Protein AF-A0A846JM96-F1 (afdb_monomer_lite)

InterPro domains:
  IPR011010 DNA breaking-rejoining enzyme, catalytic core [SSF56349] (28-225)
  IPR013762 Integrase-like, catalytic domain superfamily [G3DSA:1.10.443.10] (12-236)

Foldseek 3Di:
DLLLVVVVVLLVVVQVVLDDPLSCLLLLLVVLLQVDCLAFQADLVQQLAAFLPQWDDDPNWIKGKTWHCDQDDPVCNVVVPTDIDIDTDDVVSVVSSVVQSVDPQQDDRHSDFPSSNCVSNPPPDDCPPPPDDGGDDPVSNVVSQVCCCVPVDVVLVLAAEDEPVPPDPPDDPVVVLRHRYRDDSNVSSLNNLLVCLLLLPALVVSCVSNVHRDSCPSVVSLVVNVVNLVSLLSSLLVVVVSVVSVCVVSPDDDDDDDDPVRNVVSCVPPQQWDDDQQWIFRPCRVPVVCPPVPDPDPLVPDPRTDDPPPVDPLVVVLVVLVVLLVVLSVLSSVNNVVSVVVVVVPPPDPDDPPVSRVVNSVSSVVNVVSSVVNSVSVNVVVVVVVSVVVD

Secondary structure (DSSP, 8-state):
-HHHHHHHHHHHHHHHHT--HHHHHHHHHHHHHHHHHTTS---HHHHHT-BTT-EEEETTEEEEEEE-SS--SHHHHHTT---EEEEEE-HHHHHHHHHHHTSTT--SSBS-BHHHHHHHHTTSS--------SBPPHHHHHHHHHHIIIIIIITTTS-EEE-TTT--TTS-HHHHHSEEEPPPTTHHHHHHHHHHHHTT--HHHHHHHHT-SSGGGGHHHHHHHHHHHHHHHHHHHHHHHHHHHHHHHH-------SSTTHHHHHHHHHHS-EEETTEEESTTTT-GGGTTTT-SS-GGG-TTEE-----S-HHHHHHHHHHHHHHHHHHHHHHHHHHHHHHHH-TT-----HHHHHHHHHHHHHHHHHHHHHHHHHHHHHHHHHHTT--

pLDDT: mean 72.08, std 19.09, range [28.84, 98.12]

Structure (mmCIF, N/CA/C/O backbone):
data_AF-A0A846JM96-F1
#
_entry.id   AF-A0A846JM96-F1
#
loop_
_atom_site.group_PDB
_atom_site.id
_atom_site.type_symbol
_atom_site.label_atom_id
_atom_site.label_alt_id
_atom_site.label_comp_id
_atom_site.label_asym_id
_atom_site.label_entity_id
_atom_site.label_seq_id
_atom_site.pdbx_PDB_ins_code
_atom_site.Cartn_x
_atom_site.Cartn_y
_atom_site.Cartn_z
_atom_site.occupancy
_atom_site.B_iso_or_equiv
_atom_site.auth_seq_id
_atom_site.auth_comp_id
_atom_site.auth_asym_id
_atom_site.auth_atom_id
_atom_site.pdbx_PDB_model_num
ATOM 1 N N . ASP A 1 1 ? 5.087 5.737 12.498 1.00 76.88 1 ASP A N 1
ATOM 2 C CA . ASP A 1 1 ? 3.682 5.969 12.848 1.00 76.88 1 ASP A CA 1
ATOM 3 C C . ASP A 1 1 ? 2.809 5.137 11.916 1.00 76.88 1 ASP A C 1
ATOM 5 O O . ASP A 1 1 ? 2.880 5.330 10.706 1.00 76.88 1 ASP A O 1
ATOM 9 N N . TYR A 1 2 ? 2.069 4.169 12.459 1.00 81.06 2 TYR A N 1
ATOM 10 C CA . TYR A 1 2 ? 1.190 3.299 11.668 1.00 81.06 2 TYR A CA 1
ATOM 11 C C . TYR A 1 2 ? -0.168 3.941 11.388 1.00 81.06 2 TYR A C 1
ATOM 13 O O . TYR A 1 2 ? -0.814 3.583 10.404 1.00 81.06 2 TYR A O 1
ATOM 21 N N . THR A 1 3 ? -0.565 4.933 12.188 1.00 77.88 3 THR A N 1
ATOM 22 C CA . THR A 1 3 ? -1.803 5.683 11.982 1.00 77.88 3 THR A CA 1
ATOM 23 C C . THR A 1 3 ? -1.761 6.397 10.631 1.00 77.88 3 THR A C 1
ATOM 25 O O . THR A 1 3 ? -2.664 6.245 9.811 1.00 77.88 3 THR A O 1
ATOM 28 N N . SER A 1 4 ? -0.656 7.089 10.341 1.00 85.44 4 SER A N 1
ATOM 29 C CA . SER A 1 4 ? -0.440 7.734 9.042 1.00 85.44 4 SER A CA 1
ATOM 30 C C . SER A 1 4 ? -0.374 6.745 7.879 1.00 85.44 4 SER A C 1
ATOM 32 O O . SER A 1 4 ? -0.926 7.017 6.821 1.00 85.44 4 SER A O 1
ATOM 34 N N . ILE A 1 5 ? 0.236 5.571 8.062 1.00 86.06 5 ILE A N 1
ATOM 35 C CA . ILE A 1 5 ? 0.288 4.520 7.029 1.00 86.06 5 ILE A CA 1
ATOM 36 C C . ILE A 1 5 ? -1.118 4.088 6.594 1.00 86.06 5 ILE A C 1
ATOM 38 O O . ILE A 1 5 ? -1.386 3.962 5.401 1.00 86.06 5 ILE A O 1
ATOM 42 N N . LEU A 1 6 ? -2.020 3.894 7.552 1.00 82.12 6 LEU A N 1
ATOM 43 C CA . LEU A 1 6 ? -3.398 3.494 7.277 1.00 82.12 6 LEU A CA 1
ATOM 44 C C . LEU A 1 6 ? -4.235 4.647 6.709 1.00 82.12 6 LEU A C 1
ATOM 46 O O . LEU A 1 6 ? -5.020 4.435 5.789 1.00 82.12 6 LEU A O 1
ATOM 50 N N . LYS A 1 7 ? -4.036 5.879 7.204 1.00 82.81 7 LYS A N 1
ATOM 51 C CA . LYS A 1 7 ? -4.655 7.081 6.620 1.00 82.81 7 LYS A CA 1
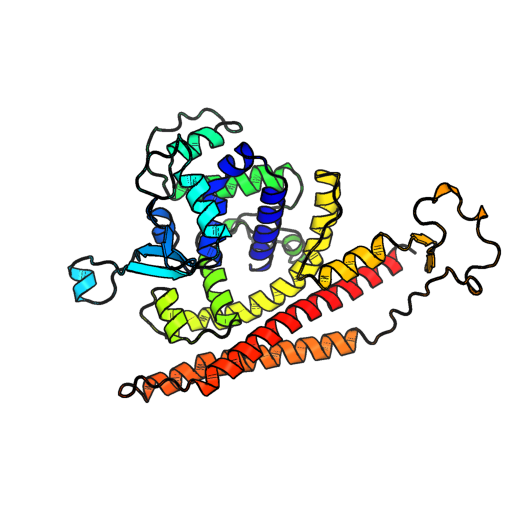ATOM 52 C C . LYS A 1 7 ? -4.213 7.271 5.161 1.00 82.81 7 LYS A C 1
ATOM 54 O O . LYS A 1 7 ? -5.051 7.580 4.322 1.00 82.81 7 LYS A O 1
ATOM 59 N N . PHE A 1 8 ? -2.940 7.023 4.834 1.00 90.12 8 PHE A N 1
ATOM 60 C CA . PHE A 1 8 ? -2.440 7.066 3.454 1.00 90.12 8 PHE A CA 1
ATOM 61 C C . PHE A 1 8 ? -3.147 6.052 2.553 1.00 90.12 8 PHE A C 1
ATOM 63 O O . PHE A 1 8 ? -3.607 6.429 1.480 1.00 90.12 8 PHE A O 1
ATOM 70 N N . ASP A 1 9 ? -3.244 4.793 2.994 1.00 86.94 9 ASP A N 1
ATOM 71 C CA . ASP A 1 9 ? -3.929 3.722 2.257 1.00 86.94 9 ASP A CA 1
ATOM 72 C C . ASP A 1 9 ? -5.362 4.129 1.900 1.00 86.94 9 ASP A C 1
ATOM 74 O O . ASP A 1 9 ? -5.756 4.116 0.735 1.00 86.94 9 ASP A O 1
ATOM 78 N N . PHE A 1 10 ? -6.102 4.602 2.905 1.00 82.81 10 PHE A N 1
ATOM 79 C CA . PHE A 1 10 ? -7.473 5.064 2.749 1.00 82.81 10 PHE A CA 1
ATOM 80 C C . PHE A 1 10 ? -7.593 6.258 1.789 1.00 82.81 10 PHE A C 1
ATOM 82 O O . PHE A 1 10 ? -8.431 6.246 0.886 1.00 82.81 10 PHE A O 1
ATOM 89 N N . LEU A 1 11 ? -6.758 7.287 1.961 1.00 88.19 11 LEU A N 1
ATOM 90 C CA . LEU A 1 11 ? -6.795 8.493 1.131 1.00 88.19 11 LEU A CA 1
ATOM 91 C C . LEU A 1 11 ? -6.406 8.202 -0.322 1.00 88.19 11 LEU A C 1
ATOM 93 O O . LEU A 1 11 ? -7.035 8.734 -1.235 1.00 88.19 11 LEU A O 1
ATOM 97 N N . LEU A 1 12 ? -5.416 7.334 -0.548 1.00 91.81 12 LEU A N 1
ATOM 98 C CA . LEU A 1 12 ? -5.024 6.911 -1.889 1.00 91.81 12 LEU A CA 1
ATOM 99 C C . LEU A 1 12 ? -6.143 6.112 -2.567 1.00 91.81 12 LEU A C 1
ATOM 101 O O . LEU A 1 12 ? -6.429 6.342 -3.739 1.00 91.81 12 LEU A O 1
ATOM 105 N N . ASP A 1 13 ? -6.810 5.211 -1.844 1.00 86.69 13 ASP A N 1
ATOM 106 C CA . ASP A 1 13 ? -7.943 4.457 -2.385 1.00 86.69 13 ASP A CA 1
ATOM 107 C C . ASP A 1 13 ? -9.137 5.357 -2.715 1.00 86.69 13 ASP A C 1
ATOM 109 O O . ASP A 1 13 ? -9.777 5.172 -3.751 1.00 86.69 13 ASP A O 1
ATOM 113 N N . LYS A 1 14 ? -9.427 6.356 -1.875 1.00 83.88 14 LYS A N 1
ATOM 114 C CA . LYS A 1 14 ? -10.475 7.350 -2.151 1.00 83.88 14 LYS A CA 1
ATOM 115 C C . LYS A 1 14 ? -10.135 8.213 -3.359 1.00 83.88 14 LYS A C 1
ATOM 117 O O . LYS A 1 14 ? -10.990 8.390 -4.220 1.00 83.88 14 LYS A O 1
ATOM 122 N N . TYR A 1 15 ? -8.891 8.677 -3.455 1.00 89.81 15 TYR A N 1
ATOM 123 C CA . TYR A 1 15 ? -8.401 9.374 -4.640 1.00 89.81 15 TYR A CA 1
ATOM 124 C C . TYR A 1 15 ? -8.609 8.529 -5.900 1.00 89.81 15 TYR A C 1
ATOM 126 O O . TYR A 1 15 ? -9.197 9.001 -6.863 1.00 89.81 15 TYR A O 1
ATOM 134 N N . LEU A 1 16 ? -8.199 7.257 -5.871 1.00 91.12 16 LEU A N 1
ATOM 135 C CA . LEU A 1 16 ? -8.301 6.367 -7.026 1.00 91.12 16 LEU A CA 1
ATOM 136 C C . LEU A 1 16 ? -9.743 6.124 -7.479 1.00 91.12 16 LEU A C 1
ATOM 138 O O . LEU A 1 16 ? -10.003 6.139 -8.680 1.00 91.12 16 LEU A O 1
ATOM 142 N N . LYS A 1 17 ? -10.677 5.920 -6.542 1.00 88.38 17 LYS A N 1
ATOM 143 C CA . LYS A 1 17 ? -12.101 5.728 -6.867 1.00 88.38 17 LYS A CA 1
ATOM 144 C C . LYS A 1 17 ? -12.735 6.947 -7.539 1.00 88.38 17 LYS A C 1
ATOM 146 O O . LYS A 1 17 ? -13.601 6.766 -8.384 1.00 88.38 17 LYS A O 1
ATOM 151 N N . ASN A 1 18 ? -12.269 8.144 -7.197 1.00 85.44 18 ASN A N 1
ATOM 152 C CA . ASN A 1 18 ? -12.797 9.405 -7.716 1.00 85.44 18 ASN A CA 1
ATOM 153 C C . ASN A 1 18 ? -11.950 9.974 -8.866 1.00 85.44 18 ASN A C 1
ATOM 155 O O . ASN A 1 18 ? -12.220 11.084 -9.312 1.00 85.44 18 ASN A O 1
ATOM 159 N N . SER A 1 19 ? -10.916 9.250 -9.312 1.00 88.88 19 SER A N 1
ATOM 160 C CA . SER A 1 19 ? -9.964 9.740 -10.311 1.00 88.88 19 SER A CA 1
ATOM 161 C C . SER A 1 19 ? -10.338 9.336 -11.729 1.00 88.88 19 SER A C 1
ATOM 163 O O . SER A 1 19 ? -10.697 8.184 -11.990 1.00 88.88 19 SER A O 1
ATOM 165 N N . ASP A 1 20 ? -10.162 10.262 -12.668 1.00 92.50 20 ASP A N 1
ATOM 166 C CA . ASP A 1 20 ? -10.154 9.943 -14.090 1.00 92.50 20 ASP A CA 1
ATOM 167 C C . ASP A 1 20 ? -8.819 9.303 -14.538 1.00 92.50 20 ASP A C 1
ATOM 169 O O . ASP A 1 20 ? -7.883 9.067 -13.765 1.00 92.50 20 ASP A O 1
ATOM 173 N N . GLU A 1 21 ? -8.705 8.988 -15.830 1.00 91.94 21 GLU A N 1
ATOM 174 C CA . GLU A 1 21 ? -7.484 8.392 -16.374 1.00 91.94 21 GLU A CA 1
ATOM 175 C C . GLU A 1 21 ? -6.254 9.312 -16.250 1.00 91.94 21 GLU A C 1
ATOM 177 O O . GLU A 1 21 ? -5.152 8.832 -15.966 1.00 91.94 21 GLU A O 1
ATOM 182 N N . LYS A 1 22 ? -6.414 10.625 -16.445 1.00 91.62 22 LYS A N 1
ATOM 183 C CA . LYS A 1 22 ? -5.305 11.588 -16.371 1.00 91.62 22 LYS A CA 1
ATOM 184 C C . LYS A 1 22 ? -4.821 11.743 -14.934 1.00 91.62 22 LYS A C 1
ATOM 186 O O . LYS A 1 22 ? -3.612 11.790 -14.706 1.00 91.62 22 LYS A O 1
ATOM 191 N N . GLU A 1 23 ? -5.747 11.811 -13.990 1.00 91.88 23 GLU A N 1
ATOM 192 C CA . GLU A 1 23 ? -5.507 11.864 -12.552 1.00 91.88 23 GLU A CA 1
ATOM 193 C C . GLU A 1 23 ? -4.801 10.596 -12.069 1.00 91.88 23 GLU A C 1
ATOM 195 O O . GLU A 1 23 ? -3.730 10.674 -11.462 1.00 91.88 23 GLU A O 1
ATOM 200 N N . PHE A 1 24 ? -5.284 9.419 -12.478 1.00 95.25 24 PHE A N 1
ATOM 201 C CA . PHE A 1 24 ? -4.581 8.160 -12.242 1.00 95.25 24 PHE A CA 1
ATOM 202 C C . PHE A 1 24 ? -3.129 8.217 -12.744 1.00 95.25 24 PHE A C 1
ATOM 204 O O . PHE A 1 24 ? -2.194 7.903 -12.002 1.00 95.25 24 PHE A O 1
ATOM 211 N N . PHE A 1 25 ? -2.911 8.634 -13.998 1.00 95.38 25 PHE A N 1
ATOM 212 C CA . PHE A 1 25 ? -1.565 8.682 -14.570 1.00 95.38 25 PHE A CA 1
ATOM 213 C C . PHE A 1 25 ? -0.678 9.782 -13.976 1.00 95.38 25 PHE A C 1
ATOM 215 O O . PHE A 1 25 ? 0.544 9.678 -14.069 1.00 95.38 25 PHE A O 1
ATOM 222 N N . ARG A 1 26 ? -1.234 10.800 -13.315 1.00 92.50 26 ARG A N 1
ATOM 223 C CA . ARG A 1 26 ? -0.440 11.792 -12.576 1.00 92.50 26 ARG A CA 1
ATOM 224 C C . ARG A 1 26 ? 0.317 11.155 -11.414 1.00 92.50 26 ARG A C 1
ATOM 226 O O . ARG A 1 26 ? 1.484 11.476 -11.193 1.00 92.50 26 ARG A O 1
ATOM 233 N N . TYR A 1 27 ? -0.327 10.220 -10.719 1.00 95.31 27 TYR A N 1
ATOM 234 C CA . TYR A 1 27 ? 0.209 9.575 -9.520 1.00 95.31 27 TYR A CA 1
ATOM 235 C C . TYR A 1 27 ? 0.474 8.072 -9.693 1.00 95.31 27 TYR A C 1
ATOM 237 O O . TYR A 1 27 ? 0.776 7.378 -8.721 1.00 95.31 27 TYR A O 1
ATOM 245 N N . TYR A 1 28 ? 0.467 7.554 -10.927 1.00 96.19 28 TYR A N 1
ATOM 246 C CA . TYR A 1 28 ? 0.726 6.134 -11.200 1.00 96.19 28 TYR A CA 1
ATOM 247 C C . TYR A 1 28 ? 1.985 5.565 -10.514 1.00 96.19 28 TYR A C 1
ATOM 249 O O . TYR A 1 28 ? 1.924 4.414 -10.073 1.00 96.19 28 TYR A O 1
ATOM 257 N N . PRO A 1 29 ? 3.116 6.300 -10.362 1.00 96.44 29 PRO A N 1
ATOM 258 C CA . PRO A 1 29 ? 4.302 5.735 -9.728 1.00 96.44 29 PRO A CA 1
ATOM 259 C C . PRO A 1 29 ? 4.074 5.423 -8.248 1.00 96.44 29 PRO A C 1
ATOM 261 O O . PRO A 1 29 ? 4.505 4.368 -7.781 1.00 96.44 29 PRO A O 1
ATOM 264 N N . ILE A 1 30 ? 3.376 6.305 -7.520 1.00 97.00 30 ILE A N 1
ATOM 265 C CA . ILE A 1 30 ? 3.053 6.082 -6.105 1.00 97.00 30 ILE A CA 1
ATOM 266 C C . ILE A 1 30 ? 1.936 5.052 -5.941 1.00 97.00 30 ILE A C 1
ATOM 268 O O . ILE A 1 30 ? 1.985 4.263 -5.003 1.00 97.00 30 ILE A O 1
ATOM 272 N N . VAL A 1 31 ? 0.993 4.981 -6.886 1.00 97.25 31 VAL A N 1
ATOM 273 C CA . VAL A 1 31 ? -0.061 3.957 -6.908 1.00 97.25 31 VAL A CA 1
ATOM 274 C C . VAL A 1 31 ? 0.544 2.567 -7.087 1.00 97.25 31 VAL A C 1
ATOM 276 O O . VAL A 1 31 ? 0.258 1.667 -6.300 1.00 97.25 31 VAL A O 1
ATOM 279 N N . LEU A 1 32 ? 1.435 2.390 -8.069 1.00 97.69 32 LEU A N 1
ATOM 280 C CA . LEU A 1 32 ? 2.165 1.136 -8.267 1.00 97.69 32 LEU A CA 1
ATOM 281 C C . LEU A 1 32 ? 3.040 0.798 -7.060 1.00 97.69 32 LEU A C 1
ATOM 283 O O . LEU A 1 32 ? 3.022 -0.342 -6.596 1.00 97.69 32 LEU A O 1
ATOM 287 N N . TRP A 1 33 ? 3.790 1.778 -6.542 1.00 97.88 33 TRP A N 1
ATOM 288 C CA . TRP A 1 33 ? 4.626 1.594 -5.356 1.00 97.88 33 TRP A CA 1
ATOM 289 C C . TRP A 1 33 ? 3.791 1.083 -4.189 1.00 97.88 33 TRP A C 1
ATOM 291 O O . TRP A 1 33 ? 4.152 0.073 -3.590 1.00 97.88 33 TRP A O 1
ATOM 301 N N . TRP A 1 34 ? 2.659 1.724 -3.908 1.00 97.50 34 TRP A N 1
ATOM 302 C CA . TRP A 1 34 ? 1.805 1.352 -2.795 1.00 97.50 34 TRP A CA 1
ATOM 303 C C . TRP A 1 34 ? 1.153 -0.012 -3.006 1.00 97.50 34 TRP A C 1
ATOM 305 O O . TRP A 1 34 ? 1.341 -0.912 -2.189 1.00 97.50 34 TRP A O 1
ATOM 315 N N . LYS A 1 35 ? 0.455 -0.219 -4.130 1.00 95.38 35 LYS A N 1
ATOM 316 C CA . LYS A 1 35 ? -0.302 -1.452 -4.410 1.00 95.38 35 LYS A CA 1
ATOM 317 C C . LYS A 1 35 ? 0.586 -2.696 -4.514 1.00 95.38 35 LYS A C 1
ATOM 319 O O . LYS A 1 35 ? 0.097 -3.793 -4.249 1.00 95.38 35 LYS A O 1
ATOM 324 N N . ILE A 1 36 ? 1.867 -2.543 -4.867 1.00 95.88 36 ILE A N 1
ATOM 325 C CA . ILE A 1 36 ? 2.837 -3.646 -4.934 1.00 95.88 36 ILE A CA 1
ATOM 326 C C . ILE A 1 36 ? 3.611 -3.779 -3.617 1.00 95.88 36 ILE A C 1
ATOM 328 O O . ILE A 1 36 ? 3.600 -4.850 -3.011 1.00 95.88 36 ILE A O 1
ATOM 332 N N . CYS A 1 37 ? 4.285 -2.721 -3.154 1.00 96.00 37 CYS A N 1
ATOM 333 C CA . CYS A 1 37 ? 5.248 -2.819 -2.052 1.00 96.00 37 CYS A CA 1
ATOM 334 C C . CYS A 1 37 ? 4.601 -2.983 -0.670 1.00 96.00 37 CYS A C 1
ATOM 336 O O . CYS A 1 37 ? 5.282 -3.466 0.228 1.00 96.00 37 CYS A O 1
ATOM 338 N N . SER A 1 38 ? 3.324 -2.613 -0.492 1.00 92.75 38 SER A N 1
ATOM 339 C CA . SER A 1 38 ? 2.564 -2.870 0.750 1.00 92.75 38 SER A CA 1
ATOM 340 C C . SER A 1 38 ? 2.123 -4.332 0.903 1.00 92.75 38 SER A C 1
ATOM 342 O O . SER A 1 38 ? 1.791 -4.772 2.004 1.00 92.75 38 SER A O 1
ATOM 344 N N . LYS A 1 39 ? 2.140 -5.097 -0.198 1.00 89.88 39 LYS A N 1
ATOM 345 C CA . LYS A 1 39 ? 1.746 -6.515 -0.256 1.00 89.88 39 LYS A CA 1
ATOM 346 C C . LYS A 1 39 ? 2.947 -7.441 -0.435 1.00 89.88 39 LYS A C 1
ATOM 348 O O . LYS A 1 39 ? 2.947 -8.560 0.065 1.00 89.88 39 LYS A O 1
ATOM 353 N N . ILE A 1 40 ? 3.973 -6.982 -1.149 1.00 92.31 40 ILE A N 1
ATOM 354 C CA . ILE A 1 40 ? 5.206 -7.726 -1.400 1.00 92.31 40 ILE A CA 1
ATOM 355 C C . ILE A 1 40 ? 6.367 -6.927 -0.812 1.00 92.31 40 ILE A C 1
ATOM 357 O O . ILE A 1 40 ? 6.593 -5.800 -1.253 1.00 92.31 40 ILE A O 1
ATOM 361 N N . PRO A 1 41 ? 7.148 -7.481 0.134 1.00 92.19 41 PRO A N 1
ATOM 362 C CA . PRO A 1 41 ? 8.204 -6.742 0.815 1.00 92.19 41 PRO A CA 1
ATOM 363 C C . PRO A 1 41 ? 9.400 -6.517 -0.121 1.00 92.19 41 PRO A C 1
ATOM 365 O O . PRO A 1 41 ? 10.407 -7.236 -0.107 1.00 92.19 41 PRO A O 1
ATOM 368 N N . LEU A 1 42 ? 9.286 -5.472 -0.937 1.00 92.69 42 LEU A N 1
ATOM 369 C CA . LEU A 1 42 ? 10.305 -4.959 -1.842 1.00 92.69 42 LEU A CA 1
ATOM 370 C C . LEU A 1 42 ? 11.072 -3.825 -1.185 1.00 92.69 42 LEU A C 1
ATOM 372 O O . LEU A 1 42 ? 10.507 -2.994 -0.484 1.00 92.69 42 LEU A O 1
ATOM 376 N N . ARG A 1 43 ? 12.384 -3.763 -1.397 1.00 91.62 43 ARG A N 1
ATOM 377 C CA . ARG A 1 43 ? 13.127 -2.532 -1.089 1.00 91.62 43 ARG A CA 1
ATOM 378 C C . ARG A 1 43 ? 12.775 -1.462 -2.126 1.00 91.62 43 ARG A C 1
ATOM 380 O O . ARG A 1 43 ? 12.565 -1.820 -3.284 1.00 91.62 43 ARG A O 1
ATOM 387 N N . PRO A 1 44 ? 12.824 -0.161 -1.784 1.00 92.94 44 PRO A N 1
ATOM 388 C CA . PRO A 1 44 ? 12.602 0.901 -2.766 1.00 92.94 44 PRO A CA 1
ATOM 389 C C . PRO A 1 44 ? 13.470 0.738 -4.018 1.00 92.94 44 PRO A C 1
ATOM 391 O O . PRO A 1 44 ? 12.980 0.836 -5.134 1.00 92.94 44 PRO A O 1
ATOM 394 N N . CYS A 1 45 ? 14.745 0.374 -3.856 1.00 90.88 45 CYS A N 1
ATOM 395 C CA . CYS A 1 45 ? 15.632 0.123 -4.990 1.00 90.88 45 CYS A CA 1
ATOM 396 C C . CYS A 1 45 ? 15.262 -1.114 -5.827 1.00 90.88 45 CYS A C 1
ATOM 398 O O . CYS A 1 45 ? 15.585 -1.129 -7.005 1.00 90.88 45 CYS A O 1
ATOM 400 N N . GLU A 1 46 ? 14.602 -2.128 -5.255 1.00 93.81 46 GLU A N 1
ATOM 401 C CA . GLU A 1 46 ? 14.084 -3.289 -6.000 1.00 93.81 46 GLU A CA 1
ATOM 402 C C . GLU A 1 46 ? 12.862 -2.887 -6.829 1.00 93.81 46 GLU A C 1
ATOM 404 O O . GLU A 1 46 ? 12.768 -3.258 -7.994 1.00 93.81 46 GLU A O 1
ATOM 409 N N . PHE A 1 47 ? 11.974 -2.069 -6.255 1.00 95.75 47 PHE A N 1
ATOM 410 C CA . PHE A 1 47 ? 10.823 -1.509 -6.959 1.00 95.75 47 PHE A CA 1
ATOM 411 C C . PHE A 1 47 ? 11.243 -0.626 -8.144 1.00 95.75 47 PHE A C 1
ATOM 413 O O . PHE A 1 47 ? 10.749 -0.812 -9.253 1.00 95.75 47 PHE A O 1
ATOM 420 N N . MET A 1 48 ? 12.220 0.267 -7.942 1.00 93.88 48 MET A N 1
ATOM 421 C CA . MET A 1 48 ? 12.721 1.165 -8.994 1.00 93.88 48 MET A CA 1
ATOM 422 C C . MET A 1 48 ? 13.308 0.429 -10.211 1.00 93.88 48 MET A C 1
ATOM 424 O O . MET A 1 48 ? 13.349 1.002 -11.296 1.00 93.88 48 MET A O 1
ATOM 428 N N . ILE A 1 49 ? 13.777 -0.814 -10.042 1.00 91.94 49 ILE A N 1
ATOM 429 C CA . ILE A 1 49 ? 14.384 -1.618 -11.116 1.00 91.94 49 ILE A CA 1
ATOM 430 C C . ILE A 1 49 ? 13.472 -2.738 -11.630 1.00 91.94 49 ILE A C 1
ATOM 432 O O . ILE A 1 49 ? 13.935 -3.568 -12.420 1.00 91.94 49 ILE A O 1
ATOM 436 N N . LEU A 1 50 ? 12.207 -2.798 -11.194 1.00 95.19 50 LEU A N 1
ATOM 437 C CA . LEU A 1 50 ? 11.238 -3.740 -11.756 1.00 95.19 50 LEU A CA 1
ATOM 438 C C . LEU A 1 50 ? 11.144 -3.527 -13.265 1.00 95.19 50 LEU A C 1
ATOM 440 O O . LEU A 1 50 ? 11.060 -2.394 -13.732 1.00 95.19 50 LEU A O 1
ATOM 444 N N . LYS A 1 51 ? 11.188 -4.617 -14.031 1.00 95.50 51 LYS A N 1
ATOM 445 C CA . LYS A 1 51 ? 11.090 -4.572 -15.492 1.00 95.50 51 LYS A CA 1
ATOM 446 C C . LYS A 1 51 ? 9.647 -4.361 -15.941 1.00 95.50 51 LYS A C 1
ATOM 448 O O . LYS A 1 51 ? 8.717 -4.671 -15.201 1.00 95.50 51 LYS A O 1
ATOM 453 N N . LYS A 1 52 ? 9.443 -3.845 -17.154 1.00 95.44 52 LYS A N 1
ATOM 454 C CA . LYS A 1 52 ? 8.090 -3.670 -17.708 1.00 95.44 52 LYS A CA 1
ATOM 455 C C . LYS A 1 52 ? 7.348 -5.004 -17.887 1.00 95.44 52 LYS A C 1
ATOM 457 O O . LYS A 1 52 ? 6.151 -5.076 -17.662 1.00 95.44 52 LYS A O 1
ATOM 462 N N . ASP A 1 53 ? 8.072 -6.075 -18.202 1.00 95.75 53 ASP A N 1
ATOM 463 C CA . ASP A 1 53 ? 7.586 -7.455 -18.321 1.00 95.75 53 ASP A CA 1
ATOM 464 C C . ASP A 1 53 ? 7.688 -8.213 -16.981 1.00 95.75 53 ASP A C 1
ATOM 466 O O . ASP A 1 53 ? 7.950 -9.420 -16.926 1.00 95.75 53 ASP A O 1
ATOM 470 N N . CYS A 1 54 ? 7.551 -7.495 -15.860 1.00 96.94 54 CYS A N 1
ATOM 471 C CA . CYS A 1 54 ? 7.613 -8.112 -14.540 1.00 96.94 54 CYS A CA 1
ATOM 472 C C . CYS A 1 54 ? 6.377 -8.953 -14.223 1.00 96.94 54 CYS A C 1
ATOM 474 O O . CYS A 1 54 ? 6.479 -9.797 -13.345 1.00 96.94 54 CYS A O 1
ATOM 476 N N . VAL A 1 55 ? 5.244 -8.781 -14.905 1.00 98.12 55 VAL A N 1
ATOM 477 C CA . VAL A 1 55 ? 4.037 -9.584 -14.662 1.00 98.12 55 VAL A CA 1
ATOM 478 C C . VAL A 1 55 ? 3.774 -10.584 -15.781 1.00 98.12 55 VAL A C 1
ATOM 480 O O . VAL A 1 55 ? 4.091 -10.327 -16.939 1.00 98.12 55 VAL A O 1
ATOM 483 N N . TYR A 1 56 ? 3.196 -11.731 -15.431 1.00 97.88 56 TYR A N 1
ATOM 484 C CA . TYR A 1 56 ? 2.792 -12.757 -16.391 1.00 97.88 56 TYR A CA 1
ATOM 485 C C . TYR A 1 56 ? 1.610 -13.580 -15.872 1.00 97.88 56 TYR A C 1
ATOM 487 O O . TYR A 1 56 ? 1.411 -13.728 -14.662 1.00 97.88 56 TYR A O 1
ATOM 495 N N . GLU A 1 57 ? 0.837 -14.142 -16.797 1.00 97.44 57 GLU A N 1
ATOM 496 C CA . GLU A 1 57 ? -0.217 -15.107 -16.501 1.00 97.44 57 GLU A CA 1
ATOM 497 C C . GLU A 1 57 ? 0.277 -16.531 -16.782 1.00 97.44 57 GLU A C 1
ATOM 499 O O . GLU A 1 57 ? 0.907 -16.805 -17.803 1.00 97.44 57 GLU A O 1
ATOM 504 N N . LYS A 1 58 ? -0.009 -17.461 -15.870 1.00 96.38 58 LYS A N 1
ATOM 505 C CA . LYS A 1 58 ? 0.241 -18.894 -16.047 1.00 96.38 58 LYS A CA 1
ATOM 506 C C . LYS A 1 58 ? -0.884 -19.684 -15.395 1.00 96.38 58 LYS A C 1
ATOM 508 O O . LYS A 1 58 ? -1.161 -19.501 -14.213 1.00 96.38 58 LYS A O 1
ATOM 513 N N . ASN A 1 59 ? -1.515 -20.590 -16.141 1.00 94.88 59 ASN A N 1
ATOM 514 C CA . ASN A 1 59 ? -2.602 -21.447 -15.647 1.00 94.88 59 ASN A CA 1
ATOM 515 C C . ASN A 1 59 ? -3.745 -20.652 -14.975 1.00 94.88 59 ASN A C 1
ATOM 517 O O . ASN A 1 59 ? -4.168 -21.000 -13.870 1.00 94.88 59 ASN A O 1
ATOM 521 N N . ARG A 1 60 ? -4.210 -19.560 -15.607 1.00 94.38 60 ARG A N 1
ATOM 522 C CA . ARG A 1 60 ? -5.244 -18.642 -15.076 1.00 94.38 60 ARG A CA 1
ATOM 523 C C . ARG A 1 60 ? -4.899 -18.006 -13.721 1.00 94.38 60 ARG A C 1
ATOM 525 O O . ARG A 1 60 ? -5.777 -17.595 -12.964 1.00 94.38 60 ARG A O 1
ATOM 532 N N . LYS A 1 61 ? -3.612 -17.968 -13.372 1.00 96.81 61 LYS A N 1
ATOM 533 C CA . LYS A 1 61 ? -3.079 -17.306 -12.179 1.00 96.81 61 LYS A CA 1
ATOM 534 C C . LYS A 1 61 ? -2.074 -16.250 -12.615 1.00 96.81 61 LYS A C 1
ATOM 536 O O . LYS A 1 61 ? -1.335 -16.447 -13.576 1.00 96.81 61 LYS A O 1
ATOM 541 N N . TYR A 1 62 ? -2.032 -15.154 -11.873 1.00 97.44 62 TYR A N 1
ATOM 542 C CA . TYR A 1 62 ? -1.177 -14.012 -12.169 1.00 97.44 62 TYR A CA 1
ATOM 543 C C . TYR A 1 62 ? 0.039 -14.005 -11.253 1.00 97.44 62 TYR A C 1
ATOM 545 O O . TYR A 1 62 ? -0.051 -14.356 -10.071 1.00 97.44 62 TYR A O 1
ATOM 553 N N . TYR A 1 63 ? 1.178 -13.604 -11.801 1.00 97.81 63 TYR A N 1
ATOM 554 C CA . TYR A 1 63 ? 2.458 -13.607 -11.111 1.00 97.81 63 TYR A CA 1
ATOM 555 C C . TYR A 1 63 ? 3.229 -12.320 -11.384 1.00 97.81 63 TYR A C 1
ATOM 557 O O . TYR A 1 63 ? 3.073 -11.709 -12.438 1.00 97.81 63 TYR A O 1
ATOM 565 N N . ILE A 1 64 ? 4.090 -11.945 -10.440 1.00 97.06 64 ILE A N 1
ATOM 566 C CA . ILE A 1 64 ? 5.093 -10.890 -10.587 1.00 97.06 64 ILE A CA 1
ATOM 567 C C . ILE A 1 64 ? 6.488 -11.455 -10.322 1.00 97.06 64 ILE A C 1
ATOM 569 O O . ILE A 1 64 ? 6.711 -12.160 -9.339 1.00 97.06 64 ILE A O 1
ATOM 573 N N . ARG A 1 65 ? 7.431 -11.136 -11.200 1.00 96.31 65 ARG A N 1
ATOM 574 C CA . ARG A 1 65 ? 8.837 -11.521 -11.175 1.00 96.31 65 ARG A CA 1
ATOM 575 C C . ARG A 1 65 ? 9.675 -10.362 -10.659 1.00 96.31 65 ARG A C 1
ATOM 577 O O . ARG A 1 65 ? 9.599 -9.238 -11.151 1.00 96.31 65 ARG A O 1
ATOM 584 N N . ILE A 1 66 ? 10.480 -10.654 -9.649 1.00 93.06 66 ILE A N 1
ATOM 585 C CA . ILE A 1 66 ? 11.225 -9.676 -8.868 1.00 93.06 66 ILE A CA 1
ATOM 586 C C . ILE A 1 66 ? 12.682 -10.102 -8.820 1.00 93.06 66 ILE A C 1
ATOM 588 O O . ILE A 1 66 ? 13.005 -11.217 -8.409 1.00 93.06 66 ILE A O 1
ATOM 592 N N . ARG A 1 67 ? 13.573 -9.167 -9.149 1.00 90.00 67 ARG A N 1
ATOM 593 C CA . ARG A 1 67 ? 15.016 -9.325 -8.983 1.00 90.00 67 ARG A CA 1
ATOM 594 C C . ARG A 1 67 ? 15.477 -8.615 -7.712 1.00 90.00 67 ARG A C 1
ATOM 596 O O . ARG A 1 67 ? 15.313 -7.405 -7.576 1.00 90.00 67 ARG A O 1
ATOM 603 N N . ARG A 1 68 ? 16.081 -9.354 -6.779 1.00 87.56 68 ARG A N 1
ATOM 604 C CA . ARG A 1 68 ? 16.603 -8.795 -5.521 1.00 87.56 68 ARG A CA 1
ATOM 605 C C . ARG A 1 68 ? 17.786 -7.875 -5.774 1.00 87.56 68 ARG A C 1
ATOM 607 O O . ARG A 1 68 ? 18.647 -8.177 -6.594 1.00 87.56 68 ARG A O 1
ATOM 614 N N . CYS A 1 69 ? 17.875 -6.773 -5.035 1.00 81.75 69 CYS A N 1
ATOM 615 C CA . CYS A 1 69 ? 18.975 -5.824 -5.217 1.00 81.75 69 CYS A CA 1
ATOM 616 C C . CYS A 1 69 ? 20.278 -6.322 -4.574 1.00 81.75 69 CYS A C 1
ATOM 618 O O . CYS A 1 69 ? 21.363 -6.053 -5.093 1.00 81.75 69 CYS A O 1
ATOM 620 N N . LYS A 1 70 ? 20.180 -7.077 -3.469 1.00 76.00 70 LYS A N 1
ATOM 621 C CA . LYS A 1 70 ? 21.328 -7.628 -2.740 1.00 76.00 70 LYS A CA 1
ATOM 622 C C . LYS A 1 70 ? 21.626 -9.067 -3.194 1.00 76.00 70 LYS A C 1
ATOM 624 O O . LYS A 1 70 ? 20.723 -9.904 -3.139 1.00 76.00 70 LYS A O 1
ATOM 629 N N . PRO A 1 71 ? 22.873 -9.392 -3.585 1.00 69.81 71 PRO A N 1
ATOM 630 C CA . PRO A 1 71 ? 23.276 -10.775 -3.827 1.00 69.81 71 PRO A CA 1
ATOM 631 C C . PRO A 1 71 ? 23.271 -11.588 -2.519 1.00 69.81 71 PRO A C 1
ATOM 633 O O . PRO A 1 71 ? 23.578 -11.066 -1.437 1.00 69.81 71 PRO A O 1
ATOM 636 N N . HIS A 1 72 ? 22.924 -12.873 -2.609 1.00 66.44 72 HIS A N 1
ATOM 637 C CA . HIS A 1 72 ? 22.828 -13.795 -1.469 1.00 66.44 72 HIS A CA 1
ATOM 638 C C . HIS A 1 72 ? 23.924 -14.862 -1.523 1.00 66.44 72 HIS A C 1
ATOM 640 O O . HIS A 1 72 ? 23.959 -15.644 -2.464 1.00 66.44 72 HIS A O 1
ATOM 646 N N . GLY A 1 73 ? 24.775 -14.927 -0.495 1.00 64.94 73 GLY A N 1
ATOM 647 C CA . GLY A 1 73 ? 25.912 -15.854 -0.429 1.00 64.94 73 GLY A CA 1
ATOM 648 C C . GLY A 1 73 ? 27.215 -15.252 -0.964 1.00 64.94 73 GLY A C 1
ATOM 649 O O . GLY A 1 73 ? 27.196 -14.283 -1.726 1.00 64.94 73 GLY A O 1
ATOM 650 N N . PHE A 1 74 ? 28.350 -15.802 -0.526 1.00 69.00 74 PHE A N 1
ATOM 651 C CA . PHE A 1 74 ? 29.687 -15.305 -0.877 1.00 69.00 74 PHE A CA 1
ATOM 652 C C . PHE A 1 74 ? 29.950 -15.374 -2.385 1.00 69.00 74 PHE A C 1
ATOM 654 O O . PHE A 1 74 ? 30.300 -14.360 -2.983 1.00 69.00 74 PHE A O 1
ATOM 661 N N . VAL A 1 75 ? 29.669 -16.523 -3.008 1.00 72.06 75 VAL A N 1
ATOM 662 C CA . VAL A 1 75 ? 29.853 -16.749 -4.453 1.00 72.06 75 VAL A CA 1
ATOM 663 C C . VAL A 1 75 ? 29.012 -15.776 -5.282 1.00 72.06 75 VAL A C 1
ATOM 665 O O . VAL A 1 75 ? 29.536 -15.053 -6.120 1.00 72.06 75 VAL A O 1
ATOM 668 N N . ASN A 1 76 ? 27.715 -15.660 -4.989 1.00 74.94 76 ASN A N 1
ATOM 669 C CA . ASN A 1 76 ? 26.839 -14.732 -5.709 1.00 74.94 76 ASN A CA 1
ATOM 670 C C . ASN A 1 76 ? 27.211 -13.265 -5.474 1.00 74.94 76 ASN A C 1
ATOM 672 O O . ASN A 1 76 ? 26.957 -12.432 -6.337 1.00 74.94 76 ASN A O 1
ATOM 676 N N . LYS A 1 77 ? 27.796 -12.919 -4.319 1.00 71.00 77 LYS A N 1
ATOM 677 C CA . LYS A 1 77 ? 28.314 -11.568 -4.076 1.00 71.00 77 LYS A CA 1
ATOM 678 C C . LYS A 1 77 ? 29.544 -11.295 -4.942 1.00 71.00 77 LYS A C 1
ATOM 680 O O . LYS A 1 77 ? 29.603 -10.223 -5.532 1.00 71.00 77 LYS A O 1
ATOM 685 N N . ALA A 1 78 ? 30.461 -12.257 -5.048 1.00 70.50 78 ALA A N 1
ATOM 686 C CA . ALA A 1 78 ? 31.635 -12.161 -5.914 1.00 70.50 78 ALA A CA 1
ATOM 687 C C . ALA A 1 78 ? 31.248 -12.062 -7.401 1.00 70.50 78 ALA A C 1
ATOM 689 O O . ALA A 1 78 ? 31.807 -11.252 -8.128 1.00 70.50 78 ALA A O 1
ATOM 690 N N . LEU A 1 79 ? 30.227 -12.813 -7.826 1.00 77.12 79 LEU A N 1
ATOM 691 C CA . LEU A 1 79 ? 29.731 -12.834 -9.208 1.00 77.12 79 LEU A CA 1
ATOM 692 C C . LEU A 1 79 ? 28.615 -11.808 -9.493 1.00 77.12 79 LEU A C 1
ATOM 694 O O . LEU A 1 79 ? 28.068 -11.774 -10.592 1.00 77.12 79 LEU A O 1
ATOM 698 N N . ASN A 1 80 ? 28.227 -10.993 -8.503 1.00 74.88 80 ASN A N 1
ATOM 699 C CA . ASN A 1 80 ? 27.092 -10.058 -8.562 1.00 74.88 80 ASN A CA 1
ATOM 700 C C . ASN A 1 80 ? 25.770 -10.692 -9.068 1.00 74.88 80 ASN A C 1
ATOM 702 O O . ASN A 1 80 ? 24.927 -10.036 -9.693 1.00 74.88 80 ASN A O 1
ATOM 706 N N . ILE A 1 81 ? 25.568 -11.980 -8.777 1.00 77.62 81 ILE A N 1
ATOM 707 C CA . ILE A 1 81 ? 24.363 -12.730 -9.129 1.00 77.62 81 ILE A CA 1
ATOM 708 C C . ILE A 1 81 ? 23.249 -12.346 -8.156 1.00 77.62 81 ILE A C 1
ATOM 710 O O . ILE A 1 81 ? 23.363 -12.450 -6.932 1.00 77.62 81 ILE A O 1
ATOM 714 N N . ARG A 1 82 ? 22.134 -11.889 -8.720 1.00 80.12 82 ARG A N 1
ATOM 715 C CA . ARG A 1 82 ? 20.961 -11.431 -7.974 1.00 80.12 82 ARG A CA 1
ATOM 716 C C . ARG A 1 82 ? 19.854 -12.462 -8.097 1.00 80.12 82 ARG A C 1
ATOM 718 O O . ARG A 1 82 ? 19.494 -12.822 -9.212 1.00 80.12 82 ARG A O 1
ATOM 725 N N . LYS A 1 83 ? 19.308 -12.893 -6.957 1.00 83.69 83 LYS A N 1
ATOM 726 C CA . LYS A 1 83 ? 18.202 -13.856 -6.903 1.00 83.69 83 LYS A CA 1
ATOM 727 C C . LYS A 1 83 ? 16.971 -13.273 -7.596 1.00 83.69 83 LYS A C 1
ATOM 729 O O . LYS A 1 83 ? 16.606 -12.122 -7.341 1.00 83.69 83 LYS A O 1
ATOM 734 N N . GLU A 1 84 ? 16.333 -14.082 -8.427 1.00 87.12 84 GLU A N 1
ATOM 735 C CA . GLU A 1 84 ? 15.065 -13.766 -9.072 1.00 87.12 84 GLU A CA 1
ATOM 736 C C . GLU A 1 84 ? 13.974 -14.664 -8.483 1.00 87.12 84 GLU A C 1
ATOM 738 O O . GLU A 1 84 ? 14.190 -15.853 -8.251 1.00 87.12 84 GLU A O 1
ATOM 743 N N . GLN A 1 85 ? 12.829 -14.080 -8.141 1.00 89.44 85 GLN A N 1
ATOM 744 C CA . GLN A 1 85 ? 11.720 -14.776 -7.491 1.00 89.44 85 GLN A CA 1
ATOM 745 C C . GLN A 1 85 ? 10.410 -14.361 -8.144 1.00 89.44 85 GLN A C 1
ATOM 747 O O . GLN A 1 85 ? 10.245 -13.203 -8.521 1.00 89.44 85 GLN A O 1
ATOM 752 N N . SER A 1 86 ? 9.476 -15.301 -8.252 1.00 92.38 86 SER A N 1
ATOM 753 C CA . SER A 1 86 ? 8.114 -15.016 -8.694 1.00 92.38 86 SER A CA 1
ATOM 754 C C . SER A 1 86 ? 7.137 -15.157 -7.536 1.00 92.38 86 SER A C 1
ATOM 756 O O . SER A 1 86 ? 7.199 -16.132 -6.791 1.00 92.38 86 SER A O 1
ATOM 758 N N . PHE A 1 87 ? 6.219 -14.205 -7.416 1.00 91.31 87 PHE A N 1
ATOM 759 C CA . PHE A 1 87 ? 5.162 -14.194 -6.410 1.00 91.31 87 PHE A CA 1
ATOM 760 C C . PHE A 1 87 ? 3.809 -14.199 -7.100 1.00 91.31 87 PHE A C 1
ATOM 762 O O . PHE A 1 87 ? 3.627 -13.525 -8.112 1.00 91.31 87 PHE A O 1
ATOM 769 N N . ARG A 1 88 ? 2.854 -14.956 -6.557 1.00 93.19 88 ARG A N 1
ATOM 770 C CA . ARG A 1 88 ? 1.470 -14.908 -7.031 1.00 93.19 88 ARG A CA 1
ATOM 771 C C . ARG A 1 88 ? 0.859 -13.561 -6.645 1.00 93.19 88 ARG A C 1
ATOM 773 O O . ARG A 1 88 ? 0.997 -13.134 -5.503 1.00 93.19 88 ARG A O 1
ATOM 780 N N . ILE A 1 89 ? 0.162 -12.931 -7.582 1.00 94.19 89 ILE A N 1
ATOM 781 C CA . ILE A 1 89 ? -0.574 -11.680 -7.379 1.00 94.19 89 ILE A CA 1
ATOM 782 C C . ILE A 1 89 ? -2.045 -11.860 -7.751 1.00 94.19 89 ILE A C 1
ATOM 784 O O . ILE A 1 89 ? -2.433 -12.840 -8.394 1.00 94.19 89 ILE A O 1
ATOM 788 N N . ASN A 1 90 ? -2.881 -10.926 -7.303 1.00 93.75 90 ASN A N 1
ATOM 789 C CA . ASN A 1 90 ? -4.267 -10.858 -7.743 1.00 93.75 90 ASN A CA 1
ATOM 790 C C . ASN A 1 90 ? -4.353 -10.223 -9.144 1.00 93.75 90 ASN A C 1
ATOM 792 O O . ASN A 1 90 ? -3.395 -9.626 -9.642 1.00 93.75 90 ASN A O 1
ATOM 796 N N . LYS A 1 91 ? -5.524 -10.362 -9.772 1.00 95.38 91 LYS A N 1
ATOM 797 C CA . LYS A 1 91 ? -5.782 -9.800 -11.099 1.00 95.38 91 LYS A CA 1
ATOM 798 C C . LYS A 1 91 ? -5.694 -8.269 -11.107 1.00 95.38 91 LYS A C 1
ATOM 800 O O . LYS A 1 91 ? -5.136 -7.704 -12.029 1.00 95.38 91 LYS A O 1
ATOM 805 N N . GLU A 1 92 ? -6.150 -7.616 -10.039 1.00 95.06 92 GLU A N 1
ATOM 806 C CA . GLU A 1 92 ? -6.084 -6.156 -9.871 1.00 95.06 92 GLU A CA 1
ATOM 807 C C . GLU A 1 92 ? -4.659 -5.601 -10.060 1.00 95.06 92 GLU A C 1
ATOM 809 O O . GLU A 1 92 ? -4.465 -4.669 -10.833 1.00 95.06 92 GLU A O 1
ATOM 814 N N . ILE A 1 93 ? -3.643 -6.184 -9.407 1.00 96.06 93 ILE A N 1
ATOM 815 C CA . ILE A 1 93 ? -2.243 -5.746 -9.562 1.00 96.06 93 ILE A CA 1
ATOM 816 C C . ILE A 1 93 ? -1.735 -6.035 -10.977 1.00 96.06 93 ILE A C 1
ATOM 818 O O . ILE A 1 93 ? -0.996 -5.228 -11.539 1.00 96.06 93 ILE A O 1
ATOM 822 N N . TYR A 1 94 ? -2.114 -7.181 -11.548 1.00 98.06 94 TYR A N 1
ATOM 823 C CA . TYR A 1 94 ? -1.735 -7.548 -12.909 1.00 98.06 94 TYR A CA 1
ATOM 824 C C . TYR A 1 94 ? -2.278 -6.534 -13.921 1.00 98.06 94 TYR A C 1
ATOM 826 O O . TYR A 1 94 ? -1.504 -5.941 -14.670 1.00 98.06 94 TYR A O 1
ATOM 834 N N . ASP A 1 95 ? -3.584 -6.272 -13.879 1.00 97.44 95 ASP A N 1
ATOM 835 C CA . ASP A 1 95 ? -4.273 -5.328 -14.758 1.00 97.44 95 ASP A CA 1
ATOM 836 C C . ASP A 1 95 ? -3.727 -3.903 -14.571 1.00 97.44 95 ASP A C 1
ATOM 838 O O . ASP A 1 95 ? -3.525 -3.185 -15.549 1.00 97.44 95 ASP A O 1
ATOM 842 N N . LEU A 1 96 ? -3.405 -3.510 -13.333 1.00 97.19 96 LEU A N 1
ATOM 843 C CA . LEU A 1 96 ? -2.781 -2.223 -13.022 1.00 97.19 96 LEU A CA 1
ATOM 844 C C . LEU A 1 96 ? -1.408 -2.066 -13.692 1.00 97.19 96 LEU A C 1
ATOM 846 O O . LEU A 1 96 ? -1.129 -1.026 -14.292 1.00 97.19 96 LEU A O 1
ATOM 850 N N . VAL A 1 97 ? -0.550 -3.087 -13.603 1.00 98.06 97 VAL A N 1
ATOM 851 C CA . VAL A 1 97 ? 0.754 -3.080 -14.282 1.00 98.06 97 VAL A CA 1
ATOM 852 C C . VAL A 1 97 ? 0.557 -3.039 -15.793 1.00 98.06 97 VAL A C 1
ATOM 854 O O . VAL A 1 97 ? 1.179 -2.207 -16.455 1.00 98.06 97 VAL A O 1
ATOM 857 N N . MET A 1 98 ? -0.344 -3.870 -16.327 1.00 98.06 98 MET A N 1
ATOM 858 C CA . MET A 1 98 ? -0.645 -3.918 -17.757 1.00 98.06 98 MET A CA 1
ATOM 859 C C . MET A 1 98 ? -1.128 -2.565 -18.286 1.00 98.06 98 MET A C 1
ATOM 861 O O . MET A 1 98 ? -0.585 -2.100 -19.283 1.00 98.06 98 MET A O 1
ATOM 865 N N . LYS A 1 99 ? -2.044 -1.886 -17.578 1.00 97.44 99 LYS A N 1
ATOM 866 C CA . LYS A 1 99 ? -2.536 -0.536 -17.912 1.00 97.44 99 LYS A CA 1
ATOM 867 C C . LYS A 1 99 ? -1.399 0.478 -18.065 1.00 97.44 99 LYS A C 1
ATOM 869 O O . LYS A 1 99 ? -1.440 1.329 -18.952 1.00 97.44 99 LYS A O 1
ATOM 874 N N . VAL A 1 100 ? -0.385 0.408 -17.201 1.00 97.31 100 VAL A N 1
ATOM 875 C CA . VAL A 1 100 ? 0.758 1.333 -17.236 1.00 97.31 100 VAL A CA 1
ATOM 876 C C . VAL A 1 100 ? 1.707 1.011 -18.388 1.00 97.31 100 VAL A C 1
ATOM 878 O O . VAL A 1 100 ? 2.107 1.921 -19.115 1.00 97.31 100 VAL A O 1
ATOM 881 N N . VAL A 1 101 ? 2.066 -0.261 -18.578 1.00 96.81 101 VAL A N 1
ATOM 882 C CA . VAL A 1 101 ? 3.051 -0.657 -19.602 1.00 96.81 101 VAL A CA 1
ATOM 883 C C . VAL A 1 101 ? 2.478 -0.668 -21.020 1.00 96.81 101 VAL A C 1
ATOM 885 O O . VAL A 1 101 ? 3.242 -0.569 -21.975 1.00 96.81 101 VAL A O 1
ATOM 888 N N . SER A 1 102 ? 1.151 -0.753 -21.177 1.00 96.62 102 SER A N 1
ATOM 889 C CA . SER A 1 102 ? 0.470 -0.647 -22.475 1.00 96.62 102 SER A CA 1
ATOM 890 C C . SER A 1 102 ? 0.261 0.796 -22.935 1.00 96.62 102 SER A C 1
ATOM 892 O O . SER A 1 102 ? -0.152 1.034 -24.070 1.00 96.62 102 SER A O 1
ATOM 894 N N . HIS A 1 103 ? 0.495 1.781 -22.068 1.00 96.44 103 HIS A N 1
ATOM 895 C CA . HIS A 1 103 ? 0.267 3.176 -22.407 1.00 96.44 103 HIS A CA 1
ATOM 896 C C . HIS A 1 103 ? 1.301 3.663 -23.441 1.00 96.44 103 HIS A C 1
ATOM 898 O O . HIS A 1 103 ? 2.503 3.532 -23.239 1.00 96.44 103 HIS A O 1
ATOM 904 N N . LYS A 1 104 ? 0.851 4.327 -24.517 1.00 93.31 104 LYS A N 1
ATOM 905 C CA . LYS A 1 104 ? 1.683 4.736 -25.677 1.00 93.31 104 LYS A CA 1
ATOM 906 C C . LYS A 1 104 ? 2.940 5.562 -25.368 1.00 93.31 104 LYS A C 1
ATOM 908 O O . LYS A 1 104 ? 3.867 5.599 -26.164 1.00 93.31 104 LYS A O 1
ATOM 913 N N . SER A 1 105 ? 2.942 6.281 -24.247 1.00 91.25 105 SER A N 1
ATOM 914 C CA . SER A 1 105 ? 4.078 7.101 -23.789 1.00 91.25 105 SER A CA 1
ATOM 915 C C . SER A 1 105 ? 5.024 6.360 -22.836 1.00 91.25 105 SER A C 1
ATOM 917 O O . SER A 1 105 ? 5.955 6.971 -22.321 1.00 91.25 105 SER A O 1
ATOM 919 N N . HIS A 1 106 ? 4.768 5.078 -22.557 1.00 93.81 106 HIS A N 1
ATOM 920 C CA . HIS A 1 106 ? 5.692 4.207 -21.837 1.00 93.81 106 HIS A CA 1
ATOM 921 C C . HIS A 1 106 ? 6.783 3.733 -22.798 1.00 93.81 106 HIS A C 1
ATOM 923 O O . HIS A 1 106 ? 6.510 3.107 -23.818 1.00 93.81 106 HIS A O 1
ATOM 929 N N . ASP A 1 107 ? 8.026 4.082 -22.493 1.00 90.38 107 ASP A N 1
ATOM 930 C CA . ASP A 1 107 ? 9.137 4.026 -23.443 1.00 90.38 107 ASP A CA 1
ATOM 931 C C . ASP A 1 107 ? 10.445 3.511 -22.821 1.00 90.38 107 ASP A C 1
ATOM 933 O O . ASP A 1 107 ? 11.536 3.711 -23.362 1.00 90.38 107 ASP A O 1
ATOM 937 N N . CYS A 1 108 ? 10.361 2.854 -21.665 1.00 90.06 108 CYS A N 1
ATOM 938 C CA . CYS A 1 108 ? 11.527 2.354 -20.949 1.00 90.06 108 CYS A CA 1
ATOM 939 C C . CYS A 1 108 ? 11.429 0.846 -20.684 1.00 90.06 108 CYS A C 1
ATOM 941 O O . CYS A 1 108 ? 10.371 0.233 -20.781 1.00 90.06 108 CYS A O 1
ATOM 943 N N . GLU A 1 109 ? 12.561 0.215 -20.369 1.00 93.00 109 GLU A N 1
ATOM 944 C CA . GLU A 1 109 ? 12.612 -1.217 -20.033 1.00 93.00 109 GLU A CA 1
ATOM 945 C C . GLU A 1 109 ? 12.110 -1.534 -18.612 1.00 93.00 109 GLU A C 1
ATOM 947 O O . GLU A 1 109 ? 11.912 -2.698 -18.257 1.00 93.00 109 GLU A O 1
ATOM 952 N N . PHE A 1 110 ? 11.929 -0.505 -17.787 1.00 95.69 110 PHE A N 1
ATOM 953 C CA . PHE A 1 110 ? 11.481 -0.616 -16.406 1.00 95.69 110 PHE A CA 1
ATOM 954 C C . PHE A 1 110 ? 9.978 -0.363 -16.301 1.00 95.69 110 PHE A C 1
ATOM 956 O O . PHE A 1 110 ? 9.355 0.195 -17.196 1.00 95.69 110 PHE A O 1
ATOM 963 N N . LEU A 1 111 ? 9.378 -0.761 -15.186 1.00 96.38 111 LEU A N 1
ATOM 964 C CA . LEU A 1 111 ? 7.972 -0.506 -14.907 1.00 96.38 111 LEU A CA 1
ATOM 965 C C . LEU A 1 111 ? 7.679 1.006 -14.865 1.00 96.38 111 LEU A C 1
ATOM 967 O O . LEU A 1 111 ? 6.656 1.452 -15.376 1.00 96.38 111 LEU A O 1
ATOM 971 N N . LEU A 1 112 ? 8.609 1.798 -14.319 1.00 95.25 112 LEU A N 1
ATOM 972 C CA . LEU A 1 112 ? 8.483 3.249 -14.185 1.00 95.25 112 LEU A CA 1
ATOM 973 C C . LEU A 1 112 ? 9.160 3.993 -15.350 1.00 95.25 112 LEU A C 1
ATOM 975 O O . LEU A 1 112 ? 10.390 4.096 -15.410 1.00 95.25 112 LEU A O 1
ATOM 979 N N . SER A 1 113 ? 8.353 4.562 -16.249 1.00 93.19 113 SER A N 1
ATOM 980 C CA . SER A 1 113 ? 8.821 5.455 -17.321 1.00 93.19 113 SER A CA 1
ATOM 981 C C . SER A 1 113 ? 8.787 6.913 -16.864 1.00 93.19 113 SER A C 1
ATOM 983 O O . SER A 1 113 ? 7.752 7.439 -16.438 1.00 93.19 113 SER A O 1
ATOM 985 N N . LYS A 1 114 ? 9.931 7.596 -16.991 1.00 90.00 114 LYS A N 1
ATOM 986 C CA . LYS A 1 114 ? 10.027 9.030 -16.693 1.00 90.00 114 LYS A CA 1
ATOM 987 C C . LYS A 1 114 ? 9.312 9.878 -17.746 1.00 90.00 114 LYS A C 1
ATOM 989 O O . LYS A 1 114 ? 8.713 10.881 -17.378 1.00 90.00 114 LYS A O 1
ATOM 994 N N . ASN A 1 115 ? 9.298 9.471 -19.014 1.00 89.00 115 ASN A N 1
ATOM 995 C CA . ASN A 1 115 ? 8.562 10.200 -20.048 1.00 89.00 115 ASN A CA 1
ATOM 996 C C . ASN A 1 115 ? 7.043 10.055 -19.876 1.00 89.00 115 ASN A C 1
ATOM 998 O O . ASN A 1 115 ? 6.324 11.049 -19.991 1.00 89.00 115 ASN A O 1
ATOM 1002 N N . LEU A 1 116 ? 6.559 8.868 -19.488 1.00 92.31 116 LEU A N 1
ATOM 1003 C CA . LEU A 1 116 ? 5.166 8.689 -19.075 1.00 92.31 116 LEU A CA 1
ATOM 1004 C C . LEU A 1 116 ? 4.817 9.582 -17.879 1.00 92.31 116 LEU A C 1
ATOM 1006 O O . LEU A 1 116 ? 3.813 10.284 -17.915 1.00 92.31 116 LEU A O 1
ATOM 1010 N N . TYR A 1 117 ? 5.662 9.591 -16.847 1.00 90.81 117 TYR A N 1
ATOM 1011 C CA . TYR A 1 117 ? 5.484 10.456 -15.680 1.00 90.81 117 TYR A CA 1
ATOM 1012 C C . TYR A 1 117 ? 5.427 11.941 -16.075 1.00 90.81 117 TYR A C 1
ATOM 1014 O O . TYR A 1 117 ? 4.449 12.620 -15.777 1.00 90.81 117 TYR A O 1
ATOM 1022 N N . ASN A 1 118 ? 6.411 12.430 -16.834 1.00 87.88 118 ASN A N 1
ATOM 1023 C CA . ASN A 1 118 ? 6.501 13.827 -17.267 1.00 87.88 118 ASN A CA 1
ATOM 1024 C C . ASN A 1 118 ? 5.272 14.293 -18.069 1.00 87.88 118 ASN A C 1
ATOM 1026 O O . ASN A 1 118 ? 4.870 15.453 -17.952 1.00 87.88 118 ASN A O 1
ATOM 1030 N N . LYS A 1 119 ? 4.654 13.399 -18.855 1.00 88.69 119 LYS A N 1
ATOM 1031 C CA . LYS A 1 119 ? 3.447 13.703 -19.638 1.00 88.69 119 LYS A CA 1
ATOM 1032 C C . LYS A 1 119 ? 2.274 14.164 -18.765 1.00 88.69 119 LYS A C 1
ATOM 1034 O O . LYS A 1 119 ? 1.515 15.028 -19.194 1.00 88.69 119 LYS A O 1
ATOM 1039 N N . TYR A 1 120 ? 2.118 13.588 -17.575 1.00 88.81 120 TYR A N 1
ATOM 1040 C CA . TYR A 1 120 ? 0.989 13.874 -16.679 1.00 88.81 120 TYR A CA 1
ATOM 1041 C C . TYR A 1 120 ? 1.373 14.751 -15.482 1.00 88.81 120 TYR A C 1
ATOM 1043 O O . TYR A 1 120 ? 0.511 15.379 -14.871 1.00 88.81 120 TYR A O 1
ATOM 1051 N N . TYR A 1 121 ? 2.667 14.834 -15.176 1.00 76.00 121 TYR A N 1
ATOM 1052 C CA . TYR A 1 121 ? 3.209 15.600 -14.059 1.00 76.00 121 TYR A CA 1
ATOM 1053 C C . TYR A 1 121 ? 3.170 17.129 -14.266 1.00 76.00 121 TYR A C 1
ATOM 1055 O O . TYR A 1 121 ? 3.038 17.892 -13.316 1.00 76.00 121 TYR A O 1
ATOM 1063 N N . THR A 1 122 ? 3.247 17.597 -15.514 1.00 61.47 122 THR A N 1
ATOM 1064 C CA . THR A 1 122 ? 3.487 19.011 -15.881 1.00 61.47 122 THR A CA 1
ATOM 1065 C C . THR A 1 122 ? 2.286 19.949 -15.798 1.00 61.47 122 THR A C 1
ATOM 1067 O O . THR A 1 122 ? 2.432 21.139 -16.058 1.00 61.47 122 THR A O 1
ATOM 1070 N N . GLN A 1 123 ? 1.095 19.464 -15.453 1.00 56.69 123 GLN A N 1
ATOM 1071 C CA . GLN A 1 123 ? -0.108 20.297 -15.548 1.00 56.69 123 GLN A CA 1
ATOM 1072 C C . GLN A 1 123 ? -0.282 21.296 -14.383 1.00 56.69 123 GLN A C 1
ATOM 1074 O O . GLN A 1 123 ? -1.103 22.195 -14.515 1.00 56.69 123 GLN A O 1
ATOM 1079 N N . TYR A 1 124 ? 0.480 21.187 -13.280 1.00 52.25 124 TYR A N 1
ATOM 1080 C CA . TYR A 1 124 ? 0.266 21.995 -12.058 1.00 52.25 124 TYR A CA 1
ATOM 1081 C C . TYR A 1 124 ? 1.524 22.631 -11.431 1.00 52.25 124 TYR A C 1
ATOM 1083 O O . TYR A 1 124 ? 1.400 23.392 -10.474 1.00 52.25 124 TYR A O 1
ATOM 1091 N N . THR A 1 125 ? 2.732 22.367 -11.939 1.00 48.28 125 THR A N 1
ATOM 1092 C CA . THR A 1 125 ? 3.980 22.930 -11.386 1.00 48.28 125 THR A CA 1
ATOM 1093 C C . THR A 1 125 ? 4.804 23.640 -12.454 1.00 48.28 125 THR A C 1
ATOM 1095 O O . THR A 1 125 ? 4.834 23.232 -13.612 1.00 48.28 125 THR A O 1
ATOM 1098 N N . TYR A 1 126 ? 5.433 24.741 -12.031 1.00 44.06 126 TYR A N 1
ATOM 1099 C CA . TYR A 1 126 ? 6.317 25.628 -12.791 1.00 44.06 126 TYR A CA 1
ATOM 1100 C C . TYR A 1 126 ? 7.170 24.866 -13.822 1.00 44.06 126 TYR A C 1
ATOM 1102 O O . TYR A 1 126 ? 7.732 23.819 -13.498 1.00 44.06 126 TYR A O 1
ATOM 1110 N N . LYS A 1 127 ? 7.265 25.406 -15.048 1.00 44.47 127 LYS A N 1
ATOM 1111 C CA . LYS A 1 127 ? 8.037 24.885 -16.195 1.00 44.47 127 LYS A CA 1
ATOM 1112 C C . LYS A 1 127 ? 9.556 24.875 -15.931 1.00 44.47 127 LYS A C 1
ATOM 1114 O O . LYS A 1 127 ? 10.317 25.468 -16.687 1.00 44.47 127 LYS A O 1
ATOM 1119 N N . GLU A 1 128 ? 10.030 24.227 -14.875 1.00 45.81 128 GLU A N 1
ATOM 1120 C CA . GLU A 1 128 ? 11.416 23.772 -14.865 1.00 45.81 128 GLU A CA 1
ATOM 1121 C C . GLU A 1 128 ? 11.543 22.743 -15.986 1.00 45.81 128 GLU A C 1
ATOM 1123 O O . GLU A 1 128 ? 10.772 21.782 -16.048 1.00 45.81 128 GLU A O 1
ATOM 1128 N N . GLU A 1 129 ? 12.467 22.988 -16.912 1.00 47.50 129 GLU A N 1
ATOM 1129 C CA . GLU A 1 129 ? 12.753 22.117 -18.045 1.00 47.50 129 GLU A CA 1
ATOM 1130 C C . GLU A 1 129 ? 12.962 20.683 -17.547 1.00 47.50 129 GLU A C 1
ATOM 1132 O O . GLU A 1 129 ? 14.006 20.321 -16.998 1.00 47.50 129 GLU A O 1
ATOM 1137 N N . LEU A 1 130 ? 11.933 19.845 -17.689 1.00 56.16 130 LEU A N 1
ATOM 1138 C CA . LEU A 1 130 ? 12.023 18.449 -17.299 1.00 56.16 130 LEU A CA 1
ATOM 1139 C C . LEU A 1 130 ? 13.048 17.789 -18.211 1.00 56.16 130 LEU A C 1
ATOM 1141 O O . LEU A 1 130 ? 12.737 17.433 -19.346 1.00 56.16 130 LEU A O 1
ATOM 1145 N N . VAL A 1 131 ? 14.265 17.612 -17.690 1.00 57.78 131 VAL A N 1
ATOM 1146 C CA . VAL A 1 131 ? 15.359 16.932 -18.385 1.00 57.78 131 VAL A CA 1
ATOM 1147 C C . VAL A 1 131 ? 14.820 15.627 -18.955 1.00 57.78 131 VAL A C 1
ATOM 1149 O O . VAL A 1 131 ? 14.409 14.737 -18.196 1.00 57.78 131 VAL A O 1
ATOM 1152 N N . GLN A 1 132 ? 14.789 15.513 -20.281 1.00 57.81 132 GLN A N 1
ATOM 1153 C CA . GLN A 1 132 ? 14.292 14.310 -20.932 1.00 57.81 132 GLN A CA 1
ATOM 1154 C C . GLN A 1 132 ? 15.129 13.103 -20.503 1.00 57.81 132 GLN A C 1
ATOM 1156 O O . GLN A 1 132 ? 16.342 13.176 -20.309 1.00 57.81 132 GLN A O 1
ATOM 1161 N N . GLY A 1 133 ? 14.464 11.974 -20.289 1.00 66.44 133 GLY A N 1
ATOM 1162 C CA . GLY A 1 133 ? 15.126 10.735 -19.916 1.00 66.44 133 GLY A CA 1
ATOM 1163 C C . GLY A 1 133 ? 14.103 9.630 -19.742 1.00 66.44 133 GLY A C 1
ATOM 1164 O O . GLY A 1 133 ? 13.032 9.869 -19.204 1.00 66.44 133 GLY A O 1
ATOM 1165 N N . ARG A 1 134 ? 14.437 8.416 -20.182 1.00 79.50 134 ARG A N 1
ATOM 1166 C CA . ARG A 1 134 ? 13.506 7.274 -20.164 1.00 79.50 134 ARG A CA 1
ATOM 1167 C C . ARG A 1 134 ? 13.311 6.690 -18.762 1.00 79.50 134 ARG A C 1
ATOM 1169 O O . ARG A 1 134 ? 12.230 6.228 -18.410 1.00 79.50 134 ARG A O 1
ATOM 1176 N N . VAL A 1 135 ? 14.362 6.721 -17.940 1.00 85.75 135 VAL A N 1
ATOM 1177 C CA . VAL A 1 135 ? 14.406 6.034 -16.640 1.00 85.75 135 VAL A CA 1
ATOM 1178 C C . VAL A 1 135 ? 14.043 6.984 -15.501 1.00 85.75 135 VAL A C 1
ATOM 1180 O O . VAL A 1 135 ? 14.666 8.034 -15.327 1.00 85.75 135 VAL A O 1
ATOM 11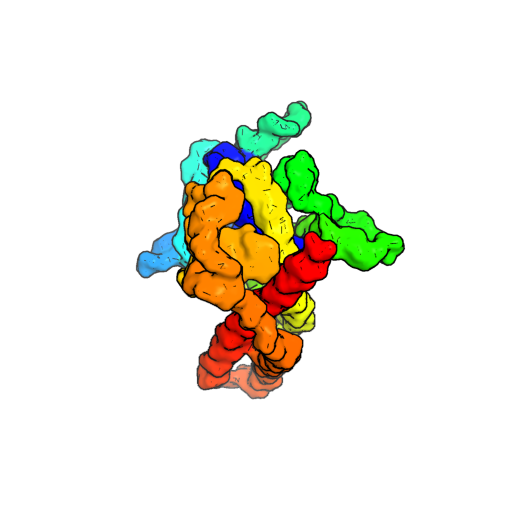83 N N . MET A 1 136 ? 13.054 6.590 -14.700 1.00 89.88 136 MET A N 1
ATOM 1184 C CA . MET A 1 136 ? 12.653 7.303 -13.488 1.00 89.88 136 MET A CA 1
ATOM 1185 C C . MET A 1 136 ? 13.652 7.052 -12.351 1.00 89.88 136 MET A C 1
ATOM 1187 O O . MET A 1 136 ? 14.072 5.919 -12.122 1.00 89.88 136 MET A O 1
ATOM 1191 N N . ARG A 1 137 ? 14.047 8.106 -11.625 1.00 89.69 137 ARG A N 1
ATOM 1192 C CA . ARG A 1 137 ? 14.933 8.006 -10.450 1.00 89.69 137 ARG A CA 1
ATOM 1193 C C . ARG A 1 137 ? 14.122 8.053 -9.157 1.00 89.69 137 ARG A C 1
ATOM 1195 O O . ARG A 1 137 ? 13.013 8.579 -9.140 1.00 89.69 137 ARG A O 1
ATOM 1202 N N . SER A 1 138 ? 14.701 7.580 -8.050 1.00 88.75 138 SER A N 1
ATOM 1203 C CA . SER A 1 138 ? 14.030 7.575 -6.738 1.00 88.75 138 SER A CA 1
ATOM 1204 C C . SER A 1 138 ? 13.566 8.966 -6.297 1.00 88.75 138 SER A C 1
ATOM 1206 O O . SER A 1 138 ? 12.508 9.086 -5.695 1.00 88.75 138 SER A O 1
ATOM 1208 N N . TYR A 1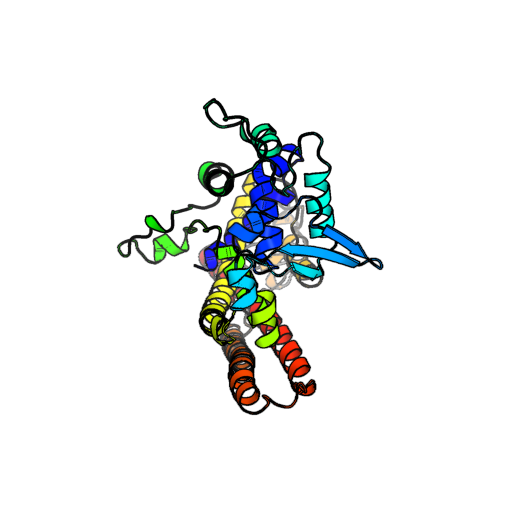 139 ? 14.314 10.019 -6.651 1.00 89.19 139 TYR A N 1
ATOM 1209 C CA . TYR A 1 139 ? 13.909 11.406 -6.398 1.00 89.19 139 TYR A CA 1
ATOM 1210 C C . TYR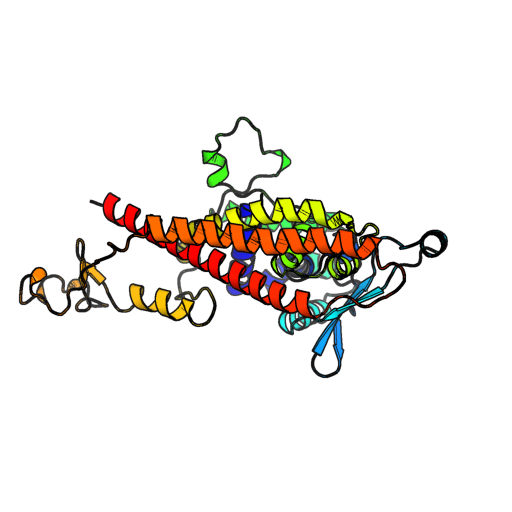 A 1 139 ? 12.580 11.768 -7.081 1.00 89.19 139 TYR A C 1
ATOM 1212 O O . TYR A 1 139 ? 11.779 12.483 -6.496 1.00 89.19 139 TYR A O 1
ATOM 1220 N N . ASN A 1 140 ? 12.306 11.258 -8.288 1.00 90.69 140 ASN A N 1
ATOM 1221 C CA . ASN A 1 140 ? 11.031 11.517 -8.961 1.00 90.69 140 ASN A CA 1
ATOM 1222 C C . ASN A 1 140 ? 9.863 10.868 -8.210 1.00 90.69 140 ASN A C 1
ATOM 1224 O O . ASN A 1 140 ? 8.797 11.461 -8.119 1.00 90.69 140 ASN A O 1
ATOM 1228 N N . LEU A 1 141 ? 10.068 9.666 -7.660 1.00 92.88 141 LEU A N 1
ATOM 1229 C CA . LEU A 1 141 ? 9.039 8.966 -6.891 1.00 92.88 141 LEU A CA 1
ATOM 1230 C C . LEU A 1 141 ? 8.784 9.665 -5.547 1.00 92.88 141 LEU A C 1
ATOM 1232 O O . LEU A 1 141 ? 7.635 9.848 -5.163 1.00 92.88 141 LEU A O 1
ATOM 1236 N N . ASP A 1 142 ? 9.849 10.110 -4.875 1.00 92.00 142 ASP A N 1
ATOM 1237 C CA . ASP A 1 142 ? 9.765 10.916 -3.651 1.00 92.00 142 ASP A CA 1
ATOM 1238 C C . ASP A 1 142 ? 9.053 12.257 -3.895 1.00 92.00 142 ASP A C 1
ATOM 1240 O O . ASP A 1 142 ? 8.182 12.645 -3.119 1.00 92.00 142 ASP A O 1
ATOM 1244 N N . LYS A 1 143 ? 9.361 12.934 -5.010 1.00 91.12 143 LYS A N 1
ATOM 1245 C CA . LYS A 1 143 ? 8.681 14.169 -5.421 1.00 91.12 143 LYS A CA 1
ATOM 1246 C C . LYS A 1 143 ? 7.196 13.922 -5.698 1.00 91.12 143 LYS A C 1
ATOM 1248 O O . LYS A 1 143 ? 6.362 14.615 -5.137 1.00 91.12 143 LYS A O 1
ATOM 1253 N N . CYS A 1 144 ? 6.867 12.877 -6.460 1.00 93.12 144 CYS A N 1
ATOM 1254 C CA . CYS A 1 144 ? 5.485 12.478 -6.739 1.00 93.12 144 CYS A CA 1
ATOM 1255 C C . CYS A 1 144 ? 4.680 12.219 -5.452 1.00 93.12 144 CYS A C 1
ATOM 1257 O O . CYS A 1 144 ? 3.533 12.647 -5.346 1.00 93.12 144 CYS A O 1
ATOM 1259 N N . LEU A 1 145 ? 5.292 11.582 -4.447 1.00 94.50 145 LEU A N 1
ATOM 1260 C CA . LEU A 1 145 ? 4.662 11.355 -3.145 1.00 94.50 145 LEU A CA 1
ATOM 1261 C C . LEU A 1 145 ? 4.430 12.662 -2.372 1.00 94.50 145 LEU A C 1
ATOM 1263 O O . LEU A 1 145 ? 3.356 12.861 -1.810 1.00 94.50 145 LEU A O 1
ATOM 1267 N N . LYS A 1 146 ? 5.411 13.570 -2.361 1.00 91.94 146 LYS A N 1
ATOM 1268 C CA . LYS A 1 146 ? 5.265 14.899 -1.742 1.00 91.94 146 LYS A CA 1
ATOM 1269 C C . LYS A 1 146 ? 4.174 15.726 -2.411 1.00 91.94 146 LYS A C 1
ATOM 1271 O O . LYS A 1 146 ? 3.384 16.352 -1.714 1.00 91.94 146 LYS A O 1
ATOM 1276 N N . ASP A 1 147 ? 4.103 15.681 -3.735 1.00 91.31 147 ASP A N 1
ATOM 1277 C CA . ASP A 1 147 ? 3.090 16.401 -4.499 1.00 91.31 147 ASP A CA 1
ATOM 1278 C C . ASP A 1 147 ? 1.693 15.837 -4.250 1.00 91.31 147 ASP A C 1
ATOM 1280 O O . ASP A 1 147 ? 0.738 16.600 -4.180 1.00 91.31 147 ASP A O 1
ATOM 1284 N N . PHE A 1 148 ? 1.556 14.523 -4.059 1.00 93.62 148 PHE A N 1
ATOM 1285 C CA . PHE A 1 148 ? 0.285 13.938 -3.637 1.00 93.62 148 PHE A CA 1
ATOM 1286 C C . PHE A 1 148 ? -0.153 14.489 -2.275 1.00 93.62 148 PHE A C 1
ATOM 1288 O O . PHE A 1 148 ? -1.271 14.976 -2.137 1.00 93.62 148 PHE A O 1
ATOM 1295 N N . TYR A 1 149 ? 0.744 14.510 -1.284 1.00 93.06 149 TYR A N 1
ATOM 1296 C CA . TYR A 1 149 ? 0.435 15.116 0.014 1.00 93.06 149 TYR A CA 1
ATOM 1297 C C . TYR A 1 149 ? 0.069 16.594 -0.091 1.00 93.06 149 TYR A C 1
ATOM 1299 O O . TYR A 1 149 ? -0.866 17.048 0.563 1.00 93.06 149 TYR A O 1
ATOM 1307 N N . TYR A 1 150 ? 0.794 17.352 -0.906 1.00 90.25 150 TYR A N 1
ATOM 1308 C CA . TYR A 1 150 ? 0.563 18.780 -1.035 1.00 90.25 150 TYR A CA 1
ATOM 1309 C C . TYR A 1 150 ? -0.749 19.090 -1.768 1.00 90.25 150 TYR A C 1
ATOM 1311 O O . TYR A 1 150 ? -1.615 19.764 -1.215 1.00 90.25 150 TYR A O 1
ATOM 1319 N N . TYR A 1 151 ? -0.924 18.576 -2.986 1.00 89.56 151 TYR A N 1
ATOM 1320 C CA . TYR A 1 151 ? -2.047 18.940 -3.851 1.00 89.56 151 TYR A CA 1
ATOM 1321 C C . TYR A 1 151 ? -3.332 18.179 -3.531 1.00 89.56 151 TYR A C 1
ATOM 1323 O O . TYR A 1 151 ? -4.408 18.771 -3.577 1.00 89.56 151 TYR A O 1
ATOM 1331 N N . GLU A 1 152 ? -3.237 16.893 -3.191 1.00 89.81 152 GLU A N 1
ATOM 1332 C CA . GLU A 1 152 ? -4.420 16.045 -3.017 1.00 89.81 152 GLU A CA 1
ATOM 1333 C C . GLU A 1 152 ? -4.900 15.971 -1.571 1.00 89.81 152 GLU A C 1
ATOM 1335 O O . GLU A 1 152 ? -6.036 15.571 -1.342 1.00 89.81 152 GLU A O 1
ATOM 1340 N N . ILE A 1 153 ? -4.072 16.368 -0.597 1.00 89.69 153 ILE A N 1
ATOM 1341 C CA . ILE A 1 153 ? -4.415 16.274 0.828 1.00 89.69 153 ILE A CA 1
ATOM 1342 C C . ILE A 1 153 ? -4.406 17.655 1.496 1.00 89.69 153 ILE A C 1
ATOM 1344 O O . ILE A 1 153 ? -5.462 18.115 1.937 1.00 89.69 153 ILE A O 1
ATOM 1348 N N . ASN A 1 154 ? -3.255 18.334 1.542 1.00 86.69 154 ASN A N 1
ATOM 1349 C CA . ASN A 1 154 ? -3.111 19.612 2.248 1.00 86.69 154 ASN A CA 1
ATOM 1350 C C . ASN A 1 154 ? -3.924 20.734 1.584 1.00 86.69 154 ASN A C 1
ATOM 1352 O O . ASN A 1 154 ? -4.738 21.363 2.250 1.00 86.69 154 ASN A O 1
ATOM 1356 N N . ASN A 1 155 ? -3.762 20.966 0.276 1.00 86.75 155 ASN A N 1
ATOM 1357 C CA . ASN A 1 155 ? -4.457 22.053 -0.434 1.00 86.75 155 ASN A CA 1
ATOM 1358 C C . ASN A 1 155 ? -5.978 21.871 -0.476 1.00 86.75 155 ASN A C 1
ATOM 1360 O O . ASN A 1 155 ? -6.716 22.847 -0.580 1.00 86.75 155 ASN A O 1
ATOM 1364 N N . LYS A 1 156 ? -6.449 20.625 -0.380 1.00 84.06 156 LYS A N 1
ATOM 1365 C CA . LYS A 1 156 ? -7.873 20.288 -0.277 1.00 84.06 156 LYS A CA 1
ATOM 1366 C C . LYS A 1 156 ? -8.390 20.318 1.170 1.00 84.06 156 LYS A C 1
ATOM 1368 O O . LYS A 1 156 ? -9.533 19.944 1.403 1.00 84.06 156 LYS A O 1
ATOM 1373 N N . ASN A 1 157 ? -7.568 20.736 2.141 1.00 79.44 157 ASN A N 1
ATOM 1374 C CA . ASN A 1 157 ? -7.885 20.784 3.574 1.00 79.44 157 ASN A CA 1
ATOM 1375 C C . ASN A 1 157 ? -8.429 19.457 4.141 1.00 79.44 157 ASN A C 1
ATOM 1377 O O . ASN A 1 157 ? -9.212 19.445 5.094 1.00 79.44 157 ASN A O 1
ATOM 1381 N N . ILE A 1 158 ? -8.012 18.322 3.570 1.00 81.31 158 ILE A N 1
ATOM 1382 C CA . ILE A 1 158 ? -8.487 16.998 3.995 1.00 81.31 158 ILE A CA 1
ATOM 1383 C C . ILE A 1 158 ? -7.858 16.630 5.341 1.00 81.31 158 ILE A C 1
ATOM 1385 O O . ILE A 1 158 ? -8.554 16.220 6.273 1.00 81.31 158 ILE A O 1
ATOM 1389 N N . GLN A 1 159 ? -6.537 16.789 5.439 1.00 81.25 159 GLN A N 1
ATOM 1390 C CA . GLN A 1 159 ? -5.736 16.438 6.608 1.00 81.25 159 GLN A CA 1
ATOM 1391 C C . GLN A 1 159 ? -4.439 17.250 6.604 1.00 81.25 159 GLN A C 1
ATOM 1393 O O . GLN A 1 159 ? -3.860 17.474 5.546 1.00 81.25 159 GLN A O 1
ATOM 1398 N N . THR A 1 160 ? -3.945 17.644 7.777 1.00 85.00 160 THR A N 1
ATOM 1399 C CA . THR A 1 160 ? -2.629 18.285 7.888 1.00 85.00 160 THR A CA 1
ATOM 1400 C C . THR A 1 160 ? -1.528 17.236 7.797 1.00 85.00 160 THR A C 1
ATOM 1402 O O . THR A 1 160 ? -1.449 16.351 8.652 1.00 85.00 160 THR A O 1
ATOM 1405 N N . VAL A 1 161 ? -0.662 17.333 6.785 1.00 86.75 161 VAL A N 1
ATOM 1406 C CA . VAL A 1 161 ? 0.490 16.438 6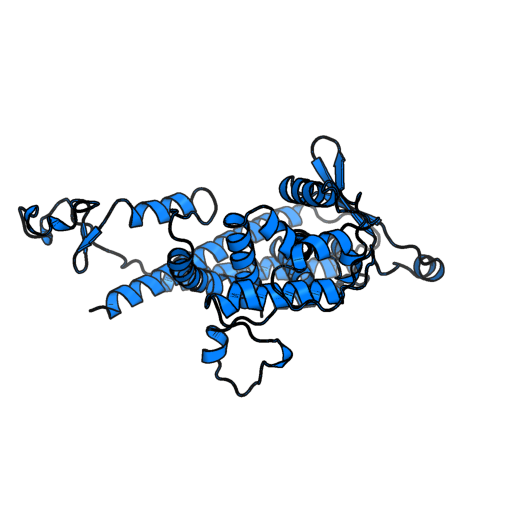.611 1.00 86.75 161 VAL A CA 1
ATOM 1407 C C . VAL A 1 161 ? 1.790 17.127 7.023 1.00 86.75 161 VAL A C 1
ATOM 1409 O O . VAL A 1 161 ? 2.132 18.184 6.495 1.00 86.75 161 VAL A O 1
ATOM 1412 N N . ILE A 1 162 ? 2.550 16.491 7.915 1.00 86.19 162 ILE A N 1
ATOM 1413 C CA . ILE A 1 162 ? 3.853 16.953 8.408 1.00 86.19 162 ILE A CA 1
ATOM 1414 C C . ILE A 1 162 ? 4.982 16.021 7.966 1.00 86.19 162 ILE A C 1
ATOM 1416 O O . ILE A 1 162 ? 4.814 14.805 7.869 1.00 86.19 162 ILE A O 1
ATOM 1420 N N . SER A 1 163 ? 6.167 16.573 7.711 1.00 83.56 163 SER A N 1
ATOM 1421 C CA . SER A 1 163 ? 7.350 15.757 7.430 1.00 83.56 163 SER A CA 1
ATOM 1422 C C . SER A 1 163 ? 7.830 15.051 8.690 1.00 83.56 163 SER A C 1
ATOM 1424 O O . SER A 1 163 ? 7.873 15.643 9.764 1.00 83.56 163 SER A O 1
ATOM 1426 N N . LYS A 1 164 ? 8.324 13.818 8.549 1.00 76.88 164 LYS A N 1
ATOM 1427 C CA . LYS A 1 164 ? 8.968 13.080 9.649 1.00 76.88 164 LYS A CA 1
ATOM 1428 C C . LYS A 1 164 ? 10.136 13.840 10.298 1.00 76.88 164 LYS A C 1
ATOM 1430 O O . LYS A 1 164 ? 10.429 13.610 11.463 1.00 76.88 164 LYS A O 1
ATOM 1435 N N . LYS A 1 165 ? 10.803 14.733 9.556 1.00 76.25 165 LYS A N 1
ATOM 1436 C CA . LYS A 1 165 ? 11.895 15.581 10.073 1.00 76.25 165 LYS A CA 1
ATOM 1437 C C . LYS A 1 165 ? 11.407 16.748 10.932 1.00 76.25 165 LYS A C 1
ATOM 1439 O O . LYS A 1 165 ? 12.171 17.247 11.748 1.00 76.25 165 LYS A O 1
ATOM 1444 N N . ASP A 1 166 ? 10.159 17.158 10.736 1.00 74.38 166 ASP A N 1
ATOM 1445 C CA . ASP A 1 166 ? 9.565 18.323 11.396 1.00 74.38 166 ASP A CA 1
ATOM 1446 C C . ASP A 1 166 ? 8.800 17.923 12.665 1.00 74.38 166 ASP A C 1
ATOM 1448 O O . ASP A 1 166 ? 8.282 18.778 13.382 1.00 74.38 166 ASP A O 1
ATOM 1452 N N . VAL A 1 167 ? 8.757 16.619 12.967 1.00 70.31 167 VAL A N 1
ATOM 1453 C CA . VAL A 1 167 ? 8.238 16.078 14.223 1.00 70.31 167 VAL A CA 1
ATOM 1454 C C . VAL A 1 167 ? 9.185 16.499 15.352 1.00 70.31 167 VAL A C 1
ATOM 1456 O O . VAL A 1 167 ? 10.215 15.872 15.586 1.00 70.31 167 VAL A O 1
ATOM 1459 N N . LYS A 1 168 ? 8.853 17.596 16.037 1.00 64.25 168 LYS A N 1
ATOM 1460 C CA . LYS A 1 168 ? 9.531 18.066 17.252 1.00 64.25 168 LYS A CA 1
ATOM 1461 C C . LYS A 1 168 ? 8.892 17.439 18.492 1.00 64.25 168 LYS A C 1
ATOM 1463 O O . LYS A 1 168 ? 7.674 17.505 18.645 1.00 64.25 168 LYS A O 1
ATOM 1468 N N . GLU A 1 169 ? 9.697 16.916 19.416 1.00 55.53 169 GLU A N 1
ATOM 1469 C CA . GLU A 1 169 ? 9.215 16.389 20.711 1.00 55.53 169 GLU A CA 1
ATOM 1470 C C . GLU A 1 169 ? 8.401 17.417 21.521 1.00 55.53 169 GLU A C 1
ATOM 1472 O O . GLU A 1 169 ? 7.582 17.040 22.351 1.00 55.53 169 GLU A O 1
ATOM 1477 N N . SER A 1 170 ? 8.578 18.715 21.245 1.00 46.59 170 SER A N 1
ATOM 1478 C CA . SER A 1 170 ? 7.916 19.830 21.931 1.00 46.59 170 SER A CA 1
ATOM 1479 C C . SER A 1 170 ? 6.479 20.129 21.482 1.00 46.59 170 SER A C 1
ATOM 1481 O O . SER A 1 170 ? 5.834 20.992 22.071 1.00 46.59 170 SER A O 1
ATOM 1483 N N . LEU A 1 171 ? 5.980 19.508 20.409 1.00 52.19 171 LEU A N 1
ATOM 1484 C CA . LEU A 1 171 ? 4.589 19.685 19.975 1.00 52.19 171 LEU A CA 1
ATOM 1485 C C . LEU A 1 171 ? 3.679 18.763 20.800 1.00 52.19 171 LEU A C 1
ATOM 1487 O O . LEU A 1 171 ? 4.026 17.613 21.067 1.00 52.19 171 LEU A O 1
ATOM 1491 N N . SER A 1 172 ? 2.517 19.268 21.228 1.00 48.50 172 SER A N 1
ATOM 1492 C CA . SER A 1 172 ? 1.621 18.514 22.111 1.00 48.50 172 SER A CA 1
ATOM 1493 C C . SER A 1 172 ? 1.191 17.190 21.463 1.00 48.50 172 SER A C 1
ATOM 1495 O O . SER A 1 172 ? 0.904 17.128 20.266 1.00 48.50 172 SER A O 1
ATOM 1497 N N . GLN A 1 173 ? 1.094 16.116 22.258 1.00 50.50 173 GLN A N 1
ATOM 1498 C CA . GLN A 1 173 ? 0.582 14.814 21.793 1.00 50.50 173 GLN A CA 1
ATOM 1499 C C . GLN A 1 173 ? -0.795 14.932 21.118 1.00 50.50 173 GLN A C 1
ATOM 1501 O O . GLN A 1 173 ? -1.140 14.105 20.279 1.00 50.50 173 GLN A O 1
ATOM 1506 N N . GLN A 1 174 ? -1.567 15.966 21.460 1.00 47.06 174 GLN A N 1
ATOM 1507 C CA . GLN A 1 174 ? -2.866 16.266 20.870 1.00 47.06 174 GLN A CA 1
ATOM 1508 C C . GLN A 1 174 ? -2.754 16.832 19.445 1.00 47.06 174 GLN A C 1
ATOM 1510 O O . GLN A 1 174 ? -3.477 16.371 18.570 1.00 47.06 174 GLN A O 1
ATOM 1515 N N . PHE A 1 175 ? -1.789 17.719 19.167 1.00 50.28 175 PHE A N 1
ATOM 1516 C CA . PHE A 1 175 ? -1.525 18.227 17.812 1.00 50.28 175 PHE A CA 1
ATOM 1517 C C . PHE A 1 175 ? -1.148 17.102 16.833 1.00 50.28 175 PHE A C 1
ATOM 1519 O O . PHE A 1 175 ? -1.587 17.086 15.684 1.00 50.28 175 PHE A O 1
ATOM 1526 N N . TYR A 1 176 ? -0.382 16.111 17.299 1.00 53.59 176 TYR A N 1
ATOM 1527 C CA . TYR A 1 176 ? -0.001 14.959 16.481 1.00 53.59 176 TYR A CA 1
ATOM 1528 C C . TYR A 1 176 ? -1.128 13.953 16.235 1.00 53.59 176 TYR A C 1
ATOM 1530 O O . TYR A 1 176 ? -1.065 13.246 15.232 1.00 53.59 176 TYR A O 1
ATOM 1538 N N . ARG A 1 177 ? -2.161 13.887 17.091 1.00 56.22 177 ARG A N 1
ATOM 1539 C CA . ARG A 1 177 ? -3.329 13.018 16.834 1.00 56.22 177 ARG A CA 1
ATOM 1540 C C . ARG A 1 177 ? -4.096 13.460 15.589 1.00 56.22 177 ARG A C 1
ATOM 1542 O O . ARG A 1 177 ? -4.547 12.615 14.816 1.00 56.22 177 ARG A O 1
ATOM 1549 N N . ASP A 1 178 ? -4.166 14.768 15.365 1.00 64.31 178 ASP A N 1
ATOM 1550 C CA . ASP A 1 178 ? -4.901 15.360 14.248 1.00 64.31 178 ASP A CA 1
ATOM 1551 C C . ASP A 1 178 ? -4.046 15.556 12.988 1.00 64.31 178 ASP A C 1
ATOM 1553 O O . ASP A 1 178 ? -4.575 15.938 11.946 1.00 64.31 178 ASP A O 1
ATOM 1557 N N . CYS A 1 179 ? -2.746 15.248 13.039 1.00 75.25 179 CYS A N 1
ATOM 1558 C CA . CYS A 1 179 ? -1.838 15.338 11.898 1.00 75.25 179 CYS A CA 1
ATOM 1559 C C . CYS A 1 179 ? -1.506 13.959 11.316 1.00 75.25 179 CYS A C 1
ATOM 1561 O O . CYS A 1 179 ? -1.615 12.921 11.965 1.00 75.25 179 CYS A O 1
ATOM 1563 N N . MET A 1 180 ? -1.091 13.950 10.056 1.00 84.00 180 MET A N 1
ATOM 1564 C CA . MET A 1 180 ? -0.535 12.788 9.377 1.00 84.00 180 MET A CA 1
ATOM 1565 C C . MET A 1 180 ? 0.959 13.015 9.135 1.00 84.00 180 MET A C 1
ATOM 1567 O O . MET A 1 180 ? 1.361 14.044 8.607 1.00 84.00 180 MET A O 1
ATOM 1571 N N . VAL A 1 181 ? 1.801 12.053 9.492 1.00 87.50 181 VAL A N 1
ATOM 1572 C CA . VAL A 1 181 ? 3.229 12.061 9.168 1.00 87.50 181 VAL A CA 1
ATOM 1573 C C . VAL A 1 181 ? 3.422 11.512 7.759 1.00 87.50 181 VAL A C 1
ATOM 1575 O O . VAL A 1 181 ? 2.946 10.423 7.436 1.00 87.50 181 VAL A O 1
ATOM 1578 N N . SER A 1 182 ? 4.143 12.244 6.912 1.00 89.75 182 SER A N 1
ATOM 1579 C CA . SER A 1 182 ? 4.416 11.814 5.545 1.00 89.75 182 SER A CA 1
ATOM 1580 C C . SER A 1 182 ? 5.237 10.524 5.511 1.00 89.75 182 SER A C 1
ATOM 1582 O O . SER A 1 182 ? 6.236 10.360 6.221 1.00 89.75 182 SER A O 1
ATOM 1584 N N . LEU A 1 183 ? 4.798 9.592 4.666 1.00 92.44 183 LEU A N 1
ATOM 1585 C CA . LEU A 1 183 ? 5.462 8.304 4.500 1.00 92.44 183 LEU A CA 1
ATOM 1586 C C . LEU A 1 183 ? 6.801 8.444 3.769 1.00 92.44 183 LEU A C 1
ATOM 1588 O O . LEU A 1 183 ? 6.995 9.295 2.901 1.00 92.44 183 LEU A O 1
ATOM 1592 N N . GLN A 1 184 ? 7.699 7.517 4.074 1.00 92.44 184 GLN A N 1
ATOM 1593 C CA . GLN A 1 184 ? 8.925 7.248 3.339 1.00 92.44 184 GLN A CA 1
ATOM 1594 C C . GLN A 1 184 ? 8.731 6.017 2.446 1.00 92.44 184 GLN A C 1
ATOM 1596 O O . GLN A 1 184 ? 7.987 5.097 2.776 1.00 92.44 184 GLN A O 1
ATOM 1601 N N . LEU A 1 185 ? 9.475 5.928 1.337 1.00 92.25 185 LEU A N 1
ATOM 1602 C CA . LEU A 1 185 ? 9.346 4.807 0.390 1.00 92.25 185 LEU A CA 1
ATOM 1603 C C . LEU A 1 185 ? 9.566 3.422 1.027 1.00 92.25 185 LEU A C 1
ATOM 1605 O O . LEU A 1 185 ? 9.057 2.415 0.532 1.00 92.25 185 LEU A O 1
ATOM 1609 N N . GLY A 1 186 ? 10.343 3.366 2.113 1.00 91.75 186 GLY A N 1
ATOM 1610 C CA . GLY A 1 186 ? 10.572 2.149 2.886 1.00 91.75 186 GLY A CA 1
ATOM 1611 C C . GLY A 1 186 ? 9.354 1.684 3.686 1.00 91.75 186 GLY A C 1
ATOM 1612 O O . GLY A 1 186 ? 9.234 0.486 3.920 1.00 91.75 186 GLY A O 1
ATOM 1613 N N . ASP A 1 187 ? 8.432 2.575 4.054 1.00 92.44 187 ASP A N 1
ATOM 1614 C CA . ASP A 1 187 ? 7.323 2.262 4.965 1.00 92.44 187 ASP A CA 1
ATOM 1615 C C . ASP A 1 187 ? 6.367 1.212 4.380 1.00 92.44 187 ASP A C 1
ATOM 1617 O O . ASP A 1 187 ? 5.899 0.338 5.107 1.00 92.44 187 ASP A O 1
ATOM 1621 N N . ALA A 1 188 ? 6.164 1.200 3.056 1.00 93.50 188 ALA A N 1
ATOM 1622 C CA . ALA A 1 188 ? 5.380 0.161 2.381 1.00 93.50 188 ALA A CA 1
ATOM 1623 C C . ALA A 1 188 ? 5.982 -1.241 2.595 1.00 93.50 188 ALA A C 1
ATOM 1625 O O . ALA A 1 188 ? 5.263 -2.193 2.892 1.00 93.50 188 ALA A O 1
ATOM 1626 N N . ARG A 1 189 ? 7.318 -1.359 2.540 1.00 92.25 189 ARG A N 1
ATOM 1627 C CA . ARG A 1 189 ? 8.015 -2.612 2.857 1.00 92.25 189 ARG A CA 1
ATOM 1628 C C . ARG A 1 189 ? 7.780 -3.013 4.307 1.00 92.25 189 ARG A C 1
ATOM 1630 O O . ARG A 1 189 ? 7.543 -4.188 4.563 1.00 92.25 189 ARG A O 1
ATOM 1637 N N . HIS A 1 190 ? 7.886 -2.065 5.239 1.00 90.25 190 HIS A N 1
ATOM 1638 C CA . HIS A 1 190 ? 7.645 -2.338 6.655 1.00 90.25 190 HIS A CA 1
ATOM 1639 C C . HIS A 1 190 ? 6.225 -2.875 6.874 1.00 90.25 190 HIS A C 1
ATOM 1641 O O . HIS A 1 190 ? 6.069 -3.907 7.523 1.00 90.25 190 HIS A O 1
ATOM 1647 N N . LEU A 1 191 ? 5.221 -2.254 6.247 1.00 89.00 191 LEU A N 1
ATOM 1648 C CA . LEU A 1 191 ? 3.833 -2.714 6.276 1.00 89.00 191 LEU A CA 1
ATOM 1649 C C . LEU A 1 191 ? 3.670 -4.134 5.709 1.00 89.00 191 LEU A C 1
ATOM 1651 O O . LEU A 1 191 ? 3.036 -4.970 6.346 1.00 89.00 191 LEU A O 1
ATOM 1655 N N . ALA A 1 192 ? 4.279 -4.442 4.559 1.00 89.38 192 ALA A N 1
ATOM 1656 C CA . ALA A 1 192 ? 4.216 -5.785 3.977 1.00 89.38 192 ALA A CA 1
ATOM 1657 C C . ALA A 1 192 ? 4.762 -6.864 4.925 1.00 89.38 192 ALA A C 1
ATOM 1659 O O . ALA A 1 192 ? 4.187 -7.944 5.027 1.00 89.38 192 ALA A O 1
ATOM 1660 N N . ILE A 1 193 ? 5.854 -6.576 5.640 1.00 87.50 193 ILE A N 1
ATOM 1661 C CA . ILE A 1 193 ? 6.449 -7.526 6.591 1.00 87.50 193 ILE A CA 1
ATOM 1662 C C . ILE A 1 193 ? 5.531 -7.726 7.799 1.00 87.50 193 ILE A C 1
ATOM 1664 O O . ILE A 1 193 ? 5.313 -8.863 8.210 1.00 87.50 193 ILE A O 1
ATOM 1668 N N . ILE A 1 194 ? 4.949 -6.646 8.326 1.00 85.75 194 ILE A N 1
ATOM 1669 C CA . ILE A 1 194 ? 3.972 -6.716 9.422 1.00 85.75 194 ILE A CA 1
ATOM 1670 C C . ILE A 1 194 ? 2.753 -7.541 9.007 1.00 85.75 194 ILE A C 1
ATOM 1672 O O . ILE A 1 194 ? 2.316 -8.400 9.764 1.00 85.75 194 ILE A O 1
ATOM 1676 N N . ASN A 1 195 ? 2.243 -7.358 7.787 1.00 84.00 195 ASN A N 1
ATOM 1677 C CA . ASN A 1 195 ? 1.121 -8.148 7.282 1.00 84.00 195 ASN A CA 1
ATOM 1678 C C . ASN A 1 195 ? 1.442 -9.649 7.235 1.00 84.00 195 ASN A C 1
ATOM 1680 O O . ASN A 1 195 ? 0.591 -10.455 7.600 1.00 84.00 195 ASN A O 1
ATOM 1684 N N . LEU A 1 196 ? 2.665 -10.037 6.857 1.00 82.38 196 LEU A N 1
ATOM 1685 C CA . LEU A 1 196 ? 3.084 -11.443 6.887 1.00 82.38 196 LEU A CA 1
ATOM 1686 C C . LEU A 1 196 ? 3.134 -12.003 8.315 1.00 82.38 196 LEU A C 1
ATOM 1688 O O . LEU A 1 196 ? 2.707 -13.137 8.538 1.00 82.38 196 LEU A O 1
ATOM 1692 N N . VAL A 1 197 ? 3.619 -11.206 9.274 1.00 80.69 197 VAL A N 1
ATOM 1693 C CA . VAL A 1 197 ? 3.625 -11.554 10.706 1.00 80.69 197 VAL A CA 1
ATOM 1694 C C . VAL A 1 197 ? 2.196 -11.741 11.217 1.00 80.69 197 VAL A C 1
ATOM 1696 O O . VAL A 1 197 ? 1.896 -12.761 11.826 1.00 80.69 197 VAL A O 1
ATOM 1699 N N . LEU A 1 198 ? 1.292 -10.808 10.911 1.00 74.50 198 LEU A N 1
ATOM 1700 C CA . LEU A 1 198 ? -0.111 -10.861 11.335 1.00 74.50 198 LEU A CA 1
ATOM 1701 C C . LEU A 1 198 ? -0.910 -11.983 10.669 1.00 74.50 198 LEU A C 1
ATOM 1703 O O . LEU A 1 198 ? -1.915 -12.418 11.218 1.00 74.50 198 LEU A O 1
ATOM 1707 N N . GLN A 1 199 ? -0.473 -12.455 9.502 1.00 73.94 199 GLN A N 1
ATOM 1708 C CA . GLN A 1 199 ? -0.999 -13.659 8.853 1.00 73.94 199 GLN A CA 1
ATOM 1709 C C . GLN A 1 199 ? -0.458 -14.952 9.479 1.00 73.94 199 GLN A C 1
ATOM 1711 O O . GLN A 1 199 ? -0.878 -16.035 9.085 1.00 73.94 199 GLN A O 1
ATOM 1716 N N . GLY A 1 200 ? 0.487 -14.855 10.420 1.00 68.81 200 GLY A N 1
ATOM 1717 C CA . GLY A 1 200 ? 1.125 -16.017 11.025 1.00 68.81 200 GLY A CA 1
ATOM 1718 C C . GLY A 1 200 ? 1.997 -16.799 10.036 1.00 68.81 200 GLY A C 1
ATOM 1719 O O . GLY A 1 200 ? 2.135 -18.021 10.117 1.00 68.81 200 GLY A O 1
ATOM 1720 N N . THR A 1 201 ? 2.575 -16.095 9.060 1.00 74.88 201 THR A N 1
ATOM 1721 C CA . THR A 1 201 ? 3.452 -16.697 8.053 1.00 74.88 201 THR A CA 1
ATOM 1722 C C . THR A 1 201 ? 4.700 -17.262 8.725 1.00 74.88 201 THR A C 1
ATOM 1724 O O . THR A 1 201 ? 5.347 -16.574 9.507 1.00 74.88 201 THR A O 1
ATOM 1727 N N . ASN A 1 202 ? 5.092 -18.489 8.381 1.00 72.19 202 ASN A N 1
ATOM 1728 C CA . ASN A 1 202 ? 6.303 -19.105 8.924 1.00 72.19 202 ASN A CA 1
ATOM 1729 C C . ASN A 1 202 ? 7.558 -18.218 8.728 1.00 72.19 202 ASN A C 1
ATOM 1731 O O . ASN A 1 202 ? 7.799 -17.693 7.636 1.00 72.19 202 ASN A O 1
ATOM 1735 N N . SER A 1 203 ? 8.40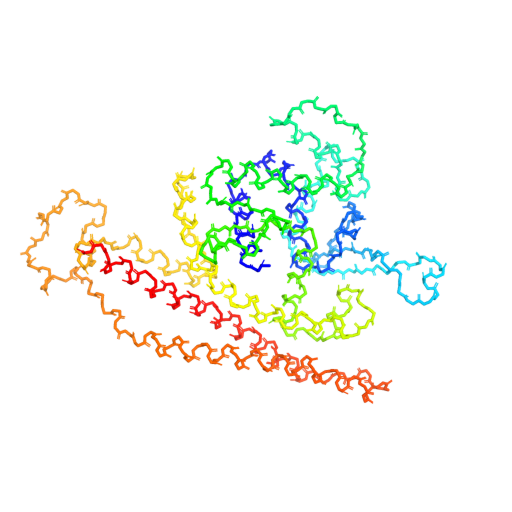0 -18.117 9.761 1.00 75.31 203 SER A N 1
ATOM 1736 C CA . SER A 1 203 ? 9.630 -17.312 9.807 1.00 75.31 203 SER A CA 1
ATOM 1737 C C . SER A 1 203 ? 10.591 -17.541 8.630 1.00 75.31 203 SER A C 1
ATOM 1739 O O . SER A 1 203 ? 11.171 -16.586 8.103 1.00 75.31 203 SER A O 1
ATOM 1741 N N . TYR A 1 204 ? 10.731 -18.780 8.146 1.00 72.88 204 TYR A N 1
ATOM 1742 C CA . TYR A 1 204 ? 11.517 -19.091 6.948 1.00 72.88 204 TYR A CA 1
ATOM 1743 C C . TYR A 1 204 ? 10.919 -18.459 5.695 1.00 72.88 204 TYR A C 1
ATOM 1745 O O . TYR A 1 204 ? 11.641 -17.866 4.890 1.00 72.88 204 TYR A O 1
ATOM 1753 N N . LEU A 1 205 ? 9.599 -18.550 5.541 1.00 74.81 205 LEU A N 1
ATOM 1754 C CA . LEU A 1 205 ? 8.892 -17.976 4.406 1.00 74.81 205 LEU A CA 1
ATOM 1755 C C . LEU A 1 205 ? 8.934 -16.444 4.453 1.00 74.81 205 LEU A C 1
ATOM 1757 O O . LEU A 1 205 ? 9.210 -15.825 3.428 1.00 74.81 205 LEU A O 1
ATOM 1761 N N . ILE A 1 206 ? 8.789 -15.830 5.635 1.00 78.69 206 ILE A N 1
ATOM 1762 C CA . ILE A 1 206 ? 8.992 -14.384 5.823 1.00 78.69 206 ILE A CA 1
ATOM 1763 C C . ILE A 1 206 ? 10.408 -13.992 5.392 1.00 78.69 206 ILE A C 1
ATOM 1765 O O . ILE A 1 206 ? 10.579 -13.063 4.599 1.00 78.69 206 ILE A O 1
ATOM 1769 N N . ARG A 1 207 ? 11.437 -14.713 5.854 1.00 80.06 207 ARG A N 1
ATOM 1770 C CA . ARG A 1 207 ? 12.837 -14.460 5.482 1.00 80.06 207 ARG A CA 1
ATOM 1771 C C . ARG A 1 207 ? 13.043 -14.524 3.965 1.00 80.06 207 ARG A C 1
ATOM 1773 O O . ARG A 1 207 ? 13.651 -13.614 3.392 1.00 80.06 207 ARG A O 1
ATOM 1780 N N . GLU A 1 208 ? 12.508 -15.558 3.316 1.00 80.25 208 GLU A N 1
ATOM 1781 C CA . GLU A 1 208 ? 12.581 -15.750 1.863 1.00 80.25 208 GLU A CA 1
ATOM 1782 C C . GLU A 1 208 ? 11.825 -14.667 1.082 1.00 80.25 208 GLU A C 1
ATOM 1784 O O . GLU A 1 208 ? 12.350 -14.127 0.101 1.00 80.25 208 GLU A O 1
ATOM 1789 N N . MET A 1 209 ? 10.619 -14.301 1.525 1.00 84.25 209 MET A N 1
ATOM 1790 C CA . MET A 1 209 ? 9.818 -13.227 0.932 1.00 84.25 209 MET A CA 1
ATOM 1791 C C . MET A 1 209 ? 10.485 -11.866 1.103 1.00 84.25 209 MET A C 1
ATOM 1793 O O . MET A 1 209 ? 10.427 -11.036 0.200 1.00 84.25 209 MET A O 1
ATOM 1797 N N . CYS A 1 210 ? 11.177 -11.631 2.214 1.00 83.75 210 CYS A N 1
ATOM 1798 C CA . CYS A 1 210 ? 11.889 -10.384 2.458 1.00 83.75 210 CYS A CA 1
ATOM 1799 C C . CYS A 1 210 ? 13.248 -10.315 1.746 1.00 83.75 210 CYS A C 1
ATOM 1801 O O . CYS A 1 210 ? 13.823 -9.226 1.630 1.00 83.75 210 CYS A O 1
ATOM 1803 N N . GLY A 1 211 ? 13.808 -11.446 1.306 1.00 77.94 211 GLY A N 1
ATOM 1804 C CA . GLY A 1 211 ? 15.212 -11.514 0.895 1.00 77.94 211 GLY A CA 1
ATOM 1805 C C . GLY A 1 211 ? 16.141 -11.102 2.044 1.00 77.94 211 GLY A C 1
ATOM 1806 O O . GLY A 1 211 ? 17.043 -10.272 1.868 1.00 77.94 211 GLY A O 1
ATOM 1807 N N . HIS A 1 212 ? 15.851 -11.589 3.254 1.00 82.44 212 HIS A N 1
ATOM 1808 C CA . HIS A 1 212 ? 16.719 -11.461 4.424 1.00 82.44 212 HIS A CA 1
ATOM 1809 C C . HIS A 1 212 ? 17.713 -12.629 4.461 1.00 82.44 212 HIS A C 1
ATOM 1811 O O . HIS A 1 212 ? 17.473 -13.683 3.879 1.00 82.44 212 HIS A O 1
ATOM 1817 N N . ARG A 1 213 ? 18.880 -12.417 5.076 1.00 71.06 213 ARG A N 1
ATOM 1818 C CA . ARG A 1 213 ? 19.883 -13.483 5.253 1.00 71.06 213 ARG A CA 1
ATOM 1819 C C . ARG A 1 213 ? 19.665 -14.194 6.575 1.00 71.06 213 ARG A C 1
ATOM 1821 O O . ARG A 1 213 ? 19.574 -15.417 6.614 1.00 71.06 213 ARG A O 1
ATOM 1828 N N . ASP A 1 214 ? 19.557 -13.382 7.612 1.00 72.81 214 ASP A N 1
ATOM 1829 C CA . ASP A 1 214 ? 19.281 -13.814 8.962 1.00 72.81 214 ASP A CA 1
ATOM 1830 C C . ASP A 1 214 ? 17.784 -14.087 9.118 1.00 72.81 214 ASP A C 1
ATOM 1832 O O . ASP A 1 214 ? 16.941 -13.270 8.727 1.00 72.81 214 ASP A O 1
ATOM 1836 N N . ILE A 1 215 ? 17.473 -15.261 9.667 1.00 66.69 215 ILE A N 1
ATOM 1837 C CA . ILE A 1 215 ? 16.108 -15.636 10.008 1.00 66.69 215 ILE A CA 1
ATOM 1838 C C . ILE A 1 215 ? 15.546 -14.673 11.047 1.00 66.69 215 ILE A C 1
ATOM 1840 O O . ILE A 1 215 ? 14.384 -14.339 10.932 1.00 66.69 215 ILE A O 1
ATOM 1844 N N . ASN A 1 216 ? 16.353 -14.089 11.933 1.00 66.88 216 ASN A N 1
ATOM 1845 C CA . ASN A 1 216 ? 15.888 -13.208 13.009 1.00 66.88 216 ASN A CA 1
ATOM 1846 C C . ASN A 1 216 ? 15.576 -11.774 12.562 1.00 66.88 216 ASN A C 1
ATOM 1848 O O . ASN A 1 216 ? 14.999 -10.997 13.318 1.00 66.88 216 ASN A O 1
ATOM 1852 N N . SER A 1 217 ? 15.878 -11.407 11.310 1.00 71.69 217 SER A N 1
ATOM 1853 C CA . SER A 1 217 ? 15.631 -10.049 10.803 1.00 71.69 217 SER A CA 1
ATOM 1854 C C . SER A 1 217 ? 14.153 -9.625 10.836 1.00 71.69 217 SER A C 1
ATOM 1856 O O . SER A 1 217 ? 13.875 -8.444 10.655 1.00 71.69 217 SER A O 1
ATOM 1858 N N . HIS A 1 218 ? 13.206 -10.555 11.014 1.00 69.62 218 HIS A N 1
ATOM 1859 C CA . HIS A 1 218 ? 11.778 -10.245 11.148 1.00 69.62 218 HIS A CA 1
ATOM 1860 C C . HIS A 1 218 ? 11.326 -10.008 12.604 1.00 69.62 218 HIS A C 1
ATOM 1862 O O . HIS A 1 218 ? 10.238 -9.479 12.790 1.00 69.62 218 HIS A O 1
ATOM 1868 N N . LEU A 1 219 ? 12.139 -10.324 13.623 1.00 71.38 219 LEU A N 1
ATOM 1869 C CA . LEU A 1 219 ? 11.737 -10.226 15.037 1.00 71.38 219 LEU A CA 1
ATOM 1870 C C . LEU A 1 219 ? 11.384 -8.793 15.449 1.00 71.38 219 LEU A C 1
ATOM 1872 O O . LEU A 1 219 ? 10.345 -8.575 16.058 1.00 71.38 219 LEU A O 1
ATOM 1876 N N . HIS A 1 220 ? 12.163 -7.801 15.010 1.00 73.69 220 HIS A N 1
ATOM 1877 C CA . HIS A 1 220 ? 11.830 -6.389 15.241 1.00 73.69 220 HIS A CA 1
ATOM 1878 C C . HIS A 1 220 ? 10.458 -5.991 14.664 1.00 73.69 220 HIS A C 1
ATOM 1880 O O . HIS A 1 220 ? 9.836 -5.046 15.133 1.00 73.69 220 HIS A O 1
ATOM 1886 N N . TYR A 1 221 ? 9.958 -6.709 13.650 1.00 77.31 221 TYR A N 1
ATOM 1887 C CA . TYR A 1 221 ? 8.640 -6.451 13.065 1.00 77.31 221 TYR A CA 1
ATOM 1888 C C . TYR A 1 221 ? 7.499 -7.067 13.881 1.00 77.31 221 TYR A C 1
ATOM 1890 O O . TYR A 1 221 ? 6.362 -6.635 13.715 1.00 77.31 221 TYR A O 1
ATOM 1898 N N . ILE A 1 222 ? 7.788 -8.027 14.765 1.00 72.81 222 ILE A N 1
ATOM 1899 C CA . ILE A 1 222 ? 6.809 -8.576 15.710 1.00 72.81 222 ILE A CA 1
ATOM 1900 C C . ILE A 1 222 ? 6.448 -7.500 16.736 1.00 72.81 222 ILE A C 1
ATOM 1902 O O . ILE A 1 222 ? 5.274 -7.166 16.868 1.00 72.81 222 ILE A O 1
ATOM 1906 N N . ASP A 1 223 ? 7.441 -6.855 17.352 1.00 71.69 223 ASP A N 1
ATOM 1907 C CA . ASP A 1 223 ? 7.202 -5.755 18.302 1.00 71.69 223 ASP A CA 1
ATOM 1908 C C . ASP A 1 223 ? 6.394 -4.616 17.653 1.00 71.69 223 ASP A C 1
ATOM 1910 O O . ASP A 1 223 ? 5.464 -4.050 18.228 1.00 71.69 223 ASP A O 1
ATOM 1914 N N . HIS A 1 224 ? 6.700 -4.321 16.390 1.00 79.88 224 HIS A N 1
ATOM 1915 C CA . HIS A 1 224 ? 5.983 -3.338 15.587 1.00 79.88 224 HIS A CA 1
ATOM 1916 C C . HIS A 1 224 ? 4.559 -3.747 15.194 1.00 79.88 224 HIS A C 1
ATOM 1918 O O . HIS A 1 224 ? 3.713 -2.868 15.004 1.00 79.88 224 HIS A O 1
ATOM 1924 N N . ALA A 1 225 ? 4.275 -5.044 15.074 1.00 76.56 225 ALA A N 1
ATOM 1925 C CA . ALA A 1 225 ? 2.941 -5.533 14.757 1.00 76.56 225 ALA A CA 1
ATOM 1926 C C . ALA A 1 225 ? 1.952 -5.197 15.882 1.00 76.56 225 ALA A C 1
ATOM 1928 O O . ALA A 1 225 ? 0.826 -4.799 15.590 1.00 76.56 225 ALA A O 1
ATOM 1929 N N . LYS A 1 226 ? 2.389 -5.229 17.149 1.00 74.94 226 LYS A N 1
ATOM 1930 C CA . LYS A 1 226 ? 1.565 -4.794 18.287 1.00 74.94 226 LYS A CA 1
ATOM 1931 C C . LYS A 1 226 ? 1.174 -3.320 18.175 1.00 74.94 226 LYS A C 1
ATOM 1933 O O . LYS A 1 226 ? -0.006 -2.988 18.252 1.00 74.94 226 LYS A O 1
ATOM 1938 N N . THR A 1 227 ? 2.137 -2.437 17.895 1.00 78.06 227 THR A N 1
ATOM 1939 C CA . THR A 1 227 ? 1.852 -1.009 17.660 1.00 78.06 227 THR A CA 1
ATOM 1940 C C . THR A 1 227 ? 0.927 -0.802 16.459 1.00 78.06 227 THR A C 1
ATOM 1942 O O . THR A 1 227 ? 0.034 0.041 16.510 1.00 78.06 227 THR A O 1
ATOM 1945 N N . TYR A 1 228 ? 1.107 -1.575 15.383 1.00 77.62 228 TYR A N 1
ATOM 1946 C CA . TYR A 1 228 ? 0.238 -1.515 14.208 1.00 77.62 228 TYR A CA 1
ATOM 1947 C C . TYR A 1 228 ? -1.209 -1.903 14.537 1.00 77.62 228 TYR A C 1
ATOM 1949 O O . TYR A 1 228 ? -2.124 -1.221 14.081 1.00 77.62 228 TYR A O 1
ATOM 1957 N N . ILE A 1 229 ? -1.427 -2.946 15.347 1.00 68.62 229 ILE A N 1
ATOM 1958 C CA . ILE A 1 229 ? -2.766 -3.360 15.792 1.00 68.62 229 ILE A CA 1
ATOM 1959 C C . ILE A 1 229 ? -3.465 -2.208 16.518 1.00 68.62 229 ILE A C 1
ATOM 1961 O O . ILE A 1 229 ? -4.576 -1.840 16.139 1.00 68.62 229 ILE A O 1
ATOM 1965 N N . THR A 1 230 ? -2.798 -1.589 17.497 1.00 72.06 230 THR A N 1
ATOM 1966 C CA . THR A 1 230 ? -3.349 -0.436 18.224 1.00 72.06 230 THR A CA 1
ATOM 1967 C C . THR A 1 230 ? -3.669 0.724 17.280 1.00 72.06 230 THR A C 1
ATOM 1969 O O . THR A 1 230 ? -4.768 1.273 17.327 1.00 72.06 230 THR A O 1
ATOM 1972 N N . SER A 1 231 ? -2.752 1.074 16.372 1.00 70.06 231 SER A N 1
ATOM 1973 C CA . SER A 1 231 ? -2.997 2.121 15.374 1.00 70.06 231 SER A CA 1
ATOM 1974 C C . SER A 1 231 ? -4.158 1.791 14.437 1.00 70.06 231 SER A C 1
ATOM 1976 O O . SER A 1 231 ? -4.883 2.696 14.041 1.00 70.06 231 SER A O 1
ATOM 1978 N N . LYS A 1 232 ? -4.361 0.519 14.081 1.00 67.38 232 LYS A N 1
ATOM 1979 C CA . LYS A 1 232 ? -5.454 0.099 13.198 1.00 67.38 232 LYS A CA 1
ATOM 1980 C C . LYS A 1 232 ? -6.821 0.312 13.825 1.00 67.38 232 LYS A C 1
ATOM 1982 O O . LYS A 1 232 ? -7.711 0.809 13.142 1.00 67.38 232 LYS A O 1
ATOM 1987 N N . VAL A 1 233 ? -6.958 0.003 15.110 1.00 62.91 233 VAL A N 1
ATOM 1988 C CA . VAL A 1 233 ? -8.182 0.286 15.869 1.00 62.91 233 VAL A CA 1
ATOM 1989 C C . VAL A 1 233 ? -8.446 1.796 15.907 1.00 62.91 233 VAL A C 1
ATOM 1991 O O . VAL A 1 233 ? -9.508 2.240 15.479 1.00 62.91 233 VAL A O 1
ATOM 1994 N N . LEU A 1 234 ? -7.442 2.596 16.285 1.00 65.00 234 LEU A N 1
ATOM 1995 C CA . LEU A 1 234 ? -7.563 4.059 16.365 1.00 65.00 234 LEU A CA 1
ATOM 1996 C C . LEU A 1 234 ? -7.935 4.709 15.022 1.00 65.00 234 LEU A C 1
ATOM 1998 O O . LEU A 1 234 ? -8.775 5.607 14.966 1.00 65.00 234 LEU A O 1
ATOM 2002 N N . VAL A 1 235 ? -7.314 4.263 13.926 1.00 62.66 235 VAL A N 1
ATOM 2003 C CA . VAL A 1 235 ? -7.558 4.833 12.596 1.00 62.66 235 VAL A CA 1
ATOM 2004 C C . VAL A 1 235 ? -8.958 4.540 12.096 1.00 62.66 235 VAL A C 1
ATOM 2006 O O . VAL A 1 235 ? -9.527 5.394 11.432 1.00 62.66 235 VAL A O 1
ATOM 2009 N N . LEU A 1 236 ? -9.532 3.376 12.391 1.00 58.62 236 LEU A N 1
ATOM 2010 C CA . LEU A 1 236 ? -10.888 3.062 11.942 1.00 58.62 236 LEU A CA 1
ATOM 2011 C C . LEU A 1 236 ? -11.922 4.041 12.532 1.00 58.62 236 LEU A C 1
ATOM 2013 O O . LEU A 1 236 ? -12.843 4.446 11.825 1.00 58.62 236 LEU A O 1
ATOM 2017 N N . THR A 1 237 ? -11.702 4.526 13.756 1.00 55.47 237 THR A N 1
ATOM 2018 C CA . THR A 1 237 ? -12.494 5.610 14.363 1.00 55.47 237 THR A CA 1
ATOM 2019 C C . THR A 1 237 ? -12.253 6.960 13.671 1.00 55.47 237 THR A C 1
ATOM 2021 O O . THR A 1 237 ? -13.199 7.684 13.355 1.00 55.47 237 THR A O 1
ATOM 2024 N N . ASP A 1 238 ? -10.995 7.298 13.370 1.00 60.66 238 ASP A N 1
ATOM 2025 C CA . ASP A 1 238 ? -10.627 8.547 12.682 1.00 60.66 238 ASP A CA 1
ATOM 2026 C C . ASP A 1 238 ? -11.062 8.594 11.207 1.00 60.66 238 ASP A C 1
ATOM 2028 O O . ASP A 1 238 ? -11.397 9.665 10.696 1.00 60.66 238 ASP A O 1
ATOM 2032 N N . ILE A 1 239 ? -11.071 7.450 10.514 1.00 60.53 239 ILE A N 1
ATOM 2033 C CA . ILE A 1 239 ? -11.487 7.326 9.111 1.00 60.53 239 ILE A CA 1
ATOM 2034 C C . ILE A 1 239 ? -12.895 7.875 8.945 1.00 60.53 239 ILE A C 1
ATOM 2036 O O . ILE A 1 239 ? -13.152 8.565 7.969 1.00 60.53 239 ILE A O 1
ATOM 2040 N N . ARG A 1 240 ? -13.780 7.689 9.923 1.00 53.72 240 ARG A N 1
ATOM 2041 C CA . ARG A 1 240 ? -15.147 8.199 9.835 1.00 53.72 240 ARG A CA 1
ATOM 2042 C C . ARG A 1 240 ? -15.228 9.729 9.857 1.00 53.72 240 ARG A C 1
ATOM 2044 O O . ARG A 1 240 ? -16.033 10.312 9.136 1.00 53.72 240 ARG A O 1
ATOM 2051 N N . LYS A 1 241 ? -14.343 10.402 10.605 1.00 58.12 241 LYS A N 1
ATOM 2052 C CA . LYS A 1 241 ? -14.199 11.871 10.540 1.00 58.12 241 LYS A CA 1
ATOM 2053 C C . LYS A 1 241 ? -13.698 12.311 9.165 1.00 58.12 241 LYS A C 1
ATOM 2055 O O . LYS A 1 241 ? -14.167 13.313 8.628 1.00 58.12 241 LYS A O 1
ATOM 2060 N N . LEU A 1 242 ? -12.749 11.563 8.595 1.00 58.16 242 LEU A N 1
ATOM 2061 C CA . LEU A 1 242 ? -12.254 11.815 7.241 1.00 58.16 242 LEU A CA 1
ATOM 2062 C C . LEU A 1 242 ? -13.348 11.572 6.197 1.00 58.16 242 LEU A C 1
ATOM 2064 O O . LEU A 1 242 ? -13.477 12.367 5.279 1.00 58.16 242 LEU A O 1
ATOM 2068 N N . GLU A 1 243 ? -14.170 10.537 6.345 1.00 57.75 243 GLU A N 1
ATOM 2069 C CA . GLU A 1 243 ? -15.288 10.237 5.447 1.00 57.75 243 GLU A CA 1
ATOM 2070 C C . GLU A 1 243 ? -16.308 11.370 5.397 1.00 57.75 243 GLU A C 1
ATOM 2072 O O . GLU A 1 243 ? -16.689 11.767 4.301 1.00 57.75 243 GLU A O 1
ATOM 2077 N N . ILE A 1 244 ? -16.683 11.946 6.545 1.00 56.16 244 ILE A N 1
ATOM 2078 C CA . ILE A 1 244 ? -17.578 13.114 6.601 1.00 56.16 244 ILE A CA 1
ATOM 2079 C C . ILE A 1 244 ? -16.967 14.298 5.837 1.00 56.16 244 ILE A C 1
ATOM 2081 O O . ILE A 1 244 ? -17.631 14.914 5.004 1.00 56.16 244 ILE A O 1
ATOM 2085 N N . LYS A 1 245 ? -15.680 14.594 6.064 1.00 57.66 245 LYS A N 1
ATOM 2086 C CA . LYS A 1 245 ? -14.977 15.662 5.333 1.00 57.66 245 LYS A CA 1
ATOM 2087 C C . LYS A 1 245 ? -14.930 15.392 3.828 1.00 57.66 245 LYS A C 1
ATOM 2089 O O . LYS A 1 245 ? -15.149 16.303 3.039 1.00 57.66 245 LYS A O 1
ATOM 2094 N N . LEU A 1 246 ? -14.658 14.152 3.426 1.00 57.72 246 LEU A N 1
ATOM 2095 C CA . LEU A 1 246 ? -14.566 13.753 2.021 1.00 57.72 246 LEU A CA 1
ATOM 2096 C C . LEU A 1 246 ? -15.936 13.770 1.330 1.00 57.72 246 LEU A C 1
ATOM 2098 O O . LEU A 1 246 ? -16.009 14.185 0.180 1.00 57.72 246 LEU A O 1
ATOM 2102 N N . ALA A 1 247 ? -17.016 13.380 2.008 1.00 56.16 247 ALA A N 1
ATOM 2103 C CA . ALA A 1 247 ? -18.374 13.444 1.463 1.00 56.16 247 ALA A CA 1
ATOM 2104 C C . ALA A 1 247 ? -18.775 14.885 1.102 1.00 56.16 247 ALA A C 1
ATOM 2106 O O . ALA A 1 247 ? -19.360 15.113 0.046 1.00 56.16 247 ALA A O 1
ATOM 2107 N N . ASN A 1 248 ? -18.367 15.860 1.920 1.00 54.41 248 ASN A N 1
ATOM 2108 C CA . ASN A 1 248 ? -18.564 17.283 1.632 1.00 54.41 248 ASN A CA 1
ATOM 2109 C C . ASN A 1 248 ? -17.722 17.784 0.443 1.00 54.41 248 ASN A C 1
ATOM 2111 O O . ASN A 1 248 ? -18.098 18.760 -0.197 1.00 54.41 248 ASN A O 1
ATOM 2115 N N . ILE A 1 249 ? -16.591 17.134 0.143 1.00 57.56 249 ILE A N 1
ATOM 2116 C CA . ILE A 1 249 ? -15.686 17.507 -0.960 1.00 57.56 249 ILE A CA 1
ATOM 2117 C C . ILE A 1 249 ? -16.103 16.857 -2.289 1.00 57.56 249 ILE A C 1
ATOM 2119 O O . ILE A 1 249 ? -15.946 17.472 -3.340 1.00 57.56 249 ILE A O 1
ATOM 2123 N N . TYR A 1 250 ? -16.612 15.621 -2.255 1.00 53.50 250 TYR A N 1
ATOM 2124 C CA . TYR A 1 250 ? -16.860 14.791 -3.444 1.00 53.50 250 TYR A CA 1
ATOM 2125 C C . TYR A 1 250 ? -18.349 14.581 -3.778 1.00 53.50 250 TYR A C 1
ATOM 2127 O O . TYR A 1 250 ? -18.631 13.746 -4.625 1.00 53.50 250 TYR A O 1
ATOM 2135 N N . SER A 1 251 ? -19.270 15.298 -3.113 1.00 49.72 251 SER A N 1
ATOM 2136 C CA . SER A 1 251 ? -20.741 15.306 -3.280 1.00 49.72 251 SER A CA 1
ATOM 2137 C C . SER A 1 251 ? -21.316 14.329 -4.327 1.00 49.72 251 SER A C 1
ATOM 2139 O O . SER A 1 251 ? -21.198 14.585 -5.525 1.00 49.72 251 SER A O 1
ATOM 2141 N N . ASN A 1 252 ? -22.018 13.298 -3.825 1.00 40.81 252 ASN A N 1
ATOM 2142 C CA . ASN A 1 252 ? -22.696 12.172 -4.500 1.00 40.81 252 ASN A CA 1
ATOM 2143 C C . ASN A 1 252 ? -21.915 10.853 -4.453 1.00 40.81 252 ASN A C 1
ATOM 2145 O O . ASN A 1 252 ? -21.117 10.571 -5.333 1.00 40.81 252 ASN A O 1
ATOM 2149 N N . GLU A 1 253 ? -22.189 10.043 -3.423 1.00 34.84 253 GLU A N 1
ATOM 2150 C CA . GLU A 1 253 ? -22.504 8.603 -3.516 1.00 34.84 253 GLU A CA 1
ATOM 2151 C C . GLU A 1 253 ? -22.482 7.961 -2.117 1.00 34.84 253 GLU A C 1
ATOM 2153 O O . GLU A 1 253 ? -21.582 8.191 -1.303 1.00 34.84 253 GLU A O 1
ATOM 2158 N N . SER A 1 254 ? -23.509 7.157 -1.830 1.00 34.06 254 SER A N 1
ATOM 2159 C CA . SER A 1 254 ? -23.627 6.314 -0.639 1.00 34.06 254 SER A CA 1
ATOM 2160 C C . SER A 1 254 ? -22.482 5.300 -0.594 1.00 34.06 254 SER A C 1
ATOM 2162 O O . SER A 1 254 ? -22.191 4.639 -1.590 1.00 34.06 254 SER A O 1
ATOM 2164 N N . PHE A 1 255 ? -21.797 5.186 0.551 1.00 35.38 255 PHE A N 1
ATOM 2165 C CA . PHE A 1 255 ? -20.510 4.490 0.599 1.00 35.38 255 PHE A CA 1
ATOM 2166 C C . PHE A 1 255 ? -20.455 3.279 1.533 1.00 35.38 255 PHE A C 1
ATOM 2168 O O . PHE A 1 255 ? -20.806 3.332 2.710 1.00 35.38 255 PHE A O 1
ATOM 2175 N N . GLU A 1 256 ? -19.928 2.197 0.959 1.00 32.06 256 GLU A N 1
ATOM 2176 C CA . GLU A 1 256 ? -19.710 0.870 1.530 1.00 32.06 256 GLU A CA 1
ATOM 2177 C C . GLU A 1 256 ? -18.254 0.692 2.013 1.00 32.06 256 GLU A C 1
ATOM 2179 O O . GLU A 1 256 ? -17.300 0.976 1.276 1.00 32.06 256 GLU A O 1
ATOM 2184 N N . TYR A 1 257 ? -18.074 0.181 3.239 1.00 33.59 257 TYR A N 1
ATOM 2185 C CA . TYR A 1 257 ? -16.777 -0.217 3.805 1.00 33.59 257 TYR A CA 1
ATOM 2186 C C . TYR A 1 257 ? -16.859 -1.624 4.421 1.00 33.59 257 TYR A C 1
ATOM 2188 O O . TYR A 1 257 ? -17.696 -1.887 5.282 1.00 33.59 257 TYR A O 1
ATOM 2196 N N . GLY A 1 258 ? -15.938 -2.513 4.030 1.00 35.47 258 GLY A N 1
ATOM 2197 C CA . GLY A 1 258 ? -15.771 -3.859 4.598 1.00 35.47 258 GLY A CA 1
ATOM 2198 C C . GLY A 1 258 ? -16.435 -4.993 3.802 1.00 35.47 258 GLY A C 1
ATOM 2199 O O . GLY A 1 258 ? -17.123 -4.774 2.811 1.00 35.47 258 GLY A O 1
ATOM 2200 N N . ASN A 1 259 ? -16.179 -6.244 4.214 1.00 31.19 259 ASN A N 1
ATOM 2201 C CA . ASN A 1 259 ? -16.811 -7.450 3.649 1.00 31.19 259 ASN A CA 1
ATOM 2202 C C . ASN A 1 259 ? -18.337 -7.272 3.547 1.00 31.19 259 ASN A C 1
ATOM 2204 O O . ASN A 1 259 ? -18.906 -6.565 4.369 1.00 31.19 259 ASN A O 1
ATOM 2208 N N . LYS A 1 260 ? -19.018 -7.996 2.640 1.00 33.94 260 LYS A N 1
ATOM 2209 C CA . LYS A 1 260 ? -20.487 -7.952 2.400 1.00 33.94 260 LYS A CA 1
ATOM 2210 C C . LYS A 1 260 ? -21.396 -7.890 3.654 1.00 33.94 260 LYS A C 1
ATOM 2212 O O . LYS A 1 260 ? -22.561 -7.533 3.530 1.00 33.94 260 LYS A O 1
ATOM 2217 N N . ARG A 1 261 ? -20.905 -8.256 4.847 1.00 31.91 261 ARG A N 1
ATOM 2218 C CA . ARG A 1 261 ? -21.596 -8.101 6.141 1.00 31.91 261 ARG A CA 1
ATOM 2219 C C . ARG A 1 261 ? -21.560 -6.674 6.716 1.00 31.91 261 ARG A C 1
ATOM 2221 O O . ARG A 1 261 ? -22.568 -6.261 7.276 1.00 31.91 261 ARG A O 1
ATOM 2228 N N . ASN A 1 262 ? -20.482 -5.911 6.534 1.00 33.47 262 ASN A N 1
ATOM 2229 C CA . ASN A 1 262 ? -20.351 -4.539 7.045 1.00 33.47 262 ASN A CA 1
ATOM 2230 C C . ASN A 1 262 ? -21.207 -3.548 6.235 1.00 33.47 262 ASN A C 1
ATOM 2232 O O . ASN A 1 262 ? -21.801 -2.645 6.817 1.00 33.47 262 ASN A O 1
ATOM 2236 N N . ASN A 1 263 ? -21.410 -3.816 4.937 1.00 35.22 263 ASN A N 1
ATOM 2237 C CA . ASN A 1 263 ? -22.360 -3.089 4.078 1.00 35.22 263 ASN A CA 1
ATOM 2238 C C . ASN A 1 263 ? -23.808 -3.153 4.575 1.00 35.22 263 ASN A C 1
ATOM 2240 O O . ASN A 1 263 ? -24.609 -2.266 4.285 1.00 35.22 263 ASN A O 1
ATOM 2244 N N . LYS A 1 264 ? -24.167 -4.210 5.315 1.00 33.53 264 LYS A N 1
ATOM 2245 C CA . LYS A 1 264 ? -25.530 -4.383 5.814 1.00 33.53 264 LYS A CA 1
ATOM 2246 C C . LYS A 1 264 ? -25.827 -3.399 6.946 1.00 33.53 264 LYS A C 1
ATOM 2248 O O . LYS A 1 264 ? -26.935 -2.900 7.020 1.00 33.53 264 LYS A O 1
ATOM 2253 N N . PHE A 1 265 ? -24.847 -3.078 7.790 1.00 33.84 265 PHE A N 1
ATOM 2254 C CA . PHE A 1 265 ? -25.074 -2.252 8.979 1.00 33.84 265 PHE A CA 1
ATOM 2255 C C . PHE A 1 265 ? -24.969 -0.746 8.696 1.00 33.84 265 PHE A C 1
ATOM 2257 O O . PHE A 1 265 ? -25.744 0.035 9.240 1.00 33.84 265 PHE A O 1
ATOM 2264 N N . SER A 1 266 ? -24.063 -0.332 7.802 1.00 35.19 266 SER A N 1
ATOM 2265 C CA . SER A 1 266 ? -23.935 1.076 7.396 1.00 35.19 266 SER A CA 1
ATOM 2266 C C . SER A 1 266 ? -25.162 1.585 6.632 1.00 35.19 266 SER A C 1
ATOM 2268 O O . SER A 1 266 ? -25.570 2.724 6.837 1.00 35.19 266 SER A O 1
ATOM 2270 N N . ASN A 1 267 ? -25.786 0.732 5.811 1.00 34.38 267 ASN A N 1
ATOM 2271 C CA . ASN A 1 267 ? -27.000 1.074 5.065 1.00 34.38 267 ASN A CA 1
ATOM 2272 C C . ASN A 1 267 ? -28.282 1.027 5.916 1.00 34.38 267 ASN A C 1
ATOM 2274 O O . ASN A 1 267 ? -29.201 1.795 5.644 1.00 34.38 267 ASN A O 1
ATOM 2278 N N . LEU A 1 268 ? -28.348 0.175 6.948 1.00 37.03 268 LEU A N 1
ATOM 2279 C CA . LEU A 1 268 ? -29.557 0.004 7.771 1.00 37.03 268 LEU A CA 1
ATOM 2280 C C . LEU A 1 268 ? -29.869 1.222 8.654 1.00 37.03 268 LEU A C 1
ATOM 2282 O O . LEU A 1 268 ? -31.032 1.527 8.870 1.00 37.03 268 LEU A O 1
ATOM 2286 N N . LEU A 1 269 ? -28.856 1.936 9.155 1.00 38.09 269 LEU A N 1
ATOM 2287 C CA . LEU A 1 269 ? -29.077 3.073 10.063 1.00 38.09 269 LEU A CA 1
ATOM 2288 C C . LEU A 1 269 ? -29.357 4.398 9.340 1.00 38.09 269 LEU A C 1
ATOM 2290 O O . LEU A 1 269 ? -30.084 5.227 9.873 1.00 38.09 269 LEU A O 1
ATOM 2294 N N . TYR A 1 270 ? -28.795 4.605 8.144 1.00 40.44 270 TYR A N 1
ATOM 2295 C CA . TYR A 1 270 ? -28.884 5.892 7.438 1.00 40.44 270 TYR A CA 1
ATOM 2296 C C . TYR A 1 270 ? -30.081 6.014 6.488 1.00 40.44 270 TYR A C 1
ATOM 2298 O O . TYR A 1 270 ? -30.542 7.128 6.265 1.00 40.44 270 TYR A O 1
ATOM 2306 N N . ASN A 1 271 ? -30.586 4.904 5.937 1.00 45.50 271 ASN A N 1
ATOM 2307 C CA . ASN A 1 271 ? -31.624 4.951 4.896 1.00 45.50 271 ASN A CA 1
ATOM 2308 C C . ASN A 1 271 ? -33.032 4.571 5.383 1.00 45.50 271 ASN A C 1
ATOM 2310 O O . ASN A 1 271 ? -33.992 4.796 4.655 1.00 45.50 271 ASN A O 1
ATOM 2314 N N . GLU A 1 272 ? -33.178 3.997 6.581 1.00 51.03 272 GLU A N 1
ATOM 2315 C CA . GLU A 1 272 ? -34.469 3.484 7.077 1.00 51.03 272 GLU A CA 1
ATOM 2316 C C . GLU A 1 272 ? -35.039 4.266 8.276 1.00 51.03 272 GLU A C 1
ATOM 2318 O O . GLU A 1 272 ? -36.179 4.020 8.671 1.00 51.03 272 GLU A O 1
ATOM 2323 N N . TYR A 1 273 ? -34.286 5.213 8.856 1.00 58.91 273 TYR A N 1
ATOM 2324 C CA . TYR A 1 273 ? -34.657 5.882 10.109 1.00 58.91 273 TYR A CA 1
ATOM 2325 C C . TYR A 1 273 ? -34.225 7.354 10.142 1.00 58.91 273 TYR A C 1
ATOM 2327 O O . TYR A 1 273 ? -33.125 7.699 9.715 1.00 58.91 273 TYR A O 1
ATOM 2335 N N . LYS A 1 274 ? -35.066 8.228 10.710 1.00 65.25 274 LYS A N 1
ATOM 2336 C CA . LYS A 1 274 ? -34.795 9.661 10.907 1.00 65.25 274 LYS A CA 1
ATOM 2337 C C . LYS A 1 274 ? -34.678 9.997 12.396 1.00 65.25 274 LYS A C 1
ATOM 2339 O O . LYS A 1 274 ? -35.548 9.610 13.167 1.00 65.25 274 LYS A O 1
ATOM 2344 N N . LYS A 1 275 ? -33.644 10.743 12.803 1.00 58.62 275 LYS A N 1
ATOM 2345 C CA . LYS A 1 275 ? -33.494 11.227 14.190 1.00 58.62 275 LYS A CA 1
ATOM 2346 C C . LYS A 1 275 ? -34.522 12.328 14.491 1.00 58.62 275 LYS A C 1
ATOM 2348 O O . LYS A 1 275 ? -34.611 13.293 13.731 1.00 58.62 275 LYS A O 1
ATOM 2353 N N . VAL A 1 276 ? -35.268 12.176 15.583 1.00 57.16 276 VAL A N 1
ATOM 2354 C CA . VAL A 1 276 ? -36.271 13.120 16.098 1.00 57.16 276 VAL A CA 1
ATOM 2355 C C . VAL A 1 276 ? -36.049 13.247 17.607 1.00 57.16 276 VAL A C 1
ATOM 2357 O O . VAL A 1 276 ? -36.426 12.352 18.356 1.00 57.16 276 VAL A O 1
ATOM 2360 N N . GLY A 1 277 ? -35.406 14.328 18.056 1.00 59.62 277 GLY A N 1
ATOM 2361 C CA . GLY A 1 277 ? -34.927 14.416 19.443 1.00 59.62 277 GLY A CA 1
ATOM 2362 C C . GLY A 1 277 ? -33.971 13.260 19.766 1.00 59.62 277 GLY A C 1
ATOM 2363 O O . GLY A 1 277 ? -33.058 12.984 18.980 1.00 59.62 277 GLY A O 1
ATOM 2364 N N . ASP A 1 278 ? -34.236 12.548 20.861 1.00 51.50 278 ASP A N 1
ATOM 2365 C CA . ASP A 1 278 ? -33.379 11.463 21.377 1.00 51.50 278 ASP A CA 1
ATOM 2366 C C . ASP A 1 278 ? -33.750 10.077 20.833 1.00 51.50 278 ASP A C 1
ATOM 2368 O O . ASP A 1 278 ? -33.183 9.058 21.222 1.00 51.50 278 ASP A O 1
ATOM 2372 N N . ILE A 1 279 ? -34.704 10.021 19.903 1.00 56.06 279 ILE A N 1
ATOM 2373 C CA . ILE A 1 279 ? -35.241 8.778 19.348 1.00 56.06 279 ILE A CA 1
ATOM 2374 C C . ILE A 1 279 ? -35.150 8.768 17.822 1.00 56.06 279 ILE A C 1
ATOM 2376 O O . ILE A 1 279 ? -34.985 9.802 17.167 1.00 56.06 279 ILE A O 1
ATOM 2380 N N . TYR A 1 280 ? -35.272 7.581 17.231 1.00 64.44 280 TYR A N 1
ATOM 2381 C CA . TYR A 1 280 ? -35.316 7.420 15.779 1.00 64.44 280 TYR A CA 1
ATOM 2382 C C . TYR A 1 280 ? -36.722 7.034 15.324 1.00 64.44 280 TYR A C 1
ATOM 2384 O O . TYR A 1 280 ? -37.383 6.203 15.942 1.00 64.44 280 TYR A O 1
ATOM 2392 N N . CYS A 1 281 ? -37.174 7.631 14.224 1.00 64.69 281 CYS A N 1
ATOM 2393 C CA . CYS A 1 281 ? -38.501 7.435 13.662 1.00 64.69 281 CYS A CA 1
ATOM 2394 C C . CYS A 1 281 ? -38.425 6.952 12.210 1.00 64.69 281 CYS A C 1
ATOM 2396 O O . CYS A 1 281 ? -37.755 7.563 11.374 1.00 64.69 281 CYS A O 1
ATOM 2398 N N . LYS A 1 282 ? -39.158 5.882 11.884 1.00 70.50 282 LYS A N 1
ATOM 2399 C CA . LYS A 1 282 ? -39.286 5.381 10.500 1.00 70.50 282 LYS A CA 1
ATOM 2400 C C . LYS A 1 282 ? -40.209 6.239 9.627 1.00 70.50 282 LYS A C 1
ATOM 2402 O O . LYS A 1 282 ? -40.063 6.269 8.409 1.00 70.50 282 LYS A O 1
ATOM 2407 N N . ARG A 1 283 ? -41.171 6.937 10.238 1.00 65.56 283 ARG A N 1
ATOM 2408 C CA . ARG A 1 283 ? -42.293 7.601 9.546 1.00 65.56 283 ARG A CA 1
ATOM 2409 C C . ARG A 1 283 ? -41.878 8.799 8.683 1.00 65.56 283 ARG A C 1
ATOM 2411 O O . ARG A 1 283 ? -42.552 9.099 7.703 1.00 65.56 283 ARG A O 1
ATOM 2418 N N . TYR A 1 284 ? -40.778 9.463 9.031 1.00 62.22 284 TYR A N 1
ATOM 2419 C CA . TYR A 1 284 ? -40.366 10.743 8.434 1.00 62.22 284 TYR A CA 1
ATOM 2420 C C . TYR A 1 284 ? -39.182 10.641 7.466 1.00 62.22 284 TYR A C 1
ATOM 2422 O O . TYR A 1 284 ? -38.606 11.654 7.075 1.00 62.22 284 TYR A O 1
ATOM 2430 N N . VAL A 1 285 ? -38.806 9.427 7.063 1.00 61.50 285 VAL A N 1
ATOM 2431 C CA . VAL A 1 285 ? -37.746 9.215 6.072 1.00 61.50 285 VAL A CA 1
ATOM 2432 C C . VAL A 1 285 ? -38.199 9.772 4.714 1.00 61.50 285 VAL A C 1
ATOM 2434 O O . VAL A 1 285 ? -39.131 9.246 4.105 1.00 61.50 285 VAL A O 1
ATOM 2437 N N . GLY A 1 286 ? -37.556 10.854 4.255 1.00 59.22 286 GLY A N 1
ATOM 2438 C CA . GLY A 1 286 ? -37.853 11.530 2.983 1.00 59.22 286 GLY A CA 1
ATOM 2439 C C . GLY A 1 286 ? -39.132 12.377 2.965 1.00 59.22 286 GLY A C 1
ATOM 2440 O O . GLY A 1 286 ? -39.665 12.630 1.886 1.00 59.22 286 GLY A O 1
ATOM 2441 N N . ARG A 1 287 ? -39.662 12.746 4.141 1.00 61.34 287 ARG A N 1
ATOM 2442 C CA . ARG A 1 287 ? -40.814 13.654 4.328 1.00 61.34 287 ARG A CA 1
ATOM 2443 C C . ARG A 1 287 ? -40.586 14.559 5.540 1.00 61.34 287 ARG A C 1
ATOM 2445 O O . ARG A 1 287 ? -41.437 14.660 6.428 1.00 61.34 287 ARG A O 1
ATOM 2452 N N . GLU A 1 288 ? -39.384 15.116 5.647 1.00 59.69 288 GLU A N 1
ATOM 2453 C CA . GLU A 1 288 ? -38.926 15.836 6.836 1.00 59.69 288 GLU A CA 1
ATOM 2454 C C . GLU A 1 288 ? -39.796 17.046 7.185 1.00 59.69 288 GLU A C 1
ATOM 2456 O O . GLU A 1 288 ? -40.069 17.303 8.355 1.00 59.69 288 GLU A O 1
ATOM 2461 N N . GLU A 1 289 ? -40.271 17.760 6.170 1.00 58.38 289 GLU A N 1
ATOM 2462 C CA . GLU A 1 289 ? -41.125 18.940 6.286 1.00 58.38 289 GLU A CA 1
ATOM 2463 C C . GLU A 1 289 ? -42.487 18.666 6.937 1.00 58.38 289 GLU A C 1
ATOM 2465 O O . GLU A 1 289 ? -43.180 19.597 7.342 1.00 58.38 289 GLU A O 1
ATOM 2470 N N . MET A 1 290 ? -42.881 17.395 7.051 1.00 52.50 290 MET A N 1
ATOM 2471 C CA . MET A 1 290 ? -44.165 16.998 7.620 1.00 52.50 290 MET A CA 1
ATOM 2472 C C . MET A 1 290 ? -44.106 16.736 9.130 1.00 52.50 290 MET A C 1
ATOM 2474 O O . MET A 1 290 ? -45.131 16.394 9.718 1.00 52.50 290 MET A O 1
ATOM 2478 N N . PHE A 1 291 ? -42.948 16.875 9.779 1.00 56.31 291 PHE A N 1
ATOM 2479 C CA . PHE A 1 291 ? -42.836 16.731 11.231 1.00 56.31 291 PHE A CA 1
ATOM 2480 C C . PHE A 1 291 ? -43.344 17.993 11.965 1.00 56.31 291 PHE A C 1
ATOM 2482 O O . PHE A 1 291 ? -42.953 19.094 11.580 1.00 56.31 291 PHE A O 1
ATOM 2489 N N . PRO A 1 292 ? -44.163 17.888 13.036 1.00 58.25 292 PRO A N 1
ATOM 2490 C CA . PRO A 1 292 ? -44.697 16.678 13.679 1.00 58.25 292 PRO A CA 1
ATOM 2491 C C . PRO A 1 292 ? -46.108 16.276 13.198 1.00 58.25 292 PRO A C 1
ATOM 2493 O O . PRO A 1 292 ? -46.774 15.473 13.844 1.00 58.25 292 PRO A O 1
ATOM 2496 N N . PHE A 1 293 ? -46.600 16.826 12.087 1.00 61.66 293 PHE A N 1
ATOM 2497 C CA . PHE A 1 293 ? -48.002 16.725 11.658 1.00 61.66 293 PHE A CA 1
ATOM 2498 C C . PHE A 1 293 ? -48.508 15.303 11.368 1.00 61.66 293 PHE A C 1
ATOM 2500 O O . PHE A 1 293 ? -49.717 15.084 11.352 1.00 61.66 293 PHE A O 1
ATOM 2507 N N . LEU A 1 294 ? -47.618 14.332 11.135 1.00 55.47 294 LEU A N 1
ATOM 2508 C CA . LEU A 1 294 ? -47.983 12.923 10.932 1.00 55.47 294 LEU A CA 1
ATOM 2509 C C . LEU A 1 294 ? -47.955 12.100 12.232 1.00 55.47 294 LEU A C 1
ATOM 2511 O O . LEU A 1 294 ? -48.159 10.883 12.184 1.00 55.47 294 LEU A O 1
ATOM 2515 N N . CYS A 1 295 ? -47.688 12.715 13.388 1.00 65.06 295 CYS A N 1
ATOM 2516 C CA . CYS A 1 295 ? -47.751 12.060 14.693 1.00 65.06 295 CYS A CA 1
ATOM 2517 C C . CYS A 1 295 ? -49.201 12.056 15.194 1.00 65.06 295 CYS A C 1
ATOM 2519 O O . CYS A 1 295 ? -49.802 13.108 15.382 1.00 65.06 295 CYS A O 1
ATOM 2521 N N . LEU A 1 296 ? -49.767 10.860 15.385 1.00 57.56 296 LEU A N 1
ATOM 2522 C CA . LEU A 1 296 ? -51.137 10.674 15.891 1.00 57.56 296 LEU A CA 1
ATOM 2523 C C . LEU A 1 296 ? -51.181 10.458 17.410 1.00 57.56 296 LEU A C 1
ATOM 2525 O O . LEU A 1 296 ? -52.233 10.617 18.019 1.00 57.56 296 LEU A O 1
ATOM 2529 N N . THR A 1 297 ? -50.049 10.076 17.996 1.00 61.00 297 THR A N 1
ATOM 2530 C CA . THR A 1 297 ? -49.852 9.809 19.422 1.00 61.00 297 THR A CA 1
ATOM 2531 C C . THR A 1 297 ? -48.485 10.338 19.833 1.00 61.00 297 THR A C 1
ATOM 2533 O O . THR A 1 297 ? -47.627 10.578 18.971 1.00 61.00 297 THR A O 1
ATOM 2536 N N . ASP A 1 298 ? -48.272 10.479 21.139 1.00 66.75 298 ASP A N 1
ATOM 2537 C CA . ASP A 1 298 ? -46.945 10.740 21.682 1.00 66.75 298 ASP A CA 1
ATOM 2538 C C . ASP A 1 298 ? -45.973 9.632 21.271 1.00 66.75 298 ASP A C 1
ATOM 2540 O O . ASP A 1 298 ? -46.356 8.477 21.036 1.00 66.75 298 ASP A O 1
ATOM 2544 N N . CYS A 1 299 ? -44.696 9.998 21.141 1.00 61.84 299 CYS A N 1
ATOM 2545 C CA . CYS A 1 299 ? -43.675 9.081 20.655 1.00 61.84 299 CYS A CA 1
ATOM 2546 C C . CYS A 1 299 ? -43.575 7.825 21.527 1.00 61.84 299 CYS A C 1
ATOM 2548 O O . CYS A 1 299 ? -43.366 6.747 20.980 1.00 61.84 299 CYS A O 1
ATOM 2550 N N . ASP A 1 300 ? -43.787 7.938 22.838 1.00 59.44 300 ASP A N 1
ATOM 2551 C CA . ASP A 1 300 ? -43.692 6.827 23.794 1.00 59.44 300 ASP A CA 1
ATOM 2552 C C . ASP A 1 300 ? -44.661 5.674 23.520 1.00 59.44 300 ASP A C 1
ATOM 2554 O O . ASP A 1 300 ? -44.355 4.531 23.845 1.00 59.44 300 ASP A O 1
ATOM 2558 N N . GLU A 1 301 ? -45.771 5.944 22.835 1.00 61.81 301 GLU A N 1
ATOM 2559 C CA . GLU A 1 301 ? -46.760 4.937 22.433 1.00 61.81 301 GLU A CA 1
ATOM 2560 C C . GLU A 1 301 ? -46.754 4.683 20.911 1.00 61.81 301 GLU A C 1
ATOM 2562 O O . GLU A 1 301 ? -47.611 3.982 20.368 1.00 61.81 301 GLU A O 1
ATOM 2567 N N . CYS A 1 302 ? -45.800 5.269 20.182 1.00 60.59 302 CYS A N 1
ATOM 2568 C CA . CYS A 1 302 ? -45.755 5.227 18.725 1.00 60.59 302 CYS A CA 1
ATOM 2569 C C . CYS A 1 302 ? -45.009 3.987 18.210 1.00 60.59 302 CYS A C 1
ATOM 2571 O O . CYS A 1 302 ? -43.806 3.845 18.399 1.00 60.59 302 CYS A O 1
ATOM 2573 N N . ASN A 1 303 ? -45.687 3.139 17.429 1.00 63.06 303 ASN A N 1
ATOM 2574 C CA . ASN A 1 303 ? -45.092 1.938 16.811 1.00 63.06 303 ASN A CA 1
ATOM 2575 C C . ASN A 1 303 ? -43.940 2.221 15.825 1.00 63.06 303 ASN A C 1
ATOM 2577 O O . ASN A 1 303 ? -43.198 1.308 15.466 1.00 63.06 303 ASN A O 1
ATOM 2581 N N . ASP A 1 304 ? -43.804 3.466 15.361 1.00 60.78 304 ASP A N 1
ATOM 2582 C CA . ASP A 1 304 ? -42.709 3.887 14.482 1.00 60.78 304 ASP A CA 1
ATOM 2583 C C . ASP A 1 304 ? -41.504 4.458 15.255 1.00 60.78 304 ASP A C 1
ATOM 2585 O O . ASP A 1 304 ? -40.529 4.869 14.615 1.00 60.78 304 ASP A O 1
ATOM 2589 N N . LYS A 1 305 ? -41.564 4.485 16.601 1.00 57.03 305 LYS A N 1
ATOM 2590 C CA . LYS A 1 305 ? -40.447 4.807 17.504 1.00 57.03 305 LYS A CA 1
ATOM 2591 C C . LYS A 1 305 ? -39.473 3.633 17.559 1.00 57.03 305 LYS A C 1
ATOM 2593 O O . LYS A 1 305 ? -39.859 2.479 17.725 1.00 57.03 305 LYS A O 1
ATOM 2598 N N . VAL A 1 306 ? -38.188 3.946 17.452 1.00 55.81 306 VAL A N 1
ATOM 2599 C CA . VAL A 1 306 ? -37.089 3.039 17.775 1.00 55.81 306 VAL A CA 1
ATOM 2600 C C . VAL A 1 306 ? -36.346 3.623 18.963 1.00 55.81 306 VAL A C 1
ATOM 2602 O O . VAL A 1 306 ? -35.689 4.660 18.843 1.00 55.81 306 VAL A O 1
ATOM 2605 N N . GLU A 1 307 ? -36.478 2.956 20.106 1.00 43.75 307 GLU A N 1
ATOM 2606 C CA . GLU A 1 307 ? -35.716 3.267 21.311 1.00 43.75 307 GLU A CA 1
ATOM 2607 C C . GLU A 1 307 ? -34.281 2.772 21.164 1.00 43.75 307 GLU A C 1
ATOM 2609 O O . GLU A 1 307 ? -34.014 1.636 20.762 1.00 43.75 307 GLU A O 1
ATOM 2614 N N . THR A 1 308 ? -33.338 3.652 21.474 1.00 48.16 308 THR A N 1
ATOM 2615 C CA . THR A 1 308 ? -31.922 3.324 21.514 1.00 48.16 308 THR A CA 1
ATOM 2616 C C . THR A 1 308 ? -31.570 2.687 22.851 1.00 48.16 308 THR A C 1
ATOM 2618 O O . THR A 1 308 ? -30.881 3.299 23.665 1.00 48.16 308 THR A O 1
ATOM 2621 N N . ASP A 1 309 ? -31.975 1.442 23.077 1.00 39.41 309 ASP A N 1
ATOM 2622 C CA . ASP A 1 309 ? -31.305 0.625 24.090 1.00 39.41 309 ASP A CA 1
ATOM 2623 C C . ASP A 1 309 ? -29.912 0.228 23.562 1.00 39.41 309 ASP A C 1
ATOM 2625 O O . ASP A 1 309 ? -29.671 -0.869 23.060 1.00 39.41 309 ASP A O 1
ATOM 2629 N N . PHE A 1 310 ? -28.962 1.169 23.645 1.00 46.34 310 PHE A N 1
ATOM 2630 C CA . PHE A 1 310 ? -27.522 0.920 23.490 1.00 46.34 310 PHE A CA 1
ATOM 2631 C C . PHE A 1 310 ? -26.843 0.616 24.838 1.00 46.34 310 PHE A C 1
ATOM 2633 O O . PHE A 1 310 ? -25.622 0.706 24.957 1.00 46.34 310 PHE A O 1
ATOM 2640 N N . THR A 1 311 ? -27.615 0.206 25.845 1.00 39.22 311 THR A N 1
ATOM 2641 C CA . THR A 1 311 ? -27.176 -0.203 27.191 1.00 39.22 311 THR A CA 1
ATOM 2642 C C . THR A 1 311 ? -26.648 -1.646 27.230 1.00 39.22 311 THR A C 1
ATOM 2644 O O . THR A 1 311 ? -26.758 -2.352 28.230 1.00 39.22 311 THR A O 1
ATOM 2647 N N . GLY A 1 312 ? -26.021 -2.104 26.143 1.00 46.62 312 GLY A N 1
ATOM 2648 C CA . GLY A 1 312 ? -25.125 -3.255 26.212 1.00 46.62 312 GLY A CA 1
ATOM 2649 C C . GLY A 1 312 ? -23.869 -2.856 26.982 1.00 46.62 312 GLY A C 1
ATOM 2650 O O . GLY A 1 312 ? -23.396 -1.731 26.830 1.00 46.62 312 GLY A O 1
ATOM 2651 N N . ASN A 1 313 ? -23.327 -3.755 27.804 1.00 51.72 313 ASN A N 1
ATOM 2652 C CA . ASN A 1 313 ? -22.117 -3.555 28.609 1.00 51.72 313 ASN A CA 1
ATOM 2653 C C . ASN A 1 313 ? -20.858 -3.436 27.711 1.00 51.72 313 ASN A C 1
ATOM 2655 O O . ASN A 1 313 ? -19.967 -4.285 27.735 1.00 51.72 313 ASN A O 1
ATOM 2659 N N . ASN A 1 314 ? -20.818 -2.414 26.846 1.00 57.50 314 ASN A N 1
ATOM 2660 C CA . ASN A 1 314 ? -19.832 -2.233 25.780 1.00 57.50 314 ASN A CA 1
ATOM 2661 C C . ASN A 1 314 ? -18.413 -2.138 26.355 1.00 57.50 314 ASN A C 1
ATOM 2663 O O . ASN A 1 314 ? -17.473 -2.607 25.723 1.00 57.50 314 ASN A O 1
ATOM 2667 N N . ASP A 1 315 ? -18.260 -1.605 27.570 1.00 65.56 315 ASP A N 1
ATOM 2668 C CA . ASP A 1 315 ? -16.971 -1.511 28.260 1.00 65.56 315 ASP A CA 1
ATOM 2669 C C . ASP A 1 315 ? -16.421 -2.887 28.666 1.00 65.56 315 ASP A C 1
ATOM 2671 O O . ASP A 1 315 ? -15.228 -3.161 28.494 1.00 65.56 315 ASP A O 1
ATOM 2675 N N . GLU A 1 316 ? -17.276 -3.790 29.157 1.00 72.25 316 GLU A N 1
ATOM 2676 C CA . GLU A 1 316 ? -16.881 -5.176 29.427 1.00 72.25 316 GLU A CA 1
ATOM 2677 C C . GLU A 1 316 ? -16.600 -5.940 28.132 1.00 72.25 316 GLU A C 1
ATOM 2679 O O . GLU A 1 316 ? -15.615 -6.678 28.059 1.00 72.25 316 GLU A O 1
ATOM 2684 N N . GLU A 1 317 ? -17.406 -5.731 27.086 1.00 70.75 317 GLU A N 1
ATOM 2685 C CA . GLU A 1 317 ? -17.196 -6.377 25.789 1.00 70.75 317 GLU A CA 1
ATOM 2686 C C . GLU A 1 317 ? -15.875 -5.937 25.136 1.00 70.75 317 GLU A C 1
ATOM 2688 O O . GLU A 1 317 ? -15.115 -6.784 24.662 1.00 70.75 317 GLU A O 1
ATOM 2693 N N . ILE A 1 318 ? -15.554 -4.640 25.179 1.00 70.56 318 ILE A N 1
ATOM 2694 C CA . ILE A 1 318 ? -14.267 -4.078 24.743 1.00 70.56 318 ILE A CA 1
ATOM 2695 C C . ILE A 1 318 ? -13.122 -4.674 25.553 1.00 70.56 318 ILE A C 1
ATOM 2697 O O . ILE A 1 318 ? -12.120 -5.119 24.994 1.00 70.56 318 ILE A O 1
ATOM 2701 N N . LYS A 1 319 ? -13.258 -4.734 26.881 1.00 80.12 319 LYS A N 1
ATOM 2702 C CA . LYS A 1 319 ? -12.222 -5.301 27.750 1.00 80.12 319 LYS A CA 1
ATOM 2703 C C . LYS A 1 319 ? -11.938 -6.764 27.400 1.00 80.12 319 LYS A C 1
ATOM 2705 O O . LYS A 1 319 ? -10.771 -7.138 27.270 1.00 80.12 319 LYS A O 1
ATOM 2710 N N . ILE A 1 320 ? -12.980 -7.572 27.204 1.00 78.56 320 ILE A N 1
ATOM 2711 C CA . ILE A 1 320 ? -12.862 -8.979 26.795 1.00 78.56 320 ILE A CA 1
ATOM 2712 C C . ILE A 1 320 ? -12.223 -9.085 25.405 1.00 78.56 320 ILE A C 1
ATOM 2714 O O . ILE A 1 320 ? -11.329 -9.907 25.194 1.00 78.56 320 ILE A O 1
ATOM 2718 N N . ASN A 1 321 ? -12.639 -8.244 24.458 1.00 73.19 321 ASN A N 1
ATOM 2719 C CA . ASN A 1 321 ? -12.129 -8.280 23.095 1.00 73.19 321 ASN A CA 1
ATOM 2720 C C . ASN A 1 321 ? -10.644 -7.868 23.023 1.00 73.19 321 ASN A C 1
ATOM 2722 O O . ASN A 1 321 ? -9.858 -8.575 22.389 1.00 73.19 321 ASN A O 1
ATOM 2726 N N . LYS A 1 322 ? -10.214 -6.836 23.767 1.00 78.94 322 LYS A N 1
ATOM 2727 C CA . LYS A 1 322 ? -8.792 -6.466 23.937 1.00 78.94 322 LYS A CA 1
ATOM 2728 C C . LYS A 1 322 ? -7.961 -7.601 24.536 1.00 78.94 322 LYS A C 1
ATOM 2730 O O . LYS A 1 322 ? -6.861 -7.870 24.049 1.00 78.94 322 LYS A O 1
ATOM 2735 N N . MET A 1 323 ? -8.476 -8.285 25.563 1.00 81.31 323 MET A N 1
ATOM 2736 C CA . MET A 1 323 ? -7.801 -9.449 26.154 1.00 81.31 323 MET A CA 1
ATOM 2737 C C . MET A 1 323 ? -7.627 -10.579 25.134 1.00 81.31 323 MET A C 1
ATOM 2739 O O . MET A 1 323 ? -6.555 -11.177 25.052 1.00 81.31 323 MET A O 1
ATOM 2743 N N . GLU A 1 324 ? -8.649 -10.854 24.324 1.00 76.12 324 GLU A N 1
ATOM 2744 C CA . GLU A 1 324 ? -8.576 -11.899 23.304 1.00 76.12 324 GLU A CA 1
ATOM 2745 C C . GLU A 1 324 ? -7.642 -11.513 22.142 1.00 76.12 324 GLU A C 1
ATOM 2747 O O . GLU A 1 324 ? -6.912 -12.377 21.657 1.00 76.12 324 GLU A O 1
ATOM 2752 N N . ILE A 1 325 ? -7.592 -10.239 21.728 1.00 73.81 325 ILE A N 1
ATOM 2753 C CA . ILE A 1 325 ? -6.597 -9.733 20.760 1.00 73.81 325 ILE A CA 1
ATOM 2754 C C . ILE A 1 325 ? -5.182 -10.014 21.261 1.00 73.81 325 ILE A C 1
ATOM 2756 O O . ILE A 1 325 ? -4.381 -10.601 20.532 1.00 73.81 325 ILE A O 1
ATOM 2760 N N . GLU A 1 326 ? -4.884 -9.629 22.504 1.00 82.25 326 GLU A N 1
ATOM 2761 C CA . GLU A 1 326 ? -3.570 -9.854 23.108 1.00 82.25 326 GLU A CA 1
ATOM 2762 C C . GLU A 1 326 ? -3.254 -11.353 23.175 1.00 82.25 326 GLU A C 1
ATOM 2764 O O . GLU A 1 326 ? -2.157 -11.767 22.805 1.00 82.25 326 GLU A O 1
ATOM 2769 N N . ARG A 1 327 ? -4.232 -12.191 23.542 1.00 73.94 327 ARG A N 1
ATOM 2770 C CA . ARG A 1 327 ? -4.062 -13.649 23.582 1.00 73.94 327 ARG A CA 1
ATOM 2771 C C . ARG A 1 327 ? -3.741 -14.236 22.207 1.00 73.94 327 ARG A C 1
ATOM 2773 O O . ARG A 1 327 ? -2.815 -15.035 22.089 1.00 73.94 327 ARG A O 1
ATOM 2780 N N . GLN A 1 328 ? -4.487 -13.861 21.165 1.00 73.88 328 GLN A N 1
ATOM 2781 C CA . GLN A 1 328 ? -4.234 -14.346 19.802 1.00 73.88 328 GLN A CA 1
ATOM 2782 C C . GLN A 1 328 ? -2.877 -13.865 19.280 1.00 73.88 328 GLN A C 1
ATOM 2784 O O . GLN A 1 328 ? -2.145 -14.632 18.653 1.00 73.88 328 GLN A O 1
ATOM 2789 N N . PHE A 1 329 ? -2.509 -12.619 19.579 1.00 78.50 329 PHE A N 1
ATOM 2790 C CA . PHE A 1 329 ? -1.206 -12.081 19.214 1.00 78.50 329 PHE A CA 1
ATOM 2791 C C . PHE A 1 329 ? -0.062 -12.825 19.915 1.00 78.50 329 PHE A C 1
ATOM 2793 O O . PHE A 1 329 ? 0.894 -13.214 19.251 1.00 78.50 329 PHE A O 1
ATOM 2800 N N . GLN A 1 330 ? -0.189 -13.116 21.214 1.00 79.88 330 GLN A N 1
ATOM 2801 C CA . GLN A 1 330 ? 0.795 -13.896 21.974 1.00 79.88 330 GLN A CA 1
ATOM 2802 C C . GLN A 1 330 ? 0.975 -15.318 21.426 1.00 79.88 330 GLN A C 1
ATOM 2804 O O . GLN A 1 330 ? 2.091 -15.831 21.431 1.00 79.88 330 GLN A O 1
ATOM 2809 N N . ILE A 1 331 ? -0.087 -15.956 20.918 1.00 74.38 331 ILE A N 1
ATOM 2810 C CA . ILE A 1 331 ? 0.010 -17.268 20.253 1.00 74.38 331 ILE A CA 1
ATOM 2811 C C . ILE A 1 331 ? 0.874 -17.166 18.988 1.00 74.38 331 ILE A C 1
ATOM 2813 O O . ILE A 1 331 ? 1.784 -17.974 18.797 1.00 74.38 331 ILE A O 1
ATOM 2817 N N . ILE A 1 332 ? 0.618 -16.162 18.144 1.00 73.06 332 ILE A N 1
ATOM 2818 C CA . ILE A 1 332 ? 1.381 -15.927 16.908 1.00 73.06 332 ILE A CA 1
ATOM 2819 C C . ILE A 1 332 ? 2.837 -15.579 17.233 1.00 73.06 332 ILE A C 1
ATOM 2821 O O . ILE A 1 332 ? 3.756 -16.153 16.652 1.00 73.06 332 ILE A O 1
ATOM 2825 N N . GLU A 1 333 ? 3.057 -14.672 18.184 1.00 78.38 333 GLU A N 1
ATOM 2826 C CA . GLU A 1 333 ? 4.382 -14.269 18.650 1.00 78.38 333 GLU A CA 1
ATOM 2827 C C . GLU A 1 333 ? 5.170 -15.466 19.184 1.00 78.38 333 GLU A C 1
ATOM 2829 O O . GLU A 1 333 ? 6.315 -15.677 18.780 1.00 78.38 333 GLU A O 1
ATOM 2834 N N . LYS A 1 334 ? 4.549 -16.270 20.055 1.00 74.62 334 LYS A N 1
ATOM 2835 C CA . LYS A 1 334 ? 5.162 -17.475 20.606 1.00 74.62 334 LYS A CA 1
ATOM 2836 C C . LYS A 1 334 ? 5.542 -18.441 19.494 1.00 74.62 334 LYS A C 1
ATOM 2838 O O . LYS A 1 334 ? 6.673 -18.898 19.480 1.00 74.62 334 LYS A O 1
ATOM 2843 N N . TYR A 1 335 ? 4.666 -18.696 18.524 1.00 72.75 335 TYR A N 1
ATOM 2844 C CA . TYR A 1 335 ? 5.013 -19.577 17.411 1.00 72.75 335 TYR A CA 1
ATOM 2845 C C . TYR A 1 335 ? 6.176 -19.050 16.566 1.00 72.75 335 TYR A C 1
ATOM 2847 O O . TYR A 1 335 ? 7.080 -19.810 16.226 1.00 72.75 335 TYR A O 1
ATOM 2855 N N . LEU A 1 336 ? 6.175 -17.761 16.218 1.00 70.31 336 LEU A N 1
ATOM 2856 C CA . LEU A 1 336 ? 7.243 -17.172 15.407 1.00 70.31 336 LEU A CA 1
ATOM 2857 C C . LEU A 1 336 ? 8.600 -17.231 16.125 1.00 70.31 336 LEU A C 1
ATOM 2859 O O . LEU A 1 336 ? 9.623 -17.446 15.469 1.00 70.31 336 LEU A O 1
ATOM 2863 N N . LYS A 1 337 ? 8.591 -17.102 17.460 1.00 70.75 337 LYS A N 1
ATOM 2864 C CA . LYS A 1 337 ? 9.757 -17.296 18.334 1.00 70.75 337 LYS A CA 1
ATOM 2865 C C . LYS A 1 337 ? 10.109 -18.778 18.540 1.00 70.75 337 LYS A C 1
ATOM 2867 O O . LYS A 1 337 ? 11.283 -19.112 18.571 1.00 70.75 337 LYS A O 1
ATOM 2872 N N . ASP A 1 338 ? 9.149 -19.696 18.612 1.00 66.81 338 ASP A N 1
ATOM 2873 C CA . ASP A 1 338 ? 9.395 -21.135 18.818 1.00 66.81 338 ASP A CA 1
ATOM 2874 C C . ASP A 1 338 ? 9.887 -21.826 17.532 1.00 66.81 338 ASP A C 1
ATOM 2876 O O . ASP A 1 338 ? 10.753 -22.704 17.576 1.00 66.81 338 ASP A O 1
ATOM 2880 N N . ALA A 1 339 ? 9.419 -21.384 16.359 1.00 58.72 339 ALA A N 1
ATOM 2881 C CA . ALA A 1 339 ? 9.949 -21.795 15.057 1.00 58.72 339 ALA A CA 1
ATOM 2882 C C . ALA A 1 339 ? 11.462 -21.517 14.940 1.00 58.72 339 ALA A C 1
ATOM 2884 O O . ALA A 1 339 ? 12.174 -22.235 14.237 1.00 58.72 339 ALA A O 1
ATOM 2885 N N . GLN A 1 340 ? 11.968 -20.524 15.679 1.00 55.50 340 GLN A N 1
ATOM 2886 C CA . GLN A 1 340 ? 13.393 -20.237 15.839 1.00 55.50 340 GLN A CA 1
ATOM 2887 C C . GLN A 1 340 ? 14.119 -21.354 16.606 1.00 55.50 340 GLN A C 1
ATOM 2889 O O . GLN A 1 340 ? 15.178 -21.800 16.174 1.00 55.50 340 GLN A O 1
ATOM 2894 N N . PHE A 1 341 ? 13.561 -21.849 17.713 1.00 49.88 341 PHE A N 1
ATOM 2895 C CA . PHE A 1 341 ? 14.196 -22.891 18.529 1.00 49.88 341 PHE A CA 1
ATOM 2896 C C . PHE A 1 341 ? 14.245 -24.241 17.809 1.00 49.88 341 PHE A C 1
ATOM 2898 O O . PHE A 1 341 ? 15.288 -24.893 17.787 1.00 49.88 341 PHE A O 1
ATOM 2905 N N . ASN A 1 342 ? 13.164 -24.618 17.125 1.00 51.16 342 ASN A N 1
ATOM 2906 C CA . ASN A 1 342 ? 13.132 -25.862 16.354 1.00 51.16 342 ASN A CA 1
ATOM 2907 C C . ASN A 1 342 ? 14.030 -25.799 15.103 1.00 51.16 342 ASN A C 1
ATOM 2909 O O . ASN A 1 342 ? 14.625 -26.807 14.730 1.00 51.16 342 ASN A O 1
ATOM 2913 N N . SER A 1 343 ? 14.234 -24.611 14.510 1.00 47.88 343 SER A N 1
ATOM 2914 C CA . SER A 1 343 ? 15.187 -24.417 13.400 1.00 47.88 343 SER A CA 1
ATOM 2915 C C . SER A 1 343 ? 16.654 -24.671 13.766 1.00 47.88 343 SER A C 1
ATOM 2917 O O . SER A 1 343 ? 17.458 -24.996 12.893 1.00 47.88 343 SER A O 1
ATOM 2919 N N . ILE A 1 344 ? 17.009 -24.525 15.048 1.00 44.72 344 ILE A N 1
ATOM 2920 C CA . ILE A 1 344 ? 18.366 -24.768 15.559 1.00 44.72 344 ILE A CA 1
ATOM 2921 C C . ILE A 1 344 ? 18.606 -26.273 15.753 1.00 44.72 344 ILE A C 1
ATOM 2923 O O . ILE A 1 344 ? 19.722 -26.750 15.548 1.00 44.72 344 ILE A O 1
ATOM 2927 N N . ILE A 1 345 ? 17.561 -27.028 16.102 1.00 42.88 345 ILE A N 1
ATOM 2928 C CA . ILE A 1 345 ? 17.642 -28.468 16.383 1.00 42.88 345 ILE A CA 1
ATOM 2929 C C . ILE A 1 345 ? 17.591 -29.292 15.084 1.00 42.88 345 ILE A C 1
ATOM 2931 O O . ILE A 1 345 ? 18.296 -30.292 14.966 1.00 42.88 345 ILE A O 1
ATOM 2935 N N . ASP A 1 346 ? 16.842 -28.842 14.073 1.00 44.50 346 ASP A N 1
ATOM 2936 C CA . ASP A 1 346 ? 16.502 -29.651 12.894 1.00 44.50 346 ASP A CA 1
ATOM 2937 C C . ASP A 1 346 ? 17.304 -29.309 11.621 1.00 44.50 346 ASP A C 1
ATOM 2939 O O . ASP A 1 346 ? 16.818 -29.404 10.495 1.00 44.50 346 ASP A O 1
ATOM 2943 N N . SER A 1 347 ? 18.590 -28.970 11.768 1.00 42.19 347 SER A N 1
ATOM 2944 C CA . SER A 1 347 ? 19.511 -28.775 10.626 1.00 42.19 347 SER A CA 1
ATOM 2945 C C . SER A 1 347 ? 19.727 -30.028 9.749 1.00 42.19 347 SER A C 1
ATOM 2947 O O . SER A 1 347 ? 20.468 -29.965 8.767 1.00 42.19 347 SER A O 1
ATOM 2949 N N . LYS A 1 348 ? 19.083 -31.160 10.074 1.00 42.44 348 LYS A N 1
ATOM 2950 C CA . LYS A 1 348 ? 19.156 -32.423 9.323 1.00 42.44 348 LYS A CA 1
ATOM 2951 C C . LYS A 1 348 ? 17.834 -32.910 8.721 1.00 42.44 348 LYS A C 1
ATOM 2953 O O . LYS A 1 348 ? 17.906 -33.764 7.845 1.00 42.44 348 LYS A O 1
ATOM 2958 N N . ASN A 1 349 ? 16.668 -32.378 9.099 1.00 39.31 349 ASN A N 1
ATOM 2959 C CA . ASN A 1 349 ? 15.393 -32.784 8.503 1.00 39.31 349 ASN A CA 1
ATOM 2960 C C . ASN A 1 349 ? 14.553 -31.562 8.116 1.00 39.31 349 ASN A C 1
ATOM 2962 O O . ASN A 1 349 ? 13.995 -30.871 8.958 1.00 39.31 349 ASN A O 1
ATOM 2966 N N . GLU A 1 350 ? 14.381 -31.338 6.814 1.00 42.47 350 GLU A N 1
ATOM 2967 C CA . GLU A 1 350 ? 13.434 -30.364 6.250 1.00 42.47 350 GLU A CA 1
ATOM 2968 C C . GLU A 1 350 ? 11.961 -30.807 6.433 1.00 42.47 350 GLU A C 1
ATOM 2970 O O . GLU A 1 350 ? 11.172 -30.815 5.489 1.00 42.47 350 GLU A O 1
ATOM 2975 N N . ARG A 1 351 ? 11.556 -31.215 7.641 1.00 40.03 351 ARG A N 1
ATOM 2976 C CA . ARG A 1 351 ? 10.164 -31.557 7.969 1.00 40.03 351 ARG A CA 1
ATOM 2977 C C . ARG A 1 351 ? 9.625 -30.591 9.013 1.00 40.03 351 ARG A C 1
ATOM 2979 O O . ARG A 1 351 ? 9.526 -30.896 10.192 1.00 40.03 351 ARG A O 1
ATOM 2986 N N . VAL A 1 352 ? 9.229 -29.413 8.539 1.00 46.94 352 VAL A N 1
ATOM 2987 C CA . VAL A 1 352 ? 8.402 -28.484 9.317 1.00 46.94 352 VAL A CA 1
ATOM 2988 C C . VAL A 1 352 ? 7.081 -29.183 9.671 1.00 46.94 352 VAL A C 1
ATOM 2990 O O . VAL A 1 352 ? 6.402 -29.708 8.790 1.00 46.94 352 VAL A O 1
ATOM 2993 N N . LEU A 1 353 ? 6.721 -29.193 10.957 1.00 43.69 353 LEU A N 1
ATOM 2994 C CA . LEU A 1 353 ? 5.451 -29.704 11.488 1.00 43.69 353 LEU A CA 1
ATOM 2995 C C . LEU A 1 353 ? 4.259 -28.925 10.897 1.00 43.69 353 LEU A C 1
ATOM 2997 O O . LEU A 1 353 ? 3.857 -27.886 11.425 1.00 43.69 353 LEU A O 1
ATOM 3001 N N . PHE A 1 354 ? 3.689 -29.430 9.799 1.00 42.72 354 PHE A N 1
ATOM 3002 C CA . PHE A 1 354 ? 2.541 -28.842 9.091 1.00 42.72 354 PHE A CA 1
ATOM 3003 C C . PHE A 1 354 ? 1.294 -28.648 9.978 1.00 42.72 354 PHE A C 1
ATOM 3005 O O . PHE A 1 354 ? 0.522 -27.722 9.734 1.00 42.72 354 PHE A O 1
ATOM 3012 N N . ASP A 1 355 ? 1.135 -29.441 11.042 1.00 43.91 355 ASP A N 1
ATOM 3013 C CA . ASP A 1 355 ? -0.009 -29.359 11.966 1.00 43.91 355 ASP A CA 1
ATOM 3014 C C . ASP A 1 355 ? -0.041 -28.064 12.795 1.00 43.91 355 ASP A C 1
ATOM 3016 O O . ASP A 1 355 ? -1.099 -27.636 13.252 1.00 43.91 355 ASP A O 1
ATOM 3020 N N . SER A 1 356 ? 1.102 -27.389 12.951 1.00 58.94 356 SER A N 1
ATOM 3021 C CA . SER A 1 356 ? 1.170 -26.103 13.652 1.00 58.94 356 SER A CA 1
ATOM 3022 C C . SER A 1 356 ? 0.661 -24.938 12.794 1.00 58.94 356 SER A C 1
ATOM 3024 O O . SER A 1 356 ? -0.060 -24.081 13.303 1.00 58.94 356 SER A O 1
ATOM 3026 N N . GLN A 1 357 ? 0.945 -24.938 11.484 1.00 62.75 357 GLN A N 1
ATOM 3027 C CA . GLN A 1 357 ? 0.679 -23.807 10.583 1.00 62.75 357 GLN A CA 1
ATOM 3028 C C . GLN A 1 357 ? -0.818 -23.497 10.443 1.00 62.75 357 GLN A C 1
ATOM 3030 O O . GLN A 1 357 ? -1.204 -22.330 10.458 1.00 62.75 357 GLN A O 1
ATOM 3035 N N . LYS A 1 358 ? -1.670 -24.526 10.372 1.00 64.38 358 LYS A N 1
ATOM 3036 C CA . LYS A 1 358 ? -3.125 -24.347 10.262 1.00 64.38 358 LYS A CA 1
ATOM 3037 C C . LYS A 1 358 ? -3.717 -23.658 11.499 1.00 64.38 358 LYS A C 1
ATOM 3039 O O . LYS A 1 358 ? -4.495 -22.721 11.360 1.00 64.38 358 LYS A O 1
ATOM 3044 N N . ASN A 1 359 ? -3.286 -24.052 12.699 1.00 65.06 359 ASN A N 1
ATOM 3045 C CA . ASN A 1 359 ? -3.739 -23.441 13.957 1.00 65.06 359 ASN A CA 1
ATOM 3046 C C . ASN A 1 359 ? -3.350 -21.956 14.053 1.00 65.06 359 ASN A C 1
ATOM 3048 O O . ASN A 1 359 ? -4.044 -21.145 14.668 1.00 65.06 359 ASN A O 1
ATOM 3052 N N . ILE A 1 360 ? -2.237 -21.583 13.428 1.00 68.88 360 ILE A N 1
ATOM 3053 C CA . ILE A 1 360 ? -1.742 -20.206 13.408 1.00 68.88 360 ILE A CA 1
ATOM 3054 C C . ILE A 1 360 ? -2.465 -19.376 12.367 1.00 68.88 360 ILE A C 1
ATOM 3056 O O . ILE A 1 360 ? -2.796 -18.232 12.649 1.00 68.88 360 ILE A O 1
ATOM 3060 N N . GLU A 1 361 ? -2.759 -19.944 11.200 1.00 66.62 361 GLU A N 1
ATOM 3061 C CA . GLU A 1 361 ? -3.633 -19.306 10.216 1.00 66.62 361 GLU A CA 1
ATOM 3062 C C . GLU A 1 361 ? -5.027 -19.058 10.811 1.00 66.62 361 GLU A C 1
ATOM 3064 O O . GLU A 1 361 ? -5.592 -17.978 10.645 1.00 66.62 361 GLU A O 1
ATOM 3069 N N . GLU A 1 362 ? -5.567 -20.009 11.576 1.00 67.75 362 GLU A N 1
ATOM 3070 C CA . GLU A 1 362 ? -6.816 -19.836 12.326 1.00 67.75 362 GLU A CA 1
ATOM 3071 C C . GLU A 1 362 ? -6.701 -18.727 13.385 1.00 67.75 362 GLU A C 1
ATOM 3073 O O . GLU A 1 362 ? -7.570 -17.853 13.453 1.00 67.75 362 GLU A O 1
ATOM 3078 N N . SER A 1 363 ? -5.605 -18.698 14.150 1.00 67.81 363 SER A N 1
ATOM 3079 C CA . SER A 1 363 ? -5.332 -17.646 15.144 1.00 67.81 363 SER A CA 1
ATOM 3080 C C . SER A 1 363 ? -5.172 -16.266 14.494 1.00 67.81 363 SER A C 1
ATOM 3082 O O . SER A 1 363 ? -5.708 -15.280 14.992 1.00 67.81 363 SER A O 1
ATOM 3084 N N . ALA A 1 364 ? -4.510 -16.186 13.339 1.00 66.44 364 ALA A N 1
ATOM 3085 C CA . ALA A 1 364 ? -4.337 -14.974 12.543 1.00 66.44 364 ALA A CA 1
ATOM 3086 C C . ALA A 1 364 ? -5.662 -14.468 11.957 1.00 66.44 364 ALA A C 1
ATOM 3088 O O . ALA A 1 364 ? -5.958 -13.271 11.997 1.00 66.44 364 ALA A O 1
ATOM 3089 N N . ASN A 1 365 ? -6.500 -15.369 11.442 1.00 67.12 365 ASN A N 1
ATOM 3090 C CA . ASN A 1 365 ? -7.839 -15.028 10.963 1.00 67.12 365 ASN A CA 1
ATOM 3091 C C . ASN A 1 365 ? -8.716 -14.511 12.108 1.00 67.12 365 ASN A C 1
ATOM 3093 O O . ASN A 1 365 ? -9.387 -13.486 11.964 1.00 67.12 365 ASN A O 1
ATOM 3097 N N . LYS A 1 366 ? -8.662 -15.178 13.266 1.00 67.94 366 LYS A N 1
ATOM 3098 C CA . LYS A 1 366 ? -9.376 -14.759 14.472 1.00 67.94 366 LYS A CA 1
ATOM 3099 C C . LYS A 1 366 ? -8.873 -13.412 14.990 1.00 67.94 366 LYS A C 1
ATOM 3101 O O . LYS A 1 366 ? -9.693 -12.550 15.285 1.00 67.94 366 LYS A O 1
ATOM 3106 N N . LEU A 1 367 ? -7.560 -13.189 15.032 1.00 67.25 367 LEU A N 1
ATOM 3107 C CA . LEU A 1 367 ? -6.960 -11.905 15.396 1.00 67.25 367 LEU A CA 1
ATOM 3108 C C . LEU A 1 367 ? -7.471 -10.778 14.490 1.00 67.25 367 LEU A C 1
ATOM 3110 O O . LEU A 1 367 ? -7.936 -9.758 14.987 1.00 67.25 367 LEU A O 1
ATOM 3114 N N . ASN A 1 368 ? -7.452 -10.972 13.168 1.00 62.22 368 ASN A N 1
ATOM 3115 C CA . ASN A 1 368 ? -7.962 -9.974 12.225 1.00 62.22 368 ASN A CA 1
ATOM 3116 C C . ASN A 1 368 ? -9.446 -9.657 12.454 1.00 62.22 368 ASN A C 1
ATOM 3118 O O . ASN A 1 368 ? -9.825 -8.488 12.416 1.00 62.22 368 ASN A O 1
ATOM 3122 N N . TYR A 1 369 ? -10.267 -10.675 12.727 1.00 63.88 369 TYR A N 1
ATOM 3123 C CA . TYR A 1 369 ? -11.673 -10.488 13.084 1.00 63.88 369 TYR A CA 1
ATOM 3124 C C . TYR A 1 369 ? -11.839 -9.667 14.370 1.00 63.88 369 TYR A C 1
ATOM 3126 O O . TYR A 1 369 ? -12.613 -8.713 14.387 1.00 63.88 369 TYR A O 1
ATOM 3134 N N . LEU A 1 370 ? -11.089 -9.993 15.425 1.00 61.22 370 LEU A N 1
ATOM 3135 C CA . LEU A 1 370 ? -11.172 -9.301 16.713 1.00 61.22 370 LEU A CA 1
ATOM 3136 C C . LEU A 1 370 ? -10.724 -7.842 16.613 1.00 61.22 370 LEU A C 1
ATOM 3138 O O . LEU A 1 370 ? -11.349 -6.985 17.224 1.00 61.22 370 LEU A O 1
ATOM 3142 N N . ILE A 1 371 ? -9.696 -7.544 15.811 1.00 61.34 371 ILE A N 1
ATOM 3143 C CA . ILE A 1 371 ? -9.249 -6.166 15.545 1.00 61.34 371 ILE A CA 1
ATOM 3144 C C . ILE A 1 371 ? -10.354 -5.358 14.861 1.00 61.34 371 ILE A C 1
ATOM 3146 O O . ILE A 1 371 ? -10.591 -4.207 15.219 1.00 61.34 371 ILE A O 1
ATOM 3150 N N . SER A 1 372 ? -11.037 -5.950 13.877 1.00 57.84 372 SER A N 1
ATOM 3151 C CA . SER A 1 372 ? -12.188 -5.309 13.236 1.00 57.84 372 SER A CA 1
ATOM 3152 C C . SER A 1 372 ? -13.338 -5.101 14.221 1.00 57.84 372 SER A C 1
ATOM 3154 O O . SER A 1 372 ? -13.891 -4.008 14.268 1.00 57.84 372 SER A O 1
ATOM 3156 N N . LYS A 1 373 ? -13.648 -6.105 15.050 1.00 59.91 373 LYS A N 1
ATOM 3157 C CA . LYS A 1 373 ? -14.679 -6.010 16.091 1.00 59.91 373 LYS A CA 1
ATOM 3158 C C . LYS A 1 373 ? -14.359 -4.922 17.122 1.00 59.91 373 LYS A C 1
ATOM 3160 O O . LYS A 1 373 ? -15.243 -4.167 17.503 1.00 59.91 373 LYS A O 1
ATOM 3165 N N . GLU A 1 374 ? -13.102 -4.816 17.542 1.00 63.25 374 GLU A N 1
ATOM 3166 C CA . GLU A 1 374 ? -12.639 -3.800 18.492 1.00 63.25 374 GLU A CA 1
ATOM 3167 C C . GLU A 1 374 ? -12.893 -2.396 17.962 1.00 63.25 374 GLU A C 1
ATOM 3169 O O . GLU A 1 374 ? -13.489 -1.563 18.634 1.00 63.25 374 GLU A O 1
ATOM 3174 N N . ALA A 1 375 ? -12.485 -2.163 16.716 1.00 55.88 375 ALA A N 1
ATOM 3175 C CA . ALA A 1 375 ? -12.713 -0.896 16.050 1.00 55.88 375 ALA A CA 1
ATOM 3176 C C . ALA A 1 375 ? -14.205 -0.565 15.926 1.00 55.88 375 ALA A C 1
ATOM 3178 O O . ALA A 1 375 ? -14.593 0.587 16.088 1.00 55.88 375 ALA A O 1
ATOM 3179 N N . GLU A 1 376 ? -15.049 -1.564 15.662 1.00 54.94 376 GLU A N 1
ATOM 3180 C CA . GLU A 1 376 ? -16.502 -1.386 15.624 1.00 54.94 376 GLU A CA 1
ATOM 3181 C C . GLU A 1 376 ? -17.074 -1.006 17.000 1.00 54.94 376 GLU A C 1
ATOM 3183 O O . GLU A 1 376 ? -17.923 -0.118 17.078 1.00 54.94 376 GLU A O 1
ATOM 3188 N N . LEU A 1 377 ? -16.613 -1.641 18.081 1.00 59.00 377 LEU A N 1
ATOM 3189 C CA . LEU A 1 377 ? -17.044 -1.334 19.449 1.00 59.00 377 LEU A CA 1
ATOM 3190 C C . LEU A 1 377 ? -16.578 0.058 19.900 1.00 59.00 377 LEU A C 1
ATOM 3192 O O . LEU A 1 377 ? -17.389 0.844 20.389 1.00 59.00 377 LEU A O 1
ATOM 3196 N N . GLU A 1 378 ? -15.306 0.403 19.678 1.00 59.47 378 GLU A N 1
ATOM 3197 C CA . GLU A 1 378 ? -14.773 1.727 20.021 1.00 59.47 378 GLU A CA 1
ATOM 3198 C C . GLU A 1 378 ? -15.455 2.841 19.211 1.00 59.47 378 GLU A C 1
ATOM 3200 O O . GLU A 1 378 ? -15.779 3.900 19.757 1.00 59.47 378 GLU A O 1
ATOM 3205 N N . ALA A 1 379 ? -15.754 2.595 17.930 1.00 52.19 379 ALA A N 1
ATOM 3206 C CA . ALA A 1 379 ? -16.524 3.525 17.115 1.00 52.19 379 ALA A CA 1
ATOM 3207 C C . ALA A 1 379 ? -17.934 3.745 17.688 1.00 52.19 379 ALA A C 1
ATOM 3209 O O . ALA A 1 379 ? -18.368 4.891 17.798 1.00 52.19 379 ALA A O 1
ATOM 3210 N N . LYS A 1 380 ? -18.643 2.681 18.096 1.00 53.97 380 LYS A N 1
ATOM 3211 C CA . LYS A 1 380 ? -19.986 2.790 18.697 1.00 53.97 380 LYS A CA 1
ATOM 3212 C C . LYS A 1 380 ? -19.997 3.665 19.951 1.00 53.97 380 LYS A C 1
ATOM 3214 O O . LYS A 1 380 ? -20.860 4.533 20.051 1.00 53.97 380 LYS A O 1
ATOM 3219 N N . ILE A 1 381 ? -19.033 3.493 20.860 1.00 57.12 381 ILE A N 1
ATOM 3220 C CA . ILE A 1 381 ? -18.914 4.336 22.064 1.00 57.12 381 ILE A CA 1
ATOM 3221 C C . ILE A 1 381 ? -18.661 5.795 21.687 1.00 57.12 381 ILE A C 1
ATOM 3223 O O . ILE A 1 381 ? -19.301 6.698 22.225 1.00 57.12 381 ILE A O 1
ATOM 3227 N N . PHE A 1 382 ? -17.755 6.036 20.738 1.00 48.56 382 PHE A N 1
ATOM 3228 C CA . PHE A 1 382 ? -17.446 7.387 20.284 1.00 48.56 382 PHE A CA 1
ATOM 3229 C C . PHE A 1 382 ? -18.679 8.101 19.706 1.00 48.56 382 PHE A C 1
ATOM 3231 O O . PHE A 1 382 ? -18.922 9.259 20.043 1.00 48.56 382 PHE A O 1
ATOM 3238 N N . PHE A 1 383 ? -19.486 7.418 18.886 1.00 44.25 383 PHE A N 1
ATOM 3239 C CA . PHE A 1 383 ? -20.728 7.992 18.354 1.00 44.25 383 PHE A CA 1
ATOM 3240 C C . PHE A 1 383 ? -21.811 8.158 19.422 1.00 44.25 383 PHE A C 1
ATOM 3242 O O . PHE A 1 383 ? -22.475 9.191 19.425 1.00 44.25 383 PHE A O 1
ATOM 3249 N N . GLY A 1 384 ? -21.947 7.212 20.357 1.00 42.84 384 GLY A N 1
ATOM 3250 C CA . GLY A 1 384 ? -22.855 7.350 21.500 1.00 42.84 384 GLY A CA 1
ATOM 3251 C C . GLY A 1 384 ? -22.550 8.596 22.338 1.00 42.84 384 GLY A C 1
ATOM 3252 O O . GLY A 1 384 ? -23.458 9.350 22.664 1.00 42.84 384 GLY A O 1
ATOM 3253 N N . GLY A 1 385 ? -21.268 8.878 22.592 1.00 36.84 385 GLY A N 1
ATOM 3254 C CA . GLY A 1 385 ? -20.834 10.046 23.367 1.00 36.84 385 GLY A CA 1
ATOM 3255 C C . GLY A 1 385 ? -20.909 11.398 22.642 1.00 36.84 385 GLY A C 1
ATOM 3256 O O . GLY A 1 385 ? -20.864 12.438 23.298 1.00 36.84 385 GLY A O 1
ATOM 3257 N N . ILE A 1 386 ? -20.985 11.415 21.305 1.00 32.62 386 ILE A N 1
ATOM 3258 C CA . ILE A 1 386 ? -21.264 12.639 20.530 1.00 32.62 386 ILE A CA 1
ATOM 3259 C C . ILE A 1 386 ? -22.755 12.962 20.586 1.00 32.62 386 ILE A C 1
ATOM 3261 O O . ILE A 1 386 ? -23.114 14.121 20.756 1.00 32.62 386 ILE A O 1
ATOM 3265 N N . ILE A 1 387 ? -23.609 11.938 20.504 1.00 31.39 387 ILE A N 1
ATOM 3266 C CA . ILE A 1 387 ? -25.066 12.095 20.562 1.00 31.39 387 ILE A CA 1
ATOM 3267 C C . ILE A 1 387 ? -25.500 12.710 21.901 1.00 31.39 387 ILE A C 1
ATOM 3269 O O . ILE A 1 387 ? -26.345 13.592 21.892 1.00 31.39 387 ILE A O 1
ATOM 3273 N N . THR A 1 388 ? -24.863 12.335 23.013 1.00 32.88 388 THR A N 1
ATOM 3274 C CA . THR A 1 388 ? -25.142 12.879 24.359 1.00 32.88 388 THR A CA 1
ATOM 3275 C C . THR A 1 388 ? -24.542 14.265 24.636 1.00 32.88 388 THR A C 1
ATOM 3277 O O . THR A 1 388 ? -24.694 14.780 25.735 1.00 32.88 388 THR A O 1
ATOM 3280 N N . LYS A 1 389 ? -23.751 14.837 23.716 1.00 30.12 389 LYS A N 1
ATOM 3281 C CA . LYS A 1 389 ? -23.094 16.153 23.892 1.00 30.12 389 LYS A CA 1
ATOM 3282 C C . LYS A 1 389 ? -23.715 17.266 23.047 1.00 30.12 389 LYS A C 1
ATOM 3284 O O . LYS A 1 389 ? -23.244 18.398 23.119 1.00 30.12 389 LYS A O 1
ATOM 3289 N N . GLU A 1 390 ? -24.695 16.927 22.215 1.00 30.19 390 GLU A N 1
ATOM 3290 C CA . GLU A 1 390 ? -25.506 17.886 21.457 1.00 30.19 390 GLU A CA 1
ATOM 3291 C C . GLU A 1 390 ? -26.854 18.194 22.148 1.00 30.19 390 GLU A C 1
ATOM 3293 O O . GLU A 1 390 ? -27.654 18.942 21.587 1.00 30.19 390 GLU A O 1
ATOM 3298 N N . GLU A 1 391 ? -27.076 17.657 23.355 1.00 28.84 391 GLU A N 1
ATOM 3299 C CA . GLU A 1 391 ? -28.005 18.184 24.374 1.00 28.84 391 GLU A CA 1
ATOM 3300 C C . GLU A 1 391 ? -27.324 19.302 25.177 1.00 28.84 391 GLU A C 1
ATOM 3302 O O . GLU A 1 391 ? -28.010 20.300 25.502 1.00 28.84 391 GLU A O 1
#

Sequence (391 aa):
DYTSILKFDFLLDKYLKNSDEKEFFRYYPIVLWWKICSKIPLRPCEFMILKKDCVYEKNRKYYIRIRRCKPHGFVNKALNIRKEQSFRINKEIYDLVMKVVSHKSHDCEFLLSKNLYNKYYTQYTYKEELVQGRVMRSYNLDKCLKDFYYYEINNKNIQTVISKKDVKESLSQQFYRDCMVSLQLGDARHLAIINLVLQGTNSYLIREMCGHRDINSHLHYIDHAKTYITSKVLVLTDIRKLEIKLANIYSNESFEYGNKRNNKFSNLLYNEYKKVGDIYCKRYVGREEMFPFLCLTDCDECNDKVETDFTGNNDEEIKINKMEIERQFQIIEKYLKDAQFNSIIDSKNERVLFDSQKNIEESANKLNYLISKEAELEAKIFFGGIITKEE

Organism: Clostridium botulinum (NCBI:txid1491)

Radius of gyration: 24.99 Å; chains: 1; bounding box: 83×58×55 Å